Protein AF-A0A0D0J2P7-F1 (afdb_monomer)

Structure (mmCIF, N/CA/C/O backbone):
data_AF-A0A0D0J2P7-F1
#
_entry.id   AF-A0A0D0J2P7-F1
#
loop_
_atom_site.group_PDB
_atom_site.id
_atom_site.type_symbol
_atom_site.label_atom_id
_atom_site.label_alt_id
_atom_site.label_comp_id
_atom_site.label_asym_id
_atom_site.label_entity_id
_atom_site.label_seq_id
_atom_site.pdbx_PDB_ins_code
_atom_site.Cartn_x
_atom_site.Cartn_y
_atom_site.Cartn_z
_atom_site.occupancy
_atom_site.B_iso_or_equiv
_atom_site.auth_seq_id
_atom_site.auth_comp_id
_atom_site.auth_asym_id
_atom_site.auth_atom_id
_atom_site.pdbx_PDB_model_num
ATOM 1 N N . MET A 1 1 ? -13.199 -11.094 43.035 1.00 57.41 1 MET A N 1
ATOM 2 C CA . MET A 1 1 ? -12.872 -10.538 41.701 1.00 57.41 1 MET A CA 1
ATOM 3 C C . MET A 1 1 ? -14.043 -10.846 40.782 1.00 57.41 1 MET A C 1
ATOM 5 O O . MET A 1 1 ? -14.418 -12.008 40.704 1.00 57.41 1 MET A O 1
ATOM 9 N N . ASP A 1 2 ? -14.669 -9.829 40.191 1.00 71.00 2 ASP A N 1
ATOM 10 C CA . ASP A 1 2 ? -15.847 -9.989 39.325 1.00 71.00 2 ASP A CA 1
ATOM 11 C C . ASP A 1 2 ? -15.478 -10.732 38.021 1.00 71.00 2 ASP A C 1
ATOM 13 O O . ASP A 1 2 ? -14.390 -10.538 37.472 1.00 71.00 2 ASP A O 1
ATOM 17 N N . LYS A 1 3 ? -16.375 -11.584 37.505 1.00 68.69 3 LYS A N 1
ATOM 18 C CA . LYS A 1 3 ? -16.172 -12.333 36.250 1.00 68.69 3 LYS A CA 1
ATOM 19 C C . LYS A 1 3 ? -15.861 -11.387 35.085 1.00 68.69 3 LYS A C 1
ATOM 21 O O . LYS A 1 3 ? -15.010 -11.706 34.256 1.00 68.69 3 LYS A O 1
ATOM 26 N N . THR A 1 4 ? -16.466 -10.201 35.070 1.00 68.00 4 THR A N 1
ATOM 27 C CA . THR A 1 4 ? -16.221 -9.157 34.064 1.00 68.00 4 THR A CA 1
ATOM 28 C C . THR A 1 4 ? -14.775 -8.653 34.099 1.00 68.00 4 THR A C 1
ATOM 30 O O . THR A 1 4 ? -14.142 -8.504 33.053 1.00 68.00 4 THR A O 1
ATOM 33 N N . SER A 1 5 ? -14.196 -8.464 35.293 1.00 65.06 5 SER A N 1
ATOM 34 C CA . SER A 1 5 ? -12.812 -7.988 35.432 1.00 65.06 5 SER A CA 1
ATOM 35 C C . SER A 1 5 ? -11.784 -9.044 35.014 1.00 65.06 5 SER A C 1
ATOM 37 O O . SER A 1 5 ? -10.707 -8.704 34.530 1.00 65.06 5 SER A O 1
ATOM 39 N N . ILE A 1 6 ? -12.104 -10.329 35.200 1.00 70.88 6 ILE A N 1
ATOM 40 C CA . ILE A 1 6 ? -11.249 -11.452 34.786 1.00 70.88 6 ILE A CA 1
ATOM 41 C C . ILE A 1 6 ? -11.231 -11.580 33.256 1.00 70.88 6 ILE A C 1
ATOM 43 O O . ILE A 1 6 ? -10.164 -11.743 32.665 1.00 70.88 6 ILE A O 1
ATOM 47 N N . VAL A 1 7 ? -12.395 -11.466 32.605 1.00 69.88 7 VAL A N 1
ATOM 48 C CA . VAL A 1 7 ? -12.508 -11.545 31.139 1.00 69.88 7 VAL A CA 1
ATOM 49 C C . VAL A 1 7 ? -11.783 -10.381 30.459 1.00 69.88 7 VAL A C 1
ATOM 51 O O . VAL A 1 7 ? -11.049 -10.618 29.502 1.00 69.88 7 VAL A O 1
ATOM 54 N N . MET A 1 8 ? -11.905 -9.153 30.982 1.00 69.38 8 MET A N 1
ATOM 55 C CA . MET A 1 8 ? -11.163 -8.000 30.450 1.00 69.38 8 MET A CA 1
ATOM 56 C C . MET A 1 8 ? -9.645 -8.199 30.548 1.00 69.38 8 MET A C 1
ATOM 58 O O . MET A 1 8 ? -8.957 -8.084 29.536 1.00 69.38 8 MET A O 1
ATOM 62 N N . LYS A 1 9 ? -9.128 -8.610 31.718 1.00 80.50 9 LYS A N 1
ATOM 63 C CA . LYS A 1 9 ? -7.690 -8.889 31.896 1.00 80.50 9 LYS A CA 1
ATOM 64 C C . LYS A 1 9 ? -7.173 -9.965 30.941 1.00 80.50 9 LYS A C 1
ATOM 66 O O . LYS A 1 9 ? -6.073 -9.843 30.413 1.00 80.50 9 LYS A O 1
ATOM 71 N N . ARG A 1 10 ? -7.955 -11.021 30.696 1.00 85.56 10 ARG A N 1
ATOM 72 C CA . ARG A 1 10 ? -7.570 -12.084 29.757 1.00 85.56 10 ARG A CA 1
ATOM 73 C C . ARG A 1 10 ? -7.454 -11.559 28.325 1.00 85.56 10 ARG A C 1
ATOM 75 O O . ARG A 1 10 ? -6.485 -11.887 27.646 1.00 85.56 10 ARG A O 1
ATOM 82 N N . ASN A 1 11 ? -8.414 -10.754 27.872 1.00 87.19 11 ASN A N 1
ATOM 83 C CA . ASN A 1 11 ? -8.412 -10.216 26.510 1.00 87.19 11 ASN A CA 1
ATOM 84 C C . ASN A 1 11 ? -7.247 -9.237 26.298 1.00 87.19 11 ASN A C 1
ATOM 86 O O . ASN A 1 11 ? -6.625 -9.258 25.240 1.00 87.19 11 ASN A O 1
ATOM 90 N N . GLU A 1 12 ? -6.902 -8.440 27.312 1.00 90.19 12 GLU A N 1
ATOM 91 C CA . GLU A 1 12 ? -5.729 -7.557 27.294 1.00 90.19 12 GLU A CA 1
ATOM 92 C C . GLU A 1 12 ? -4.409 -8.333 27.218 1.00 90.19 12 GLU A C 1
ATOM 94 O O . GLU A 1 12 ? -3.542 -7.982 26.421 1.00 90.19 12 GLU A O 1
ATOM 99 N N . ILE A 1 13 ? -4.256 -9.419 27.984 1.00 91.56 13 ILE A N 1
ATOM 100 C CA . ILE A 1 13 ? -3.062 -10.276 27.904 1.00 91.56 13 ILE A CA 1
ATOM 101 C C . ILE A 1 13 ? -2.959 -10.916 26.517 1.00 91.56 13 ILE A C 1
ATOM 103 O O . ILE A 1 13 ? -1.900 -10.878 25.897 1.00 91.56 13 ILE A O 1
ATOM 107 N N . CYS A 1 14 ? -4.066 -11.459 26.004 1.00 92.69 14 CYS A N 1
ATOM 108 C CA . CYS A 1 14 ? -4.114 -12.056 24.670 1.00 92.69 14 CYS A CA 1
ATOM 109 C C . CYS A 1 14 ? -3.721 -11.032 23.594 1.00 92.69 14 CYS A C 1
ATOM 111 O O . CYS A 1 14 ? -2.919 -11.331 22.714 1.00 92.69 14 CYS A O 1
ATOM 113 N N . TYR A 1 15 ? -4.213 -9.796 23.718 1.00 93.38 15 TYR A N 1
ATOM 114 C CA . TYR A 1 15 ? -3.842 -8.687 22.845 1.00 93.38 15 TYR A CA 1
ATOM 115 C C . TYR A 1 15 ? -2.338 -8.398 22.867 1.00 93.38 15 TYR A C 1
ATOM 117 O O . TYR A 1 15 ? -1.712 -8.312 21.814 1.00 93.38 15 TYR A O 1
ATOM 125 N N . ILE A 1 16 ? -1.749 -8.277 24.061 1.00 94.38 16 ILE A N 1
ATOM 126 C CA . ILE A 1 16 ? -0.316 -8.002 24.229 1.00 94.38 16 ILE A CA 1
ATOM 127 C C . ILE A 1 16 ? 0.523 -9.114 23.596 1.00 94.38 16 ILE A C 1
ATOM 129 O O . ILE A 1 16 ? 1.485 -8.817 22.892 1.00 94.38 16 ILE A O 1
ATOM 133 N N . VAL A 1 17 ? 0.140 -10.379 23.793 1.00 95.25 17 VAL A N 1
ATOM 134 C CA . VAL A 1 17 ? 0.831 -11.527 23.189 1.00 95.25 17 VAL A CA 1
ATOM 135 C C . VAL A 1 17 ? 0.768 -11.461 21.664 1.00 95.25 17 VAL A C 1
ATOM 137 O O . VAL A 1 17 ? 1.800 -11.601 21.016 1.00 95.25 17 VAL A O 1
ATOM 140 N N . VAL A 1 18 ? -0.402 -11.186 21.078 1.00 94.81 18 VAL A N 1
ATOM 141 C CA . VAL A 1 18 ? -0.546 -11.063 19.616 1.00 94.81 18 VAL A CA 1
ATOM 142 C C . VAL A 1 18 ? 0.313 -9.921 19.066 1.00 94.81 18 VAL A C 1
ATOM 144 O O . VAL A 1 18 ? 1.026 -10.115 18.083 1.00 94.81 18 VAL A O 1
ATOM 147 N N . VAL A 1 19 ? 0.302 -8.753 19.717 1.00 95.19 19 VAL A N 1
ATOM 148 C CA . VAL A 1 19 ? 1.146 -7.609 19.327 1.00 95.19 19 VAL A CA 1
ATOM 149 C C . VAL A 1 19 ? 2.628 -7.956 19.421 1.00 95.19 19 VAL A C 1
ATOM 151 O O . VAL A 1 19 ? 3.384 -7.605 18.520 1.00 95.19 19 VAL A O 1
ATOM 154 N N . ALA A 1 20 ? 3.050 -8.648 20.482 1.00 95.31 20 ALA A N 1
ATOM 155 C CA . ALA A 1 20 ? 4.437 -9.059 20.663 1.00 95.31 20 ALA A CA 1
ATOM 156 C C . ALA A 1 20 ? 4.874 -10.058 19.584 1.00 95.31 20 ALA A C 1
ATOM 158 O O . ALA A 1 20 ? 5.927 -9.874 18.986 1.00 95.31 20 ALA A O 1
ATOM 159 N N . VAL A 1 21 ? 4.050 -11.064 19.282 1.00 95.56 21 VAL A N 1
ATOM 160 C CA . VAL A 1 21 ? 4.330 -12.066 18.241 1.00 95.56 21 VAL A CA 1
ATOM 161 C C . VAL A 1 21 ? 4.444 -11.413 16.861 1.00 95.56 21 VAL A C 1
ATOM 163 O O . VAL A 1 21 ? 5.415 -11.656 16.146 1.00 95.56 21 VAL A O 1
ATOM 166 N N . ILE A 1 22 ? 3.499 -10.536 16.506 1.00 94.38 22 ILE A N 1
ATOM 167 C CA . ILE A 1 22 ? 3.552 -9.766 15.255 1.00 94.38 22 ILE A CA 1
ATOM 168 C C . ILE A 1 22 ? 4.794 -8.867 15.228 1.00 94.38 22 ILE A C 1
ATOM 170 O O . ILE A 1 22 ? 5.507 -8.832 14.231 1.00 94.38 22 ILE A O 1
ATOM 174 N N . GLY A 1 23 ? 5.071 -8.152 16.320 1.00 94.94 23 GLY A N 1
ATOM 175 C CA . GLY A 1 23 ? 6.215 -7.251 16.424 1.00 94.94 23 GLY A CA 1
ATOM 176 C C . GLY A 1 23 ? 7.551 -7.974 16.268 1.00 94.94 23 GLY A C 1
ATOM 177 O O . GLY A 1 23 ? 8.399 -7.511 15.515 1.00 94.94 23 GLY A O 1
ATOM 178 N N . VAL A 1 24 ? 7.720 -9.126 16.921 1.00 94.44 24 VAL A N 1
ATOM 179 C CA . VAL A 1 24 ? 8.923 -9.960 16.796 1.00 94.44 24 VAL A CA 1
ATOM 180 C C . VAL A 1 24 ? 9.075 -10.471 15.368 1.00 94.44 24 VAL A C 1
ATOM 182 O O . VAL A 1 24 ? 10.147 -10.313 14.798 1.00 94.44 24 VAL A O 1
ATOM 185 N N . SER A 1 25 ? 8.011 -11.008 14.766 1.00 94.00 25 SER A N 1
ATOM 186 C CA . SER A 1 25 ? 8.038 -11.471 13.373 1.00 94.00 25 SER A CA 1
ATOM 187 C C . SER A 1 25 ? 8.488 -10.363 12.413 1.00 94.00 25 SER A C 1
ATOM 189 O O . SER A 1 25 ? 9.441 -10.547 11.663 1.00 94.00 25 SER A O 1
ATOM 191 N N . LEU A 1 26 ? 7.891 -9.171 12.517 1.00 93.31 26 LEU A N 1
ATOM 192 C CA . LEU A 1 26 ? 8.241 -8.026 11.674 1.00 93.31 26 LEU A CA 1
ATOM 193 C C . LEU A 1 26 ? 9.669 -7.513 11.910 1.00 93.31 26 LEU A C 1
ATOM 195 O O . LEU A 1 26 ? 10.313 -7.067 10.965 1.00 93.31 26 LEU A O 1
ATOM 199 N N . LEU A 1 27 ? 10.170 -7.562 13.148 1.00 93.69 27 LEU A N 1
ATOM 200 C CA . LEU A 1 27 ? 11.553 -7.190 13.460 1.00 93.69 27 LEU A CA 1
ATOM 201 C C . LEU A 1 27 ? 12.558 -8.199 12.899 1.00 93.69 27 LEU A C 1
ATOM 203 O O . LEU A 1 27 ? 13.606 -7.789 12.408 1.00 93.69 27 LEU A O 1
ATOM 207 N N . LEU A 1 28 ? 12.239 -9.494 12.951 1.00 92.12 28 LEU A N 1
ATOM 208 C CA . LEU A 1 28 ? 13.064 -10.541 12.350 1.00 92.12 28 LEU A CA 1
ATOM 209 C C . LEU A 1 28 ? 13.083 -10.409 10.823 1.00 92.12 28 LEU A C 1
ATOM 211 O O . LEU A 1 28 ? 14.164 -10.425 10.246 1.00 92.12 28 LEU A O 1
ATOM 215 N N . GLY A 1 29 ? 11.924 -10.178 10.191 1.00 90.38 29 GLY A N 1
ATOM 216 C CA . GLY A 1 29 ? 11.831 -9.921 8.748 1.00 90.38 29 GLY A CA 1
ATOM 217 C C . GLY A 1 29 ? 12.647 -8.702 8.324 1.00 90.38 29 GLY A C 1
ATOM 218 O O . GLY A 1 29 ? 13.443 -8.780 7.394 1.00 90.38 29 GLY A O 1
ATOM 219 N N . PHE A 1 30 ? 12.547 -7.604 9.078 1.00 92.44 30 PHE A N 1
ATOM 220 C CA . PHE A 1 30 ? 13.383 -6.427 8.855 1.00 92.44 30 PHE A CA 1
ATOM 221 C C . PHE A 1 30 ? 14.882 -6.747 8.962 1.00 92.44 30 PHE A C 1
ATOM 223 O O . PHE A 1 30 ? 15.674 -6.291 8.137 1.00 92.44 30 PHE A O 1
ATOM 230 N N . ALA A 1 31 ? 15.279 -7.520 9.976 1.00 91.19 31 ALA A N 1
ATOM 231 C CA . ALA A 1 31 ? 16.676 -7.861 10.200 1.00 91.19 31 ALA A CA 1
ATOM 232 C C . ALA A 1 31 ? 17.241 -8.763 9.089 1.00 91.19 31 ALA A C 1
ATOM 234 O O . ALA A 1 31 ? 18.366 -8.546 8.646 1.00 91.19 31 ALA A O 1
ATOM 235 N N . GLU A 1 32 ? 16.459 -9.723 8.599 1.00 89.75 32 GLU A N 1
ATOM 236 C CA . GLU A 1 32 ? 16.816 -10.563 7.453 1.00 89.75 32 GLU A CA 1
ATOM 237 C C . GLU A 1 32 ? 16.962 -9.728 6.174 1.00 89.75 32 GLU A C 1
ATOM 239 O O . GLU A 1 32 ? 17.989 -9.803 5.500 1.00 89.75 32 GLU A O 1
ATOM 244 N N . GLU A 1 33 ? 15.999 -8.846 5.884 1.00 88.25 33 GLU A N 1
ATOM 245 C CA . GLU A 1 33 ? 16.039 -8.012 4.681 1.00 88.25 33 GLU A CA 1
ATOM 246 C C . GLU A 1 33 ? 17.186 -6.989 4.677 1.00 88.25 33 GLU A C 1
ATOM 248 O O . GLU A 1 33 ? 17.646 -6.605 3.598 1.00 88.25 33 GLU A O 1
ATOM 253 N N . VAL A 1 34 ? 17.592 -6.462 5.837 1.00 90.06 34 VAL A N 1
ATOM 254 C CA . VAL A 1 34 ? 18.594 -5.383 5.932 1.00 90.06 34 VAL A CA 1
ATOM 255 C C . VAL A 1 34 ? 19.996 -5.906 6.206 1.00 90.06 34 VAL A C 1
ATOM 257 O O . VAL A 1 34 ? 20.942 -5.411 5.604 1.00 90.06 34 VAL A O 1
ATOM 260 N N . PHE A 1 35 ? 20.142 -6.892 7.090 1.00 89.50 35 PHE A N 1
ATOM 261 C CA . PHE A 1 35 ? 21.451 -7.415 7.486 1.00 89.50 35 PHE A CA 1
ATOM 262 C C . PHE A 1 35 ? 21.820 -8.718 6.768 1.00 89.50 35 PHE A C 1
ATOM 264 O O . PHE A 1 35 ? 22.911 -9.236 6.995 1.00 89.50 35 PHE A O 1
ATOM 271 N N . GLY A 1 36 ? 20.937 -9.261 5.921 1.00 84.12 36 GLY A N 1
ATOM 272 C CA . GLY A 1 36 ? 21.187 -10.511 5.196 1.00 84.12 36 GLY A CA 1
ATOM 273 C C . GLY A 1 36 ? 21.293 -11.727 6.118 1.00 84.12 36 GLY A C 1
ATOM 274 O O . GLY A 1 36 ? 22.014 -12.672 5.809 1.00 84.12 36 GLY A O 1
ATOM 275 N N . LEU A 1 37 ? 20.629 -11.686 7.279 1.00 84.62 37 LEU A N 1
ATOM 276 C CA . LEU A 1 37 ? 20.636 -12.784 8.244 1.00 84.62 37 LEU A CA 1
ATOM 277 C C . LEU A 1 37 ? 19.820 -13.960 7.703 1.00 84.62 37 LEU A C 1
ATOM 279 O O . LEU A 1 37 ? 18.598 -13.960 7.815 1.00 84.62 37 LEU A O 1
ATOM 283 N N . ASP A 1 38 ? 20.487 -14.974 7.156 1.00 81.56 38 ASP A N 1
ATOM 284 C CA . ASP A 1 38 ? 19.823 -16.214 6.756 1.00 81.56 38 ASP A CA 1
ATOM 285 C C . ASP A 1 38 ? 19.421 -17.024 8.001 1.00 81.56 38 ASP A C 1
ATOM 287 O O . ASP A 1 38 ? 20.246 -17.638 8.680 1.00 81.56 38 ASP A O 1
ATOM 291 N N . MET A 1 39 ? 18.126 -16.998 8.321 1.00 78.75 39 MET A N 1
ATOM 292 C CA . MET A 1 39 ? 17.528 -17.771 9.416 1.00 78.75 39 MET A CA 1
ATOM 293 C C . MET A 1 39 ? 17.259 -19.235 9.017 1.00 78.75 39 MET A C 1
ATOM 295 O O . MET A 1 39 ? 16.738 -20.012 9.826 1.00 78.75 39 MET A O 1
ATOM 299 N N . GLY A 1 40 ? 17.576 -19.626 7.777 1.00 83.81 40 GLY A N 1
ATOM 300 C CA . GLY A 1 40 ? 17.362 -20.957 7.227 1.00 83.81 40 GLY A CA 1
ATOM 301 C C . GLY A 1 40 ? 15.932 -21.443 7.458 1.00 83.81 40 GLY A C 1
ATOM 302 O O . GLY A 1 40 ? 14.953 -20.798 7.083 1.00 83.81 40 GLY A O 1
ATOM 303 N N . SER A 1 41 ? 15.799 -22.573 8.156 1.00 79.75 41 SER A N 1
ATOM 304 C CA . SER A 1 41 ? 14.502 -23.188 8.486 1.00 79.75 41 SER A CA 1
ATOM 305 C C . SER A 1 41 ? 13.552 -22.327 9.336 1.00 79.75 41 SER A C 1
ATOM 307 O O . SER A 1 41 ? 12.375 -22.662 9.433 1.00 79.75 41 SER A O 1
ATOM 309 N N . LEU A 1 42 ? 14.025 -21.236 9.952 1.00 83.25 42 LEU A N 1
ATOM 310 C CA . LEU A 1 42 ? 13.212 -20.336 10.778 1.00 83.25 42 LEU A CA 1
ATOM 311 C C . LEU A 1 42 ? 12.718 -19.090 10.025 1.00 83.25 42 LEU A C 1
ATOM 313 O O . LEU A 1 42 ? 11.975 -18.305 10.617 1.00 83.25 42 LEU A O 1
ATOM 317 N N . SER A 1 43 ? 13.050 -18.907 8.737 1.00 81.56 43 SER A N 1
ATOM 318 C CA . SER A 1 43 ? 12.639 -17.706 7.980 1.00 81.56 43 SER A CA 1
ATOM 319 C C . SER A 1 43 ? 11.115 -17.548 7.885 1.00 81.56 43 SER A C 1
ATOM 321 O O . SER A 1 43 ? 10.592 -16.436 7.831 1.00 81.56 43 SER A O 1
ATOM 323 N N . TRP A 1 44 ? 10.352 -18.642 7.984 1.00 83.06 44 TRP A N 1
ATOM 324 C CA . TRP A 1 44 ? 8.890 -18.567 8.017 1.00 83.06 44 TRP A CA 1
ATOM 325 C C . TRP A 1 44 ? 8.369 -17.719 9.193 1.00 83.06 44 TRP A C 1
ATOM 327 O O . TRP A 1 44 ? 7.352 -17.044 9.047 1.00 83.06 44 TRP A O 1
ATOM 337 N N . ILE A 1 45 ? 9.074 -17.693 10.335 1.00 84.25 45 ILE A N 1
ATOM 338 C CA . ILE A 1 45 ? 8.719 -16.866 11.504 1.00 84.25 45 ILE A CA 1
ATOM 339 C C . ILE A 1 45 ? 8.879 -15.378 11.175 1.00 84.25 45 ILE A C 1
ATOM 341 O O . ILE A 1 45 ? 8.126 -14.549 11.688 1.00 84.25 45 ILE A O 1
ATOM 345 N N . ALA A 1 46 ? 9.824 -15.036 10.305 1.00 83.12 46 ALA A N 1
ATOM 346 C CA . ALA A 1 46 ? 10.101 -13.672 9.881 1.00 83.12 46 ALA A CA 1
ATOM 347 C C . ALA A 1 46 ? 9.095 -13.162 8.827 1.00 83.12 46 ALA A C 1
ATOM 349 O O . ALA A 1 46 ? 8.716 -11.993 8.865 1.00 83.12 46 ALA A O 1
ATOM 350 N N . HIS A 1 47 ? 8.597 -14.038 7.942 1.00 82.06 47 HIS A N 1
ATOM 351 C CA . HIS A 1 47 ? 7.845 -13.621 6.741 1.00 82.06 47 HIS A CA 1
ATOM 352 C C . HIS A 1 47 ? 6.351 -13.967 6.717 1.00 82.06 47 HIS A C 1
ATOM 354 O O . HIS A 1 47 ? 5.649 -13.582 5.782 1.00 82.06 47 HIS A O 1
ATOM 360 N N . TRP A 1 48 ? 5.813 -14.669 7.720 1.00 84.62 48 TRP A N 1
ATOM 361 C CA . TRP A 1 48 ? 4.388 -15.040 7.711 1.00 84.62 48 TRP A CA 1
ATOM 362 C C . TRP A 1 48 ? 3.434 -13.845 7.906 1.00 84.62 48 TRP A C 1
ATOM 364 O O . TRP A 1 48 ? 2.282 -13.893 7.461 1.00 84.62 48 TRP A O 1
ATOM 374 N N . VAL A 1 49 ? 3.883 -12.764 8.561 1.00 86.31 49 VAL A N 1
ATOM 375 C CA . VAL A 1 49 ? 3.062 -11.564 8.782 1.00 86.31 49 VAL A CA 1
ATOM 376 C C . VAL A 1 49 ? 3.158 -10.619 7.590 1.00 86.31 49 VAL A C 1
ATOM 378 O O . VAL A 1 49 ? 4.006 -9.731 7.528 1.00 86.31 49 VAL A O 1
ATOM 381 N N . SER A 1 50 ? 2.205 -10.743 6.674 1.00 82.06 50 SER A N 1
ATOM 382 C CA . SER A 1 50 ? 1.966 -9.744 5.631 1.00 82.06 50 SER A CA 1
ATOM 383 C C . SER A 1 50 ? 0.977 -8.660 6.087 1.00 82.06 50 SER A C 1
ATOM 385 O O . SER A 1 50 ? 0.234 -8.829 7.057 1.00 82.06 50 SER A O 1
ATOM 387 N N . SER A 1 51 ? 0.922 -7.534 5.365 1.00 76.88 51 SER A N 1
ATOM 388 C CA . SER A 1 51 ? -0.054 -6.452 5.600 1.00 76.88 51 SER A CA 1
ATOM 389 C C . SER A 1 51 ? -1.520 -6.937 5.676 1.00 76.88 51 SER A C 1
ATOM 391 O O . SER A 1 51 ? -2.205 -6.576 6.640 1.00 76.88 51 SER A O 1
ATOM 393 N N . PRO A 1 52 ? -2.015 -7.786 4.747 1.00 70.62 52 PRO A N 1
ATOM 394 C CA . PRO A 1 52 ? -3.357 -8.364 4.847 1.00 70.62 52 PRO A CA 1
ATOM 395 C C . PRO A 1 52 ? -3.543 -9.261 6.076 1.00 70.62 52 PRO A C 1
ATOM 397 O O . PRO A 1 52 ? -4.569 -9.170 6.750 1.00 70.62 52 PRO A O 1
ATOM 400 N N . VAL A 1 53 ? -2.548 -10.098 6.396 1.00 84.06 53 VAL A N 1
ATOM 401 C CA . VAL A 1 53 ? -2.596 -11.017 7.545 1.00 84.06 53 VAL A CA 1
ATOM 402 C C . VAL A 1 53 ? -2.655 -10.237 8.857 1.00 84.06 53 VAL A C 1
ATOM 404 O O . VAL A 1 53 ? -3.510 -10.516 9.694 1.00 84.06 53 VAL A O 1
ATOM 407 N N . ALA A 1 54 ? -1.825 -9.205 9.020 1.00 85.62 54 ALA A N 1
ATOM 408 C CA . ALA A 1 54 ? -1.831 -8.350 10.205 1.00 85.62 54 ALA A CA 1
ATOM 409 C C . ALA A 1 54 ? -3.197 -7.681 10.428 1.00 85.62 54 ALA A C 1
ATOM 411 O O . ALA A 1 54 ? -3.731 -7.709 11.541 1.00 85.62 54 ALA A O 1
ATOM 412 N N . LEU A 1 55 ? -3.803 -7.133 9.366 1.00 79.25 55 LEU A N 1
ATOM 413 C CA . LEU A 1 55 ? -5.149 -6.566 9.444 1.00 79.25 55 LEU A CA 1
ATOM 414 C C . LEU A 1 55 ? -6.195 -7.629 9.803 1.00 79.25 55 LEU A C 1
ATOM 416 O O . LEU A 1 55 ? -7.042 -7.372 10.657 1.00 79.25 55 LEU A O 1
ATOM 420 N N . ALA A 1 56 ? -6.142 -8.802 9.165 1.00 81.94 56 ALA A N 1
ATOM 421 C CA . ALA A 1 56 ? -7.085 -9.893 9.393 1.00 81.94 56 ALA A CA 1
ATOM 422 C C . ALA A 1 56 ? -7.019 -10.412 10.834 1.00 81.94 56 ALA A C 1
ATOM 424 O O . ALA A 1 56 ? -8.061 -10.600 11.456 1.00 81.94 56 ALA A O 1
ATOM 425 N N . ILE A 1 57 ? -5.816 -10.566 11.398 1.00 90.19 57 ILE A N 1
ATOM 426 C CA . ILE A 1 57 ? -5.621 -10.947 12.803 1.00 90.19 57 ILE A CA 1
ATOM 427 C C . ILE A 1 57 ? -6.186 -9.868 13.728 1.00 90.19 57 ILE A C 1
ATOM 429 O O . ILE A 1 57 ? -6.924 -10.188 14.659 1.00 90.19 57 ILE A O 1
ATOM 433 N N . GLY A 1 58 ? -5.899 -8.590 13.460 1.00 88.69 58 GLY A N 1
ATOM 434 C CA . GLY A 1 58 ? -6.467 -7.481 14.229 1.00 88.69 58 GLY A CA 1
ATOM 435 C C . GLY A 1 58 ? -7.998 -7.468 14.172 1.00 88.69 58 GLY A C 1
ATOM 436 O O . GLY A 1 58 ? -8.664 -7.327 15.194 1.00 88.69 58 GLY A O 1
ATOM 437 N N . PHE A 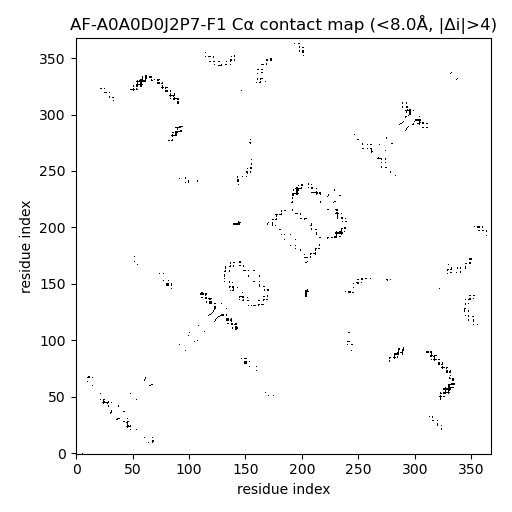1 59 ? -8.573 -7.671 12.988 1.00 83.69 59 PHE A N 1
ATOM 438 C CA . PHE A 1 59 ? -10.018 -7.729 12.788 1.00 83.69 59 PHE A CA 1
ATOM 439 C C . PHE A 1 59 ? -10.656 -8.933 13.491 1.00 83.69 59 PHE A C 1
ATOM 441 O O . PHE A 1 59 ? -11.651 -8.779 14.199 1.00 83.69 59 PHE A O 1
ATOM 448 N N . ALA A 1 60 ? -10.062 -10.121 13.360 1.00 89.12 60 ALA A N 1
ATOM 449 C CA . ALA A 1 60 ? -10.501 -11.323 14.061 1.00 89.12 60 ALA A CA 1
ATOM 450 C C . ALA A 1 60 ? -10.452 -11.119 15.582 1.00 89.12 60 ALA A C 1
ATOM 452 O O . ALA A 1 60 ? -11.417 -11.442 16.274 1.00 89.12 60 ALA A O 1
ATOM 453 N N . PHE A 1 61 ? -9.387 -10.495 16.094 1.00 91.75 61 PHE A N 1
ATOM 454 C CA . PHE A 1 61 ? -9.289 -10.101 17.497 1.00 91.75 61 PHE A CA 1
ATOM 455 C C . PHE A 1 61 ? -10.457 -9.185 17.897 1.00 91.75 61 PHE A C 1
ATOM 457 O O . PHE A 1 61 ? -11.166 -9.478 18.860 1.00 91.75 61 PHE A O 1
ATOM 464 N N . ALA A 1 62 ? -10.717 -8.121 17.132 1.00 87.62 62 ALA A N 1
ATOM 465 C CA . ALA A 1 62 ? -11.794 -7.172 17.416 1.00 87.62 62 ALA A CA 1
ATOM 466 C C . ALA A 1 62 ? -13.193 -7.815 17.398 1.00 87.62 62 ALA A C 1
ATOM 468 O O . ALA A 1 62 ? -14.065 -7.422 18.178 1.00 87.62 62 ALA A O 1
ATOM 469 N N . LEU A 1 63 ? -13.424 -8.797 16.519 1.00 86.94 63 LEU A N 1
ATOM 470 C CA . LEU A 1 63 ? -14.703 -9.502 16.403 1.00 86.94 63 LEU A CA 1
ATOM 471 C C . LEU A 1 63 ? -14.928 -10.555 17.491 1.00 86.94 63 LEU A C 1
ATOM 473 O O . LEU A 1 63 ? -16.072 -10.739 17.910 1.00 86.94 63 LEU A O 1
ATOM 477 N N . LEU A 1 64 ? -13.874 -11.263 17.900 1.00 89.69 64 LEU A N 1
ATOM 478 C CA . LEU A 1 64 ? -13.961 -12.393 18.829 1.00 89.69 64 LEU A CA 1
ATOM 479 C C . LEU A 1 64 ? -13.765 -11.969 20.288 1.00 89.69 64 LEU A C 1
ATOM 481 O O . LEU A 1 64 ? -14.436 -12.489 21.177 1.00 89.69 64 LEU A O 1
ATOM 485 N N . LEU A 1 65 ? -12.851 -11.029 20.536 1.00 87.88 65 LEU A N 1
ATOM 486 C CA . LEU A 1 65 ? -12.403 -10.629 21.876 1.00 87.88 65 LEU A CA 1
ATOM 487 C C . LEU A 1 65 ? -12.788 -9.183 22.234 1.00 87.88 65 LEU A C 1
ATOM 489 O O . LEU A 1 65 ? -12.658 -8.778 23.392 1.00 87.88 65 LEU A O 1
ATOM 493 N N . GLY A 1 66 ? -13.319 -8.414 21.281 1.00 84.19 66 GLY A N 1
ATOM 494 C CA . GLY A 1 66 ? -13.796 -7.050 21.504 1.00 84.19 66 GLY A CA 1
ATOM 495 C C . GLY A 1 66 ? -12.677 -6.003 21.523 1.00 84.19 66 GLY A C 1
ATOM 496 O O . GLY A 1 66 ? -11.645 -6.151 20.872 1.00 84.19 66 GLY A O 1
ATOM 497 N N . LYS A 1 67 ? -12.899 -4.893 22.241 1.00 82.12 67 LYS A N 1
ATOM 498 C CA . LYS A 1 67 ? -11.965 -3.753 22.286 1.00 82.12 67 LYS A CA 1
ATOM 499 C C . LYS A 1 67 ? -10.895 -3.982 23.352 1.00 82.12 67 LYS A C 1
ATOM 501 O O . LYS A 1 67 ? -11.216 -3.990 24.535 1.00 82.12 67 LYS A O 1
ATOM 506 N N . ALA A 1 68 ? -9.634 -4.057 22.940 1.00 86.12 68 ALA A N 1
ATOM 507 C CA . ALA A 1 68 ? -8.480 -3.950 23.831 1.00 86.12 68 ALA A CA 1
ATOM 508 C C . ALA A 1 68 ? -7.711 -2.661 23.510 1.00 86.12 68 ALA A C 1
ATOM 510 O O . ALA A 1 68 ? -7.432 -2.381 22.345 1.00 86.12 68 ALA A O 1
ATOM 511 N N . PHE A 1 69 ? -7.412 -1.861 24.536 1.00 89.25 69 PHE A N 1
ATOM 512 C CA . PHE A 1 69 ? -6.651 -0.606 24.442 1.00 89.25 69 PHE A CA 1
ATOM 513 C C . PHE A 1 69 ? -7.055 0.339 23.279 1.00 89.25 69 PHE A C 1
ATOM 515 O O . PHE A 1 69 ? -6.208 0.760 22.488 1.00 89.25 69 PHE A O 1
ATOM 522 N N . PRO A 1 70 ? -8.331 0.761 23.164 1.00 83.31 70 PRO A N 1
ATOM 523 C CA . PRO A 1 70 ? -8.815 1.533 22.010 1.00 83.31 70 PRO A CA 1
ATOM 524 C C . PRO A 1 70 ? -8.073 2.865 21.789 1.00 83.31 70 PRO A C 1
ATOM 526 O O . PRO A 1 70 ? -7.838 3.273 20.650 1.00 83.31 70 PRO A O 1
ATOM 529 N N . VAL A 1 71 ? -7.659 3.542 22.868 1.00 87.12 71 VAL A N 1
ATOM 530 C CA . VAL A 1 71 ? -6.885 4.797 22.794 1.00 87.12 71 VAL A CA 1
ATOM 531 C C . VAL A 1 71 ? -5.477 4.552 22.245 1.00 87.12 71 VAL A C 1
ATOM 533 O O . VAL A 1 71 ? -4.994 5.326 21.411 1.00 87.12 71 VAL A O 1
ATOM 536 N N . PHE A 1 72 ? -4.833 3.463 22.676 1.00 90.25 72 PHE A N 1
ATOM 537 C CA . PHE A 1 72 ? -3.517 3.058 22.187 1.00 90.25 72 PHE A CA 1
ATOM 538 C C . PHE A 1 72 ? -3.586 2.720 20.700 1.00 90.25 72 PHE A C 1
ATOM 540 O O . PHE A 1 72 ? -2.832 3.298 19.924 1.00 90.25 72 PHE A O 1
ATOM 547 N N . ASN A 1 73 ? -4.549 1.893 20.283 1.00 85.88 73 ASN A N 1
ATOM 548 C CA . ASN A 1 73 ? -4.689 1.461 18.889 1.00 85.88 73 ASN A CA 1
ATOM 549 C C . ASN A 1 73 ? -4.884 2.655 17.959 1.00 85.88 73 ASN A C 1
ATOM 551 O O . ASN A 1 73 ? -4.195 2.778 16.948 1.00 85.88 73 ASN A O 1
ATOM 555 N N . LYS A 1 74 ? -5.756 3.597 18.336 1.00 79.50 74 LYS A N 1
ATOM 556 C CA . LYS A 1 74 ? -5.990 4.834 17.580 1.00 79.50 74 LYS A CA 1
ATOM 557 C C . LYS A 1 74 ? -4.744 5.718 17.489 1.00 79.50 74 LYS A C 1
ATOM 559 O O . LYS A 1 74 ? -4.491 6.333 16.454 1.00 79.50 74 LYS A O 1
ATOM 564 N N . THR A 1 75 ? -3.968 5.803 18.566 1.00 86.56 75 THR A N 1
ATOM 565 C CA . THR A 1 75 ? -2.761 6.640 18.612 1.00 86.56 75 THR A CA 1
ATOM 566 C C . THR A 1 75 ? -1.616 6.010 17.825 1.00 86.56 75 THR A C 1
ATOM 568 O O . THR A 1 75 ? -0.990 6.687 17.009 1.00 86.56 75 THR A O 1
ATOM 571 N N . MET A 1 76 ? -1.361 4.721 18.047 1.00 88.88 76 MET A N 1
ATOM 572 C CA . MET A 1 76 ? -0.276 3.980 17.416 1.00 88.88 76 MET A CA 1
ATOM 573 C C . MET A 1 76 ? -0.518 3.772 15.934 1.00 88.88 76 MET A C 1
ATOM 575 O O . MET A 1 76 ? 0.385 4.067 15.161 1.00 88.88 76 MET A O 1
ATOM 579 N N . SER A 1 77 ? -1.729 3.379 15.518 1.00 78.06 77 SER A N 1
ATOM 580 C CA . SER A 1 77 ? -2.063 3.290 14.091 1.00 78.06 77 SER A CA 1
ATOM 581 C C . SER A 1 77 ? -1.743 4.601 13.375 1.00 78.06 77 SER A C 1
ATOM 583 O O . SER A 1 77 ? -0.971 4.612 12.421 1.00 78.06 77 SER A O 1
ATOM 585 N N . LYS A 1 78 ? -2.227 5.736 13.895 1.00 77.94 78 LYS A N 1
ATOM 586 C CA . LYS A 1 78 ? -1.966 7.061 13.320 1.00 77.94 78 LYS A CA 1
ATOM 587 C C . LYS A 1 78 ? -0.477 7.417 13.285 1.00 77.94 78 LYS A C 1
ATOM 589 O O . LYS A 1 78 ? 0.005 7.852 12.242 1.00 77.94 78 LYS A O 1
ATOM 594 N N . LYS A 1 79 ? 0.242 7.289 14.407 1.00 87.12 79 LYS A N 1
ATOM 595 C CA . LYS A 1 79 ? 1.660 7.682 14.495 1.00 87.12 79 LYS A CA 1
ATOM 596 C C . LYS A 1 79 ? 2.548 6.798 13.629 1.00 87.12 79 LYS A C 1
ATOM 598 O O . LYS A 1 79 ? 3.331 7.327 12.847 1.00 87.12 79 LYS A O 1
ATOM 603 N N . LEU A 1 80 ? 2.394 5.476 13.729 1.00 86.44 80 LEU A N 1
ATOM 604 C CA . LEU A 1 80 ? 3.151 4.531 12.913 1.00 86.44 80 LEU A CA 1
ATOM 605 C C . LEU A 1 80 ? 2.913 4.782 11.431 1.00 86.44 80 LEU A C 1
ATOM 607 O O . LEU A 1 80 ? 3.874 4.811 10.677 1.00 86.44 80 LEU A O 1
ATOM 611 N N . LEU A 1 81 ? 1.673 5.060 11.022 1.00 74.94 81 LEU A N 1
ATOM 612 C CA . LEU A 1 81 ? 1.364 5.378 9.629 1.00 74.94 81 LEU A CA 1
ATOM 613 C C . LEU A 1 81 ? 2.085 6.644 9.158 1.00 74.94 81 LEU A C 1
ATOM 615 O O . LEU A 1 81 ? 2.699 6.639 8.100 1.00 74.94 81 LEU A O 1
ATOM 619 N N . GLN A 1 82 ? 2.068 7.712 9.961 1.00 82.38 82 GLN A N 1
ATOM 620 C CA . GLN A 1 82 ? 2.757 8.963 9.631 1.00 82.38 82 GLN A CA 1
ATOM 621 C C . GLN A 1 82 ? 4.274 8.779 9.516 1.00 82.38 82 GLN A C 1
ATOM 623 O O . GLN A 1 82 ? 4.869 9.269 8.559 1.00 82.38 82 GLN A O 1
ATOM 628 N N . TYR A 1 83 ? 4.895 8.057 10.455 1.00 89.69 83 TYR A N 1
ATOM 629 C CA . TYR A 1 83 ? 6.329 7.760 10.396 1.00 89.69 83 TYR A CA 1
ATOM 630 C C . TYR A 1 83 ? 6.681 6.840 9.234 1.00 89.69 83 TYR A C 1
ATOM 632 O O . TYR A 1 83 ? 7.686 7.064 8.568 1.00 89.69 83 TYR A O 1
ATOM 640 N N . SER A 1 84 ? 5.826 5.864 8.941 1.00 82.94 84 SER A N 1
ATOM 641 C CA . SER A 1 84 ? 6.014 4.988 7.791 1.00 82.94 84 SER A CA 1
ATOM 642 C C . SER A 1 84 ? 5.950 5.762 6.486 1.00 82.94 84 SER A C 1
ATOM 644 O O . SER A 1 84 ? 6.785 5.559 5.622 1.00 82.94 84 SER A O 1
ATOM 646 N N . VAL A 1 85 ? 5.001 6.690 6.337 1.00 77.56 85 VAL A N 1
ATOM 647 C CA . VAL A 1 85 ? 4.920 7.522 5.129 1.00 77.56 85 VAL A CA 1
ATOM 648 C C . VAL A 1 85 ? 6.196 8.344 4.960 1.00 77.56 85 VAL A C 1
ATOM 650 O O . VAL A 1 85 ? 6.740 8.360 3.865 1.00 77.56 85 VAL A O 1
ATOM 653 N N . ILE A 1 86 ? 6.730 8.950 6.028 1.00 87.25 86 ILE A N 1
ATOM 654 C CA . ILE A 1 86 ? 8.028 9.647 5.964 1.00 87.25 86 ILE A CA 1
ATOM 655 C C . ILE A 1 86 ? 9.146 8.682 5.543 1.00 87.25 86 ILE A C 1
ATOM 657 O O . ILE A 1 86 ? 9.897 8.989 4.622 1.00 87.25 86 ILE A O 1
ATOM 661 N N . GLY A 1 87 ? 9.236 7.513 6.187 1.00 88.25 87 GLY A N 1
ATOM 662 C CA . GLY A 1 87 ? 10.265 6.511 5.908 1.00 88.25 87 GLY A CA 1
ATOM 663 C C . GLY A 1 87 ? 10.196 5.946 4.486 1.00 88.25 87 GLY A C 1
ATOM 664 O O . GLY A 1 87 ? 11.226 5.764 3.848 1.00 88.25 87 GLY A O 1
ATOM 665 N N . LEU A 1 88 ? 8.991 5.770 3.934 1.00 81.50 88 LEU A N 1
ATOM 666 C CA . LEU A 1 88 ? 8.795 5.404 2.531 1.00 81.50 88 LEU A CA 1
ATOM 667 C C . LEU A 1 88 ? 9.400 6.439 1.578 1.00 81.50 88 LEU A C 1
ATOM 669 O O . LEU A 1 88 ? 9.859 6.054 0.509 1.00 81.50 88 LEU A O 1
ATOM 673 N N . GLY A 1 89 ? 9.456 7.719 1.963 1.00 82.62 89 GLY A N 1
ATOM 674 C CA . GLY A 1 89 ? 10.091 8.772 1.166 1.00 82.62 89 GLY A CA 1
ATOM 675 C C . GLY A 1 89 ? 11.575 8.515 0.898 1.00 82.62 89 GLY A C 1
ATOM 676 O O . GLY A 1 89 ? 12.048 8.807 -0.196 1.00 82.62 89 GLY A O 1
ATOM 677 N N . PHE A 1 90 ? 12.284 7.873 1.834 1.00 89.62 90 PHE A N 1
ATOM 678 C CA . PHE A 1 90 ? 13.672 7.445 1.629 1.00 89.62 90 PHE A CA 1
ATOM 679 C C . PHE A 1 90 ? 13.798 6.311 0.602 1.00 89.62 90 PHE A C 1
ATOM 681 O O . PHE A 1 90 ? 14.851 6.120 0.020 1.00 89.62 90 PHE A O 1
ATOM 688 N N . GLY A 1 91 ? 12.727 5.574 0.308 1.00 82.94 91 GLY A N 1
ATOM 689 C CA . GLY A 1 91 ? 12.729 4.552 -0.743 1.00 82.94 91 GLY A CA 1
ATOM 690 C C . GLY A 1 91 ? 12.434 5.091 -2.143 1.00 82.94 91 GLY A C 1
ATOM 691 O O . GLY A 1 91 ? 12.355 4.307 -3.087 1.00 82.94 91 GLY A O 1
ATOM 692 N N . MET A 1 92 ? 12.203 6.399 -2.290 1.00 78.50 92 MET A N 1
ATOM 693 C CA . MET A 1 92 ? 11.712 7.011 -3.527 1.00 78.50 92 MET A CA 1
ATOM 694 C C . MET A 1 92 ? 12.752 7.953 -4.130 1.00 78.50 92 MET A C 1
ATOM 696 O O . MET A 1 92 ? 13.453 8.662 -3.412 1.00 78.50 92 MET A O 1
ATOM 700 N N . ASN A 1 93 ? 12.816 7.986 -5.462 1.00 82.62 93 ASN A N 1
ATOM 701 C CA . ASN A 1 93 ? 13.697 8.870 -6.220 1.00 82.62 93 ASN A CA 1
ATOM 702 C C . ASN A 1 93 ? 12.852 9.850 -7.059 1.00 82.62 93 ASN A C 1
ATOM 704 O O . ASN A 1 93 ? 11.990 9.403 -7.821 1.00 82.62 93 ASN A O 1
ATOM 708 N N . VAL A 1 94 ? 13.075 11.163 -6.896 1.00 77.94 94 VAL A N 1
ATOM 709 C CA . VAL A 1 94 ? 12.299 12.218 -7.583 1.00 77.94 94 VAL A CA 1
ATOM 710 C C . VAL A 1 94 ? 12.447 12.111 -9.095 1.00 77.94 94 VAL A C 1
ATOM 712 O O . VAL A 1 94 ? 11.444 12.139 -9.803 1.00 77.94 94 VAL A O 1
ATOM 715 N N . ASP A 1 95 ? 13.669 11.950 -9.594 1.00 77.56 95 ASP A N 1
ATOM 716 C CA . ASP A 1 95 ? 13.937 11.961 -11.032 1.00 77.56 95 ASP A CA 1
ATOM 717 C C . ASP A 1 95 ? 13.302 10.743 -11.708 1.00 77.56 95 ASP A C 1
ATOM 719 O O . ASP A 1 95 ? 12.645 10.877 -12.737 1.00 77.56 95 ASP A O 1
ATOM 723 N N . LYS A 1 96 ? 13.374 9.565 -11.072 1.00 70.31 96 LYS A N 1
ATOM 724 C CA . LYS A 1 96 ? 12.651 8.367 -11.526 1.00 70.31 96 LYS A CA 1
ATOM 725 C C . LYS A 1 96 ? 11.138 8.564 -11.492 1.00 70.31 96 LYS A C 1
ATOM 727 O O . LYS A 1 96 ? 10.458 8.097 -12.399 1.00 70.31 96 LYS A O 1
ATOM 732 N N . ALA A 1 97 ? 10.603 9.257 -10.485 1.00 65.81 97 ALA A N 1
ATOM 733 C CA . ALA A 1 97 ? 9.175 9.563 -10.414 1.00 65.81 97 ALA A CA 1
ATOM 734 C C . ALA A 1 97 ? 8.730 10.494 -11.553 1.00 65.81 97 ALA A C 1
ATOM 736 O O . ALA A 1 97 ? 7.676 10.275 -12.149 1.00 65.81 97 ALA A O 1
ATOM 737 N N . LEU A 1 98 ? 9.543 11.498 -11.891 1.00 68.19 98 LEU A N 1
ATOM 738 C CA . LEU A 1 98 ? 9.275 12.434 -12.984 1.00 68.19 98 LEU A CA 1
ATOM 739 C C . LEU A 1 98 ? 9.458 11.788 -14.367 1.00 68.19 98 LEU A C 1
ATOM 741 O O . LEU A 1 98 ? 8.614 11.987 -15.239 1.00 68.19 98 LEU A O 1
ATOM 745 N N . ALA A 1 99 ? 10.498 10.970 -14.551 1.00 66.50 99 ALA A N 1
ATOM 746 C CA . ALA A 1 99 ? 10.781 10.252 -15.796 1.00 66.50 99 ALA A CA 1
ATOM 747 C C . ALA A 1 99 ? 9.757 9.139 -16.078 1.00 66.50 99 ALA A C 1
ATOM 749 O O . ALA A 1 99 ? 9.261 9.007 -17.195 1.00 66.50 99 ALA A O 1
ATOM 750 N N . SER A 1 100 ? 9.352 8.393 -15.042 1.00 55.19 100 SER A N 1
ATOM 751 C CA . SER A 1 100 ? 8.188 7.499 -15.109 1.00 55.19 100 SER A CA 1
ATOM 752 C C . SER A 1 100 ? 6.918 8.263 -15.476 1.00 55.19 100 SER A C 1
ATOM 754 O O . SER A 1 100 ? 6.035 7.721 -16.145 1.00 55.19 100 SER A O 1
ATOM 756 N N . GLY A 1 101 ? 6.833 9.516 -15.028 1.00 52.34 101 GLY A N 1
ATOM 757 C CA . GLY A 1 101 ? 5.846 10.463 -15.491 1.00 52.34 101 GLY A CA 1
ATOM 758 C C . GLY A 1 101 ? 5.861 10.546 -17.011 1.00 52.34 101 GLY A C 1
ATOM 759 O O . GLY A 1 101 ? 4.850 10.227 -17.601 1.00 52.34 101 GLY A O 1
ATOM 760 N N . SER A 1 102 ? 6.959 10.907 -17.672 1.00 58.97 102 SER A N 1
ATOM 761 C CA . SER A 1 102 ? 6.945 11.246 -19.108 1.00 58.97 102 SER A CA 1
ATOM 762 C C . SER A 1 102 ? 6.512 10.132 -20.078 1.00 58.97 102 SER A C 1
ATOM 764 O O . SER A 1 102 ? 5.792 10.441 -21.023 1.00 58.97 102 SER A O 1
ATOM 766 N N . GLU A 1 103 ? 6.868 8.860 -19.859 1.00 56.72 103 GLU A N 1
ATOM 767 C CA . GLU A 1 103 ? 6.548 7.765 -20.808 1.00 56.72 103 GLU A CA 1
ATOM 768 C C . GLU A 1 103 ? 5.133 7.171 -20.644 1.00 56.72 103 GLU A C 1
ATOM 770 O O . GLU A 1 103 ? 4.635 6.486 -21.533 1.00 56.72 103 GLU A O 1
ATOM 775 N N . GLY A 1 104 ? 4.436 7.475 -19.542 1.00 61.94 104 GLY A N 1
ATOM 776 C CA . GLY A 1 104 ? 3.085 6.970 -19.249 1.00 61.94 104 GLY A CA 1
ATOM 777 C C . GLY A 1 104 ? 2.181 7.990 -18.553 1.00 61.94 104 GLY A C 1
ATOM 778 O O . GLY A 1 104 ? 1.204 7.608 -17.894 1.00 61.94 104 GLY A O 1
ATOM 779 N N . MET A 1 105 ? 2.516 9.285 -18.659 1.00 66.56 105 MET A N 1
ATOM 780 C CA . MET A 1 105 ? 1.948 10.353 -17.824 1.00 66.56 105 MET A CA 1
ATOM 781 C C . MET A 1 105 ? 0.459 10.450 -18.015 1.00 66.56 105 MET A C 1
ATOM 783 O O . MET A 1 105 ? -0.295 10.435 -17.051 1.00 66.56 105 MET A O 1
ATOM 787 N N . ILE A 1 106 ? 0.047 10.548 -19.278 1.00 72.19 106 ILE A N 1
ATOM 788 C CA . ILE A 1 106 ? -1.337 10.813 -19.646 1.00 72.19 106 ILE A CA 1
ATOM 789 C C . ILE A 1 106 ? -2.206 9.662 -19.153 1.00 72.19 106 ILE A C 1
ATOM 791 O O . ILE A 1 106 ? -3.206 9.904 -18.485 1.00 72.19 106 ILE A O 1
ATOM 795 N N . PHE A 1 107 ? -1.784 8.418 -19.388 1.00 72.25 107 PHE A N 1
ATOM 796 C CA . PHE A 1 107 ? -2.509 7.244 -18.914 1.00 72.25 107 PHE A CA 1
ATOM 797 C C . PHE A 1 107 ? -2.616 7.223 -17.387 1.00 72.25 107 PHE A C 1
ATOM 799 O O . PHE A 1 107 ? -3.699 7.025 -16.838 1.00 72.25 107 PHE A O 1
ATOM 806 N N . THR A 1 108 ? -1.514 7.491 -16.683 1.00 71.88 108 THR A N 1
ATOM 807 C CA . THR A 1 108 ? -1.522 7.476 -15.219 1.00 71.88 108 THR A CA 1
ATOM 808 C C . THR A 1 108 ? -2.384 8.602 -14.655 1.00 71.88 108 THR A C 1
ATOM 810 O O . THR A 1 108 ? -3.246 8.333 -13.824 1.00 71.88 108 THR A O 1
ATOM 813 N N . VAL A 1 109 ? -2.245 9.829 -15.158 1.00 77.25 109 VAL A N 1
ATOM 814 C CA . VAL A 1 109 ? -3.074 10.991 -14.799 1.00 77.25 109 VAL A CA 1
ATOM 815 C C . VAL A 1 109 ? -4.549 10.680 -15.039 1.00 77.25 109 VAL A C 1
ATOM 817 O O . VAL A 1 109 ? -5.350 10.773 -14.111 1.00 77.25 109 VAL A O 1
ATOM 820 N N . VAL A 1 110 ? -4.915 10.244 -16.245 1.00 82.62 110 VAL A N 1
ATOM 821 C CA . VAL A 1 110 ? -6.303 9.910 -16.590 1.00 82.62 110 VAL A CA 1
ATOM 822 C C . VAL A 1 110 ? -6.832 8.794 -15.693 1.00 82.62 110 VAL A C 1
ATOM 824 O O . VAL A 1 110 ? -7.937 8.920 -15.174 1.00 82.62 110 VAL A O 1
ATOM 827 N N . SER A 1 111 ? -6.049 7.745 -15.432 1.00 81.44 111 SER A N 1
ATOM 828 C CA . SER A 1 111 ? -6.473 6.651 -14.552 1.00 81.44 111 SER A CA 1
ATOM 829 C C . SER A 1 111 ? -6.680 7.122 -13.110 1.00 81.44 111 SER A C 1
ATOM 831 O O . SER A 1 111 ? -7.697 6.796 -12.500 1.00 81.44 111 SER A O 1
ATOM 833 N N . VAL A 1 112 ? -5.773 7.938 -12.565 1.00 83.31 112 VAL A N 1
ATOM 834 C CA . VAL A 1 112 ? -5.826 8.403 -11.176 1.00 83.31 112 VAL A CA 1
ATOM 835 C C . VAL A 1 112 ? -6.981 9.374 -10.991 1.00 83.31 112 VAL A C 1
ATOM 837 O O . VAL A 1 112 ? -7.853 9.141 -10.154 1.00 83.31 112 VAL A O 1
ATOM 840 N N . PHE A 1 113 ? -7.038 10.436 -11.795 1.00 85.94 113 PHE A N 1
ATOM 841 C CA . PHE A 1 113 ? -8.109 11.425 -11.696 1.00 85.94 113 PHE A CA 1
ATOM 842 C C . PHE A 1 113 ? -9.460 10.852 -12.131 1.00 85.94 113 PHE A C 1
ATOM 844 O O . PHE A 1 113 ? -10.472 11.181 -11.517 1.00 85.94 113 PHE A O 1
ATOM 851 N N . GLY A 1 114 ? -9.483 9.942 -13.107 1.00 90.62 114 GLY A N 1
ATOM 852 C CA . GLY A 1 114 ? -10.673 9.189 -13.495 1.00 90.62 114 GLY A CA 1
ATOM 853 C C . GLY A 1 114 ? -11.198 8.327 -12.350 1.00 90.62 114 GLY A C 1
ATOM 854 O O . GLY A 1 114 ? -12.379 8.402 -12.024 1.00 90.62 114 GLY A O 1
ATOM 855 N N . THR A 1 115 ? -10.325 7.593 -11.653 1.00 90.94 115 THR A N 1
ATOM 856 C CA . THR A 1 115 ? -10.708 6.802 -10.471 1.00 90.94 115 THR A CA 1
ATOM 857 C C . THR A 1 115 ? -11.242 7.689 -9.345 1.00 90.94 115 THR A C 1
ATOM 859 O O . THR A 1 115 ? -12.262 7.369 -8.736 1.00 90.94 115 THR A O 1
ATOM 862 N N . LEU A 1 116 ? -10.595 8.830 -9.076 1.00 90.62 116 LEU A N 1
ATOM 863 C CA . LEU A 1 116 ? -11.070 9.804 -8.087 1.00 90.62 116 LEU A CA 1
ATOM 864 C C . LEU A 1 116 ? -12.441 10.385 -8.466 1.00 90.62 116 LEU A C 1
ATOM 866 O O . LEU A 1 116 ? -13.315 10.509 -7.606 1.00 90.62 116 LEU A O 1
ATOM 870 N N . ALA A 1 117 ? -12.654 10.703 -9.745 1.00 92.12 117 ALA A N 1
ATOM 871 C CA . ALA A 1 117 ? -13.921 11.217 -10.255 1.00 92.12 117 ALA A CA 1
ATOM 872 C C . ALA A 1 117 ? -15.040 10.168 -10.173 1.00 92.12 117 ALA A C 1
ATOM 874 O O . ALA A 1 117 ? -16.125 10.471 -9.674 1.00 92.12 117 ALA A O 1
ATOM 875 N N . LEU A 1 118 ? -14.768 8.926 -10.589 1.00 94.25 118 LEU A N 1
ATOM 876 C CA . LEU A 1 118 ? -15.693 7.799 -10.448 1.00 94.25 118 LEU A CA 1
ATOM 877 C C . LEU A 1 118 ? -16.030 7.547 -8.983 1.00 94.25 118 LEU A C 1
ATOM 879 O O . LEU A 1 118 ? -17.185 7.329 -8.638 1.00 94.25 118 LEU A O 1
ATOM 883 N N . GLY A 1 119 ? -15.045 7.624 -8.098 1.00 92.88 119 GLY A N 1
ATOM 884 C CA . GLY A 1 119 ? -15.262 7.383 -6.683 1.00 92.88 119 GLY A CA 1
ATOM 885 C C . GLY A 1 119 ? -16.043 8.490 -5.987 1.00 92.88 119 GLY A C 1
ATOM 886 O O . GLY A 1 119 ? -16.864 8.199 -5.113 1.00 92.88 119 GLY A O 1
ATOM 887 N N . TRP A 1 120 ? -15.889 9.740 -6.429 1.00 92.88 120 TRP A N 1
ATOM 888 C CA . TRP A 1 120 ? -16.792 10.822 -6.048 1.00 92.88 120 TRP A CA 1
ATOM 889 C C . TRP A 1 120 ? -18.206 10.590 -6.598 1.00 92.88 120 TRP A C 1
ATOM 891 O O . TRP A 1 120 ? -19.176 10.708 -5.850 1.00 92.88 120 TRP A O 1
ATOM 901 N N . LEU A 1 121 ? -18.341 10.204 -7.868 1.00 94.38 121 LEU A N 1
ATOM 902 C CA . LEU A 1 121 ? -19.629 9.948 -8.512 1.00 94.38 121 LEU A CA 1
ATOM 903 C C . LEU A 1 121 ? -20.383 8.798 -7.824 1.00 94.38 121 LEU A C 1
ATOM 905 O O . LEU A 1 121 ? -21.471 8.998 -7.283 1.00 94.38 121 LEU A O 1
ATOM 909 N N . PHE A 1 122 ? -19.794 7.605 -7.787 1.00 95.19 122 PHE A N 1
ATOM 910 C CA . PHE A 1 122 ? -20.376 6.414 -7.171 1.00 95.19 122 PHE A CA 1
ATOM 911 C C . PHE A 1 122 ? -20.547 6.591 -5.664 1.00 95.19 122 PHE A C 1
ATOM 913 O O . PHE A 1 122 ? -21.605 6.301 -5.110 1.00 95.19 122 PHE A O 1
ATOM 920 N N . GLY A 1 123 ? -19.528 7.119 -4.986 1.00 90.62 123 GLY A N 1
ATOM 921 C CA . GLY A 1 123 ? -19.533 7.249 -3.537 1.00 90.62 123 GLY A CA 1
ATOM 922 C C . GLY A 1 123 ? -20.483 8.332 -3.052 1.00 90.62 123 GLY A C 1
ATOM 923 O O . GL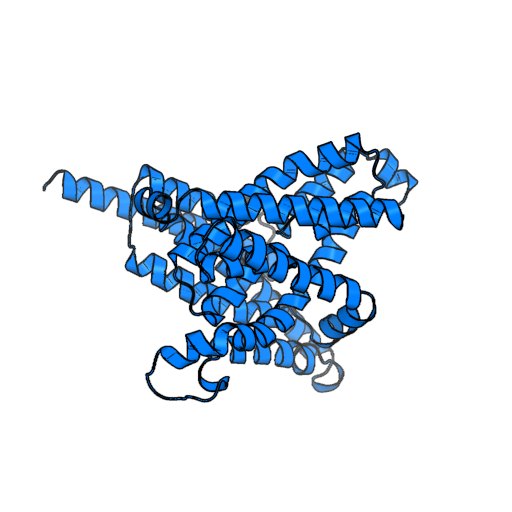Y A 1 123 ? -21.366 8.053 -2.245 1.00 90.62 123 GLY A O 1
ATOM 924 N N . ARG A 1 124 ? -20.321 9.570 -3.529 1.00 89.31 124 ARG A N 1
ATOM 925 C CA . ARG A 1 124 ? -21.067 10.728 -3.011 1.00 89.31 124 ARG A CA 1
ATOM 926 C C . ARG A 1 124 ? -22.433 10.867 -3.649 1.00 89.31 124 ARG A C 1
ATOM 928 O O . ARG A 1 124 ? -23.399 11.079 -2.923 1.00 89.31 124 ARG A O 1
ATOM 935 N N . LYS A 1 125 ? -22.510 10.769 -4.976 1.00 88.94 125 LYS A N 1
ATOM 936 C CA . LYS A 1 125 ? -23.744 11.071 -5.710 1.00 88.94 125 LYS A CA 1
ATOM 937 C C . LYS A 1 125 ? -24.718 9.893 -5.726 1.00 88.94 125 LYS A C 1
ATOM 939 O O . LYS A 1 125 ? -25.910 10.120 -5.575 1.00 88.94 125 LYS A O 1
ATOM 944 N N . LEU A 1 126 ? -24.226 8.663 -5.891 1.00 92.69 126 LEU A N 1
ATOM 945 C CA . LEU A 1 126 ? -25.080 7.470 -6.000 1.00 92.69 126 LEU A CA 1
ATOM 946 C C . LEU A 1 126 ? -25.333 6.780 -4.653 1.00 92.69 126 LEU A C 1
ATOM 948 O O . LEU A 1 126 ? -26.478 6.525 -4.298 1.00 92.69 126 LEU A O 1
ATOM 952 N N . LEU A 1 127 ? -24.280 6.476 -3.889 1.00 91.25 127 LEU A N 1
ATOM 953 C CA . LEU A 1 127 ? -24.401 5.651 -2.677 1.00 91.25 127 LEU A CA 1
ATOM 954 C C . LEU A 1 127 ? -24.579 6.468 -1.386 1.00 91.25 127 LEU A C 1
ATOM 956 O O . LEU A 1 127 ? -25.061 5.944 -0.375 1.00 91.25 127 LEU A O 1
ATOM 960 N N . GLY A 1 128 ? -24.199 7.748 -1.393 1.00 88.75 128 GLY A N 1
ATOM 961 C CA . GLY A 1 128 ? -24.221 8.609 -0.208 1.00 88.75 128 GLY A CA 1
ATOM 962 C C . GLY A 1 128 ? -23.190 8.209 0.856 1.00 88.75 128 GLY A C 1
ATOM 963 O O . GLY A 1 128 ? -23.453 8.338 2.049 1.00 88.75 128 GLY A O 1
ATOM 964 N N . VAL A 1 129 ? -22.034 7.684 0.441 1.00 90.81 129 VAL A N 1
ATOM 965 C CA . VAL A 1 129 ? -20.870 7.418 1.303 1.00 90.81 129 VAL A CA 1
ATOM 966 C C . VAL A 1 129 ? -20.271 8.748 1.778 1.00 90.81 129 VAL A C 1
ATOM 968 O O . VAL A 1 129 ? -20.312 9.765 1.073 1.00 90.81 129 VAL A O 1
ATOM 971 N N . ASP A 1 130 ? -19.716 8.783 2.990 1.00 89.25 130 ASP A N 1
ATOM 972 C CA . ASP A 1 130 ? -19.077 9.992 3.503 1.00 89.25 130 ASP A CA 1
ATOM 973 C C . ASP A 1 130 ? -17.854 10.404 2.659 1.00 89.25 130 ASP A C 1
ATOM 975 O O . ASP A 1 130 ? -17.227 9.597 1.968 1.00 89.25 130 ASP A O 1
ATOM 979 N N . SER A 1 131 ? -17.520 11.696 2.701 1.00 88.50 131 SER A N 1
ATOM 980 C CA . SER A 1 131 ? -16.488 12.271 1.834 1.00 88.50 131 SER A CA 1
ATOM 981 C C . SER A 1 131 ? -15.092 11.724 2.101 1.00 88.50 131 SER A C 1
ATOM 983 O O . SER A 1 131 ? -14.302 11.653 1.163 1.00 88.50 131 SER A O 1
ATOM 985 N N . GLN A 1 132 ? -14.775 11.370 3.350 1.00 90.50 132 GLN A N 1
ATOM 986 C CA . GLN A 1 132 ? -13.453 10.855 3.688 1.00 90.50 132 GLN A CA 1
ATOM 987 C C . GLN A 1 132 ? -13.334 9.417 3.190 1.00 90.50 132 GLN A C 1
ATOM 989 O O . GLN A 1 132 ? -12.425 9.126 2.423 1.00 90.50 132 GLN A O 1
ATOM 994 N N . THR A 1 133 ? -14.285 8.542 3.524 1.00 91.25 133 THR A N 1
ATOM 995 C CA . THR A 1 133 ? -14.261 7.133 3.096 1.00 91.25 133 THR A CA 1
ATOM 996 C C . THR A 1 133 ? -14.301 6.992 1.574 1.00 91.25 133 THR A C 1
ATOM 998 O O . THR A 1 133 ? -13.532 6.212 1.019 1.00 91.25 133 THR A O 1
ATOM 1001 N N . SER A 1 134 ? -15.132 7.784 0.881 1.00 94.00 134 SER A N 1
ATOM 1002 C CA . SER A 1 134 ? -15.175 7.797 -0.589 1.00 94.00 134 SER A CA 1
ATOM 1003 C C . SER A 1 134 ? -13.824 8.202 -1.185 1.00 94.00 134 SER A C 1
ATOM 1005 O O . SER A 1 134 ? -13.291 7.477 -2.023 1.00 94.00 134 SER A O 1
ATOM 1007 N N . TYR A 1 135 ? -13.211 9.292 -0.716 1.00 92.94 135 TYR A N 1
ATOM 1008 C CA . TYR A 1 135 ? -11.916 9.738 -1.236 1.00 92.94 135 TYR A CA 1
ATOM 1009 C C . TYR A 1 135 ? -10.774 8.768 -0.915 1.00 92.94 135 TYR A C 1
ATOM 1011 O O . TYR A 1 135 ? -9.922 8.531 -1.768 1.00 92.94 135 TYR A O 1
ATOM 1019 N N . LEU A 1 136 ? -10.774 8.172 0.281 1.00 92.06 136 LEU A N 1
ATOM 1020 C CA . LEU A 1 136 ? -9.803 7.155 0.685 1.00 92.06 136 LEU A CA 1
ATOM 1021 C C . LEU A 1 136 ? -9.894 5.907 -0.195 1.00 92.06 136 LEU A C 1
ATOM 1023 O O . LEU A 1 136 ? -8.875 5.472 -0.721 1.00 92.06 136 LEU A O 1
ATOM 1027 N N . LEU A 1 137 ? -11.098 5.365 -0.407 1.00 93.31 137 LEU A N 1
ATOM 1028 C CA . LEU A 1 137 ? -11.315 4.222 -1.302 1.00 93.31 137 LEU A CA 1
ATOM 1029 C C . LEU A 1 137 ? -10.868 4.524 -2.729 1.00 93.31 137 LEU A C 1
ATOM 1031 O O . LEU A 1 137 ? -10.195 3.708 -3.355 1.00 93.31 137 LEU A O 1
ATOM 1035 N N . SER A 1 138 ? -11.197 5.716 -3.220 1.00 93.31 138 SER A N 1
ATOM 1036 C CA . SER A 1 138 ? -10.821 6.152 -4.565 1.00 93.31 138 SER A CA 1
ATOM 1037 C C . SER A 1 138 ? -9.307 6.294 -4.703 1.00 93.31 138 SER A C 1
ATOM 1039 O O . SER A 1 138 ? -8.725 5.811 -5.665 1.00 93.31 138 SER A O 1
ATOM 1041 N N . SER A 1 139 ? -8.658 6.904 -3.708 1.00 90.81 139 SER A N 1
ATOM 1042 C CA . SER A 1 139 ? -7.205 7.093 -3.655 1.00 90.81 139 SER A CA 1
ATOM 1043 C C . SER A 1 139 ? -6.463 5.758 -3.538 1.00 90.81 139 SER A C 1
ATOM 1045 O O . SER A 1 139 ? -5.452 5.554 -4.205 1.00 90.81 139 SER A O 1
ATOM 1047 N N . GLY A 1 140 ? -6.982 4.829 -2.728 1.00 89.38 140 GLY A N 1
ATOM 1048 C CA . GLY A 1 140 ? -6.482 3.460 -2.631 1.00 89.38 140 GLY A CA 1
ATOM 1049 C C . GLY A 1 140 ? -6.564 2.726 -3.968 1.00 89.38 140 GLY A C 1
ATOM 1050 O O . GLY A 1 140 ? -5.560 2.215 -4.456 1.00 89.38 140 GLY A O 1
ATOM 1051 N N . THR A 1 141 ? -7.741 2.741 -4.591 1.00 90.19 141 THR A N 1
ATOM 1052 C CA . THR A 1 141 ? -7.999 2.116 -5.902 1.00 90.19 141 THR A CA 1
ATOM 1053 C C . THR A 1 141 ? -7.091 2.699 -6.992 1.00 90.19 141 THR A C 1
ATOM 1055 O O . THR A 1 141 ? -6.505 1.968 -7.782 1.00 90.19 141 THR A O 1
ATOM 1058 N N . ALA A 1 142 ? -6.898 4.019 -6.994 1.00 87.44 142 ALA A N 1
ATOM 1059 C CA . ALA A 1 142 ? -6.156 4.726 -8.033 1.00 87.44 142 ALA A CA 1
ATOM 1060 C C . ALA A 1 142 ? -4.656 4.385 -8.102 1.00 87.44 142 ALA A C 1
ATOM 1062 O O . ALA A 1 142 ? -4.046 4.614 -9.143 1.00 87.44 142 ALA A O 1
ATOM 1063 N N . ILE A 1 143 ? -4.040 3.886 -7.021 1.00 84.44 143 ILE A N 1
ATOM 1064 C CA . ILE A 1 143 ? -2.578 3.730 -6.921 1.00 84.44 143 ILE A CA 1
ATOM 1065 C C . ILE A 1 143 ? -2.205 2.309 -6.448 1.00 84.44 143 ILE A C 1
ATOM 1067 O O . ILE A 1 143 ? -2.139 1.364 -7.242 1.00 84.44 143 ILE A O 1
ATOM 1071 N N . CYS A 1 144 ? -1.948 2.146 -5.149 1.00 81.50 144 CYS A N 1
ATOM 1072 C CA . CYS A 1 144 ? -1.440 0.924 -4.520 1.00 81.50 144 CYS A CA 1
ATOM 1073 C C . CYS A 1 144 ? -2.152 0.639 -3.187 1.00 81.50 144 CYS A C 1
ATOM 1075 O O . CYS A 1 144 ? -1.554 0.121 -2.245 1.00 81.50 144 CYS A O 1
ATOM 1077 N N . GLY A 1 145 ? -3.423 1.044 -3.087 1.00 84.62 145 GLY A N 1
ATOM 1078 C CA . GLY A 1 145 ? -4.326 0.625 -2.022 1.00 84.62 145 GLY A CA 1
ATOM 1079 C C . GLY A 1 145 ? -3.932 1.163 -0.665 1.00 84.62 145 GLY A C 1
ATOM 1080 O O . GLY A 1 145 ? -4.082 2.357 -0.388 1.00 84.62 145 GLY A O 1
ATOM 1081 N N . GLY A 1 146 ? -3.436 0.262 0.185 1.00 78.00 146 GLY A N 1
ATOM 1082 C CA . GLY A 1 146 ? -3.123 0.542 1.579 1.00 78.00 146 GLY A CA 1
ATOM 1083 C C . GLY A 1 146 ? -2.166 1.717 1.755 1.00 78.00 146 GLY A C 1
ATOM 1084 O O . GLY A 1 146 ? -2.470 2.630 2.520 1.00 78.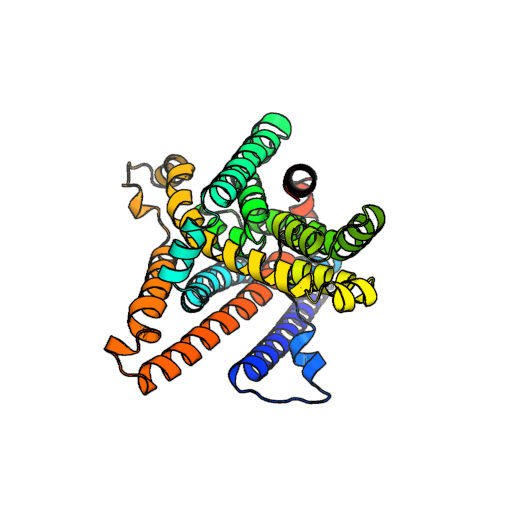00 146 GLY A O 1
ATOM 1085 N N . SER A 1 147 ? -1.069 1.761 0.992 1.00 75.12 147 SER A N 1
ATOM 1086 C CA . SER A 1 147 ? -0.069 2.837 1.100 1.00 75.12 147 SER A CA 1
ATOM 1087 C C . SER A 1 147 ? -0.608 4.196 0.647 1.00 75.12 147 SER A C 1
ATOM 1089 O O . SER A 1 147 ? -0.249 5.226 1.213 1.00 75.12 147 SER A O 1
ATOM 1091 N N . ALA A 1 148 ? -1.518 4.219 -0.331 1.00 82.69 148 ALA A N 1
ATOM 1092 C CA . ALA A 1 148 ? -2.152 5.458 -0.775 1.00 82.69 148 ALA A CA 1
ATOM 1093 C C . ALA A 1 148 ? -3.159 5.971 0.264 1.00 82.69 148 ALA A C 1
ATOM 1095 O O . ALA A 1 148 ? -3.131 7.150 0.615 1.00 82.69 148 ALA A O 1
ATOM 1096 N N . ILE A 1 149 ? -3.984 5.083 0.832 1.00 85.06 149 ILE A N 1
ATOM 1097 C CA . ILE A 1 149 ? -4.869 5.413 1.960 1.00 85.06 149 ILE A CA 1
ATOM 1098 C C . ILE A 1 149 ? -4.042 5.922 3.148 1.00 85.06 149 ILE A C 1
ATOM 1100 O O . ILE A 1 149 ? -4.377 6.947 3.740 1.00 85.06 149 ILE A O 1
ATOM 1104 N N . ALA A 1 150 ? -2.929 5.252 3.448 1.00 75.12 150 ALA A N 1
ATOM 1105 C CA . ALA A 1 150 ? -1.998 5.606 4.509 1.00 75.12 150 ALA A CA 1
ATOM 1106 C C . ALA A 1 150 ? -1.380 6.996 4.348 1.00 75.12 150 ALA A C 1
ATOM 1108 O O . ALA A 1 150 ? -1.311 7.754 5.316 1.00 75.12 150 ALA A O 1
ATOM 1109 N N . ALA A 1 151 ? -0.960 7.334 3.129 1.00 75.88 151 ALA A N 1
ATOM 1110 C CA . ALA A 1 151 ? -0.378 8.629 2.812 1.00 75.88 151 ALA A CA 1
ATOM 1111 C C . ALA A 1 151 ? -1.424 9.749 2.856 1.00 75.88 151 ALA A C 1
ATOM 1113 O O . ALA A 1 151 ? -1.196 10.790 3.466 1.00 75.88 151 ALA A O 1
ATOM 1114 N N . VAL A 1 152 ? -2.591 9.524 2.249 1.00 82.56 152 VAL A N 1
ATOM 1115 C CA . VAL A 1 152 ? -3.626 10.543 2.031 1.00 82.56 152 VAL A CA 1
ATOM 1116 C C . VAL A 1 152 ? -4.499 10.781 3.263 1.00 82.56 152 VAL A C 1
ATOM 1118 O O . VAL A 1 152 ? -4.908 11.910 3.539 1.00 82.56 152 VAL A O 1
ATOM 1121 N N . GLY A 1 153 ? -4.791 9.740 4.035 1.00 83.25 153 GLY A N 1
ATOM 1122 C CA . GLY A 1 153 ? -5.706 9.817 5.167 1.00 83.25 153 GLY A CA 1
ATOM 1123 C C . GLY A 1 153 ? -5.346 10.867 6.206 1.00 83.25 153 GLY A C 1
ATOM 1124 O O . GLY A 1 153 ? -6.195 11.693 6.553 1.00 83.25 153 GLY A O 1
ATOM 1125 N N . PRO A 1 154 ? -4.095 10.925 6.680 1.00 74.31 154 PRO A N 1
ATOM 1126 C CA . PRO A 1 154 ? -3.711 11.963 7.617 1.00 74.31 154 PRO A CA 1
ATOM 1127 C C . PRO A 1 154 ? -3.694 13.375 6.988 1.00 74.31 154 PRO A C 1
ATOM 1129 O O . PRO A 1 154 ? -3.853 14.339 7.737 1.00 74.31 154 PRO A O 1
ATOM 1132 N N . ILE A 1 155 ? -3.575 13.513 5.654 1.00 76.62 155 ILE A N 1
ATOM 1133 C CA . ILE A 1 155 ? -3.681 14.797 4.916 1.00 76.62 155 ILE A CA 1
ATOM 1134 C C . ILE A 1 155 ? -5.083 15.373 5.039 1.00 76.62 155 ILE A C 1
ATOM 1136 O O . ILE A 1 155 ? -5.255 16.527 5.424 1.00 76.62 155 ILE A O 1
ATOM 1140 N N . ILE A 1 156 ? -6.094 14.547 4.785 1.00 81.19 156 ILE A N 1
ATOM 1141 C CA . ILE A 1 156 ? -7.501 14.952 4.882 1.00 81.19 156 ILE A CA 1
ATOM 1142 C C . ILE A 1 156 ? -8.035 14.907 6.323 1.00 81.19 156 ILE A C 1
ATOM 1144 O O . ILE A 1 156 ? -9.240 15.050 6.537 1.00 81.19 156 ILE A O 1
ATOM 1148 N N . LYS A 1 157 ? -7.154 14.667 7.309 1.00 76.88 157 LYS A N 1
ATOM 1149 C CA . LYS A 1 157 ? -7.496 14.430 8.721 1.00 76.88 157 LYS A CA 1
ATOM 1150 C C . LYS A 1 157 ? -8.607 13.375 8.863 1.00 76.88 157 LYS A C 1
ATOM 1152 O O . LYS A 1 157 ? -9.595 13.585 9.569 1.00 76.88 157 LYS A O 1
ATOM 1157 N N . ALA A 1 158 ? -8.457 12.256 8.154 1.00 82.50 158 ALA A N 1
ATOM 1158 C CA . ALA A 1 158 ? -9.421 11.165 8.146 1.00 82.50 158 ALA A CA 1
ATOM 1159 C C . ALA A 1 158 ? -9.675 10.618 9.553 1.00 82.50 158 ALA A C 1
ATOM 1161 O O . ALA A 1 158 ? -8.750 10.443 10.355 1.00 82.50 158 ALA A O 1
ATOM 1162 N N . LYS A 1 159 ? -10.943 10.314 9.833 1.00 80.88 159 LYS A N 1
ATOM 1163 C CA . LYS A 1 159 ? -11.332 9.545 11.015 1.00 80.88 159 LYS A CA 1
ATOM 1164 C C . LYS A 1 159 ? -10.720 8.141 10.950 1.00 80.88 159 LYS A C 1
ATOM 1166 O O . LYS A 1 159 ? -10.590 7.565 9.868 1.00 80.88 159 LYS A O 1
ATOM 1171 N N . ALA A 1 160 ? -10.354 7.584 12.105 1.00 75.44 160 ALA A N 1
ATOM 1172 C CA . ALA A 1 160 ? -9.754 6.250 12.182 1.00 75.44 160 ALA A CA 1
ATOM 1173 C C . ALA A 1 160 ? -10.706 5.180 11.627 1.00 75.44 160 ALA A C 1
ATOM 1175 O O . ALA A 1 160 ? -10.271 4.230 10.988 1.00 75.44 160 ALA A O 1
ATOM 1176 N N . GLU A 1 161 ? -12.008 5.378 11.803 1.00 77.94 161 GLU A N 1
ATOM 1177 C CA . GLU A 1 161 ? -13.067 4.503 11.313 1.00 77.94 161 GLU A CA 1
ATOM 1178 C C . GLU A 1 161 ? -13.108 4.491 9.775 1.00 77.94 161 GLU A C 1
ATOM 1180 O O . GLU A 1 161 ? -13.056 3.420 9.176 1.00 77.94 161 GLU A O 1
ATOM 1185 N N . SER A 1 162 ? -13.091 5.665 9.127 1.00 85.00 162 SER A N 1
ATOM 1186 C CA . SER A 1 162 ? -13.032 5.793 7.659 1.00 85.00 162 SER A CA 1
ATOM 1187 C C . SER A 1 162 ? -11.760 5.177 7.073 1.00 85.00 162 SER A C 1
ATOM 1189 O O . SER A 1 162 ? -11.819 4.493 6.054 1.00 85.00 162 SER A O 1
ATOM 1191 N N . MET A 1 163 ? -10.615 5.379 7.738 1.00 82.19 163 MET A N 1
ATOM 1192 C CA . MET A 1 163 ? -9.348 4.729 7.379 1.00 82.19 163 MET A CA 1
ATOM 1193 C C . MET A 1 163 ? -9.465 3.211 7.441 1.00 82.19 163 MET A C 1
ATOM 1195 O O . MET A 1 163 ? -9.116 2.524 6.487 1.00 82.19 163 MET A O 1
ATOM 1199 N N . SER A 1 164 ? -9.991 2.700 8.553 1.00 74.69 164 SER A N 1
ATOM 1200 C CA . SER A 1 164 ? -10.113 1.265 8.795 1.00 74.69 164 SER A CA 1
ATOM 1201 C C . SER A 1 164 ? -11.032 0.595 7.783 1.00 74.69 164 SER A C 1
ATOM 1203 O O . SER A 1 164 ? -10.720 -0.481 7.285 1.00 74.69 164 SER A O 1
ATOM 1205 N N . VAL A 1 165 ? -12.141 1.246 7.437 1.00 83.38 165 VAL A N 1
ATOM 1206 C CA . VAL A 1 165 ? -13.093 0.721 6.454 1.00 83.38 165 VAL A CA 1
ATOM 1207 C C . VAL A 1 165 ? -12.509 0.745 5.055 1.00 83.38 165 VAL A C 1
ATOM 1209 O O . VAL A 1 165 ? -12.594 -0.262 4.359 1.00 83.38 165 VAL A O 1
ATOM 1212 N N . ALA A 1 166 ? -11.907 1.862 4.636 1.00 88.38 166 ALA A N 1
ATOM 1213 C CA . ALA A 1 166 ? -11.301 1.953 3.314 1.00 88.38 166 ALA A CA 1
ATOM 1214 C C . ALA A 1 166 ? -10.192 0.904 3.142 1.00 88.38 166 ALA A C 1
ATOM 1216 O O . ALA A 1 166 ? -10.164 0.208 2.130 1.00 88.38 166 ALA A O 1
ATOM 1217 N N . LEU A 1 167 ? -9.332 0.743 4.155 1.00 79.06 167 LEU A N 1
ATOM 1218 C CA . LEU A 1 167 ? -8.307 -0.300 4.177 1.00 79.06 167 LEU A CA 1
ATOM 1219 C C . LEU A 1 167 ? -8.938 -1.692 4.131 1.00 79.06 167 LEU A C 1
ATOM 1221 O O . LEU A 1 167 ? -8.589 -2.475 3.256 1.00 79.06 167 LEU A O 1
ATOM 1225 N N . GLY A 1 168 ? -9.897 -1.982 5.013 1.00 76.19 168 GLY A N 1
ATOM 1226 C CA . GLY A 1 168 ? -10.572 -3.279 5.073 1.00 76.19 168 GLY A CA 1
ATOM 1227 C C . GLY A 1 168 ? -11.202 -3.687 3.744 1.00 76.19 168 GLY A C 1
ATOM 1228 O O . GLY A 1 168 ? -10.964 -4.794 3.275 1.00 76.19 168 GLY A O 1
ATOM 1229 N N . VAL A 1 169 ? -11.937 -2.780 3.097 1.00 86.38 169 VAL A N 1
ATOM 1230 C CA . VAL A 1 169 ? -12.525 -3.027 1.773 1.00 86.38 169 VAL A CA 1
ATOM 1231 C C . VAL A 1 169 ? -11.440 -3.309 0.734 1.00 86.38 169 VAL A C 1
ATOM 1233 O O . VAL A 1 169 ? -11.532 -4.309 0.031 1.00 86.38 169 VAL A O 1
ATOM 1236 N N . VAL A 1 170 ? -10.395 -2.477 0.655 1.00 85.88 170 VAL A N 1
ATOM 1237 C CA . VAL A 1 170 ? -9.299 -2.672 -0.309 1.00 85.88 170 VAL A CA 1
ATOM 1238 C C . VAL A 1 170 ? -8.603 -4.017 -0.098 1.00 85.88 170 VAL A C 1
ATOM 1240 O O . VAL A 1 170 ? -8.389 -4.738 -1.066 1.00 85.88 170 VAL A O 1
ATOM 1243 N N . PHE A 1 171 ? -8.297 -4.398 1.142 1.00 74.69 171 PHE A N 1
ATOM 1244 C CA . PHE A 1 171 ? -7.643 -5.678 1.420 1.00 74.69 171 PHE A CA 1
ATOM 1245 C C . PHE A 1 171 ? -8.521 -6.882 1.109 1.00 74.69 171 PHE A C 1
ATOM 1247 O O . PHE A 1 171 ? -8.017 -7.848 0.546 1.00 74.69 171 PHE A O 1
ATOM 1254 N N . VAL A 1 172 ? -9.818 -6.827 1.429 1.00 77.56 172 VAL A N 1
ATOM 1255 C CA . VAL A 1 172 ? -10.755 -7.900 1.068 1.00 77.56 172 VAL A CA 1
ATOM 1256 C C . VAL A 1 172 ? -10.790 -8.078 -0.447 1.00 77.56 172 VAL A C 1
ATOM 1258 O O . VAL A 1 172 ? -10.627 -9.195 -0.930 1.00 77.56 172 VAL A O 1
ATOM 1261 N N . LEU A 1 173 ? -10.935 -6.986 -1.204 1.00 86.81 173 LEU A N 1
ATOM 1262 C CA . LEU A 1 173 ? -10.954 -7.048 -2.668 1.00 86.81 173 LEU A CA 1
ATOM 1263 C C . LEU A 1 173 ? -9.625 -7.551 -3.239 1.00 86.81 173 LEU A C 1
ATOM 1265 O O . LEU A 1 173 ? -9.632 -8.381 -4.139 1.00 86.81 173 LEU A O 1
ATOM 1269 N N . ASN A 1 174 ? -8.493 -7.122 -2.685 1.00 82.69 174 ASN A N 1
ATOM 1270 C CA . ASN A 1 174 ? -7.174 -7.584 -3.117 1.00 82.69 174 ASN A CA 1
ATOM 1271 C C . ASN A 1 174 ? -6.937 -9.072 -2.811 1.00 82.69 174 ASN A C 1
ATOM 1273 O O . ASN A 1 174 ? -6.365 -9.780 -3.636 1.00 82.69 174 ASN A O 1
ATOM 1277 N N . GLY A 1 175 ? -7.420 -9.566 -1.667 1.00 71.50 175 GLY A N 1
ATOM 1278 C CA . GLY A 1 175 ? -7.376 -10.991 -1.338 1.00 71.50 175 GLY A CA 1
ATOM 1279 C C . GLY A 1 175 ? -8.215 -11.830 -2.303 1.00 71.50 175 GLY A C 1
ATOM 1280 O O . GLY A 1 175 ? -7.767 -12.877 -2.757 1.00 71.50 175 GLY A O 1
ATOM 1281 N N . ILE A 1 176 ? -9.400 -11.338 -2.680 1.00 81.31 176 ILE A N 1
ATOM 1282 C CA . ILE A 1 176 ? -10.238 -11.960 -3.716 1.00 81.31 176 ILE A CA 1
ATOM 1283 C C . ILE A 1 176 ? -9.524 -11.933 -5.079 1.00 81.31 176 ILE A C 1
ATOM 1285 O O . ILE A 1 176 ? -9.547 -12.921 -5.814 1.00 81.31 176 ILE A O 1
ATOM 1289 N N . ALA A 1 177 ? -8.864 -10.820 -5.407 1.00 85.06 177 ALA A N 1
ATOM 1290 C CA . ALA A 1 177 ? -8.183 -10.624 -6.682 1.00 85.06 177 ALA A CA 1
ATOM 1291 C C . ALA A 1 177 ? -7.124 -11.694 -6.965 1.00 85.06 177 ALA A C 1
ATOM 1293 O O . ALA A 1 177 ? -7.028 -12.151 -8.098 1.00 85.06 177 ALA A O 1
ATOM 1294 N N . LEU A 1 178 ? -6.380 -12.126 -5.941 1.00 75.12 178 LEU A N 1
ATOM 1295 C CA . LEU A 1 178 ? -5.298 -13.108 -6.068 1.00 75.12 178 LEU A CA 1
ATOM 1296 C C . LEU A 1 178 ? -5.760 -14.432 -6.696 1.00 75.12 178 LEU A C 1
ATOM 1298 O O . LEU A 1 178 ? -5.001 -15.055 -7.430 1.00 75.12 178 LEU A O 1
ATOM 1302 N N . PHE A 1 179 ? -7.010 -14.830 -6.454 1.00 78.00 179 PHE A N 1
ATOM 1303 C CA . PHE A 1 179 ? -7.588 -16.064 -6.994 1.00 78.00 179 PHE A CA 1
ATOM 1304 C C . PHE A 1 179 ? -8.366 -15.832 -8.290 1.00 78.00 179 PHE A C 1
ATOM 1306 O O . PHE A 1 179 ? -8.299 -16.632 -9.225 1.00 78.00 179 PHE A O 1
ATOM 1313 N N . ILE A 1 180 ? -9.119 -14.731 -8.349 1.00 90.44 180 ILE A N 1
ATOM 1314 C CA . ILE A 1 180 ? -10.006 -14.453 -9.479 1.00 90.44 180 ILE A CA 1
ATOM 1315 C C . ILE A 1 180 ? -9.211 -14.024 -10.715 1.00 90.44 180 ILE A C 1
ATOM 1317 O O . ILE A 1 180 ? -9.529 -14.462 -11.816 1.00 90.44 180 ILE A O 1
ATOM 1321 N N . PHE A 1 181 ? -8.184 -13.187 -10.556 1.00 93.69 181 PHE A N 1
ATOM 1322 C CA . PHE A 1 181 ? -7.486 -12.595 -11.697 1.00 93.69 181 PHE A CA 1
ATOM 1323 C C . PHE A 1 181 ? -6.779 -13.633 -12.568 1.00 93.69 181 PHE A C 1
ATOM 1325 O O . PHE A 1 181 ? -7.065 -13.626 -13.764 1.00 93.69 181 PHE A O 1
ATOM 1332 N N . PRO A 1 182 ? -5.927 -14.532 -12.031 1.00 91.56 182 PRO A N 1
ATOM 1333 C CA . PRO A 1 182 ? -5.261 -15.540 -1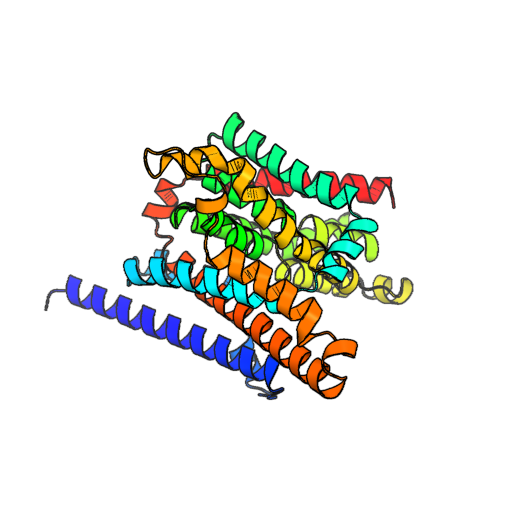2.857 1.00 91.56 182 PRO A CA 1
ATOM 1334 C C . PRO A 1 182 ? -6.262 -16.398 -13.636 1.00 91.56 182 PRO A C 1
ATOM 1336 O O . PRO A 1 182 ? -6.113 -16.573 -14.838 1.00 91.56 182 PRO A O 1
ATOM 1339 N N . SER A 1 183 ? -7.348 -16.814 -12.975 1.00 93.62 183 SER A N 1
ATOM 1340 C CA . SER A 1 183 ? -8.416 -17.614 -13.586 1.00 93.62 183 SER A CA 1
ATOM 1341 C C . SER A 1 183 ? -9.142 -16.874 -14.719 1.00 93.62 183 SER A C 1
ATOM 1343 O O . SER A 1 183 ? -9.463 -17.466 -15.744 1.00 93.62 183 SER A O 1
ATOM 1345 N N . ILE A 1 184 ? -9.413 -15.572 -14.553 1.00 95.88 184 ILE A N 1
ATOM 1346 C CA . ILE A 1 184 ? -9.998 -14.751 -15.624 1.00 95.88 184 ILE A CA 1
ATOM 1347 C C . ILE A 1 184 ? -8.996 -14.564 -16.768 1.00 95.88 184 ILE A C 1
ATOM 1349 O O . ILE A 1 184 ? -9.393 -14.635 -17.926 1.00 95.88 184 ILE A O 1
ATOM 1353 N N . GLY A 1 185 ? -7.718 -14.326 -16.459 1.00 95.75 185 GLY A N 1
ATOM 1354 C CA . GLY A 1 185 ? -6.668 -14.169 -17.466 1.00 95.75 185 GLY A CA 1
ATOM 1355 C C . GLY A 1 185 ? -6.522 -15.403 -18.353 1.00 95.75 185 GLY A C 1
ATOM 1356 O O . GLY A 1 185 ? -6.481 -15.267 -19.575 1.00 95.75 185 GLY A O 1
ATOM 1357 N N . ASP A 1 186 ? -6.543 -16.586 -17.736 1.00 95.44 186 ASP A N 1
ATOM 1358 C CA . ASP A 1 186 ? -6.477 -17.887 -18.408 1.00 95.44 186 ASP A CA 1
ATOM 1359 C C . ASP A 1 186 ? -7.708 -18.103 -19.299 1.00 95.44 186 ASP A C 1
ATOM 1361 O O . ASP A 1 186 ? -7.585 -18.344 -20.499 1.00 95.44 186 ASP A O 1
ATOM 1365 N N . ALA A 1 187 ? -8.911 -17.874 -18.756 1.00 96.31 187 ALA A N 1
ATOM 1366 C CA . ALA A 1 187 ? -10.159 -17.989 -19.512 1.00 96.31 187 ALA A CA 1
ATOM 1367 C C . ALA A 1 187 ? -10.240 -17.027 -20.714 1.00 96.31 187 ALA A C 1
ATOM 1369 O O . ALA A 1 187 ? -10.927 -17.313 -21.695 1.00 96.31 187 ALA A O 1
ATOM 1370 N N . LEU A 1 188 ? -9.558 -15.881 -20.638 1.00 95.56 188 LEU A N 1
ATOM 1371 C CA . LEU A 1 188 ? -9.453 -14.902 -21.721 1.00 95.56 188 LEU A CA 1
ATOM 1372 C C . LEU A 1 188 ? -8.255 -15.151 -22.654 1.00 95.56 188 LEU A C 1
ATOM 1374 O O . LEU A 1 188 ? -8.091 -14.406 -23.620 1.00 95.56 188 LEU A O 1
ATOM 1378 N N . GLY A 1 189 ? -7.422 -16.162 -22.384 1.00 94.31 189 GLY A N 1
ATOM 1379 C CA . GLY A 1 189 ? -6.249 -16.504 -23.188 1.00 94.31 189 GLY A CA 1
ATOM 1380 C C . GLY A 1 189 ? -5.194 -15.396 -23.235 1.00 94.31 189 GLY A C 1
ATOM 1381 O O . GLY A 1 189 ? -4.588 -15.166 -24.282 1.00 94.31 189 GLY A O 1
ATOM 1382 N N . MET A 1 190 ? -5.006 -14.657 -22.138 1.00 95.62 190 MET A N 1
ATOM 1383 C CA . MET A 1 190 ? -4.114 -13.494 -22.121 1.00 95.62 190 MET A CA 1
ATOM 1384 C C . MET A 1 190 ? -2.639 -13.901 -22.264 1.00 95.62 190 MET A C 1
ATOM 1386 O O . MET A 1 190 ? -2.162 -14.859 -21.656 1.00 95.62 190 MET A O 1
ATOM 1390 N N . THR A 1 191 ? -1.864 -13.113 -23.009 1.00 95.69 191 THR A N 1
ATOM 1391 C CA . THR A 1 191 ? -0.395 -13.237 -22.997 1.00 95.69 191 THR A CA 1
ATOM 1392 C C . THR A 1 191 ? 0.187 -12.819 -21.642 1.00 95.69 191 THR A C 1
ATOM 1394 O O . THR A 1 191 ? -0.455 -12.093 -20.875 1.00 95.69 191 THR A O 1
ATOM 1397 N N . MET A 1 192 ? 1.444 -13.190 -21.364 1.00 95.38 192 MET A N 1
ATOM 1398 C CA . MET A 1 192 ? 2.115 -12.855 -20.097 1.00 95.38 192 MET A CA 1
ATOM 1399 C C . MET A 1 192 ? 2.154 -11.341 -19.860 1.00 95.38 192 MET A C 1
ATOM 1401 O O . MET A 1 192 ? 1.854 -10.844 -18.772 1.00 95.38 192 MET A O 1
ATOM 1405 N N . LYS A 1 193 ? 2.446 -10.576 -20.917 1.00 92.69 193 LYS A N 1
ATOM 1406 C CA . LYS A 1 193 ? 2.493 -9.113 -20.862 1.00 92.69 193 LYS A CA 1
ATOM 1407 C C . LYS A 1 193 ? 1.111 -8.493 -20.640 1.00 92.69 193 LYS A C 1
ATOM 1409 O O . LYS A 1 193 ? 0.995 -7.554 -19.850 1.00 92.69 193 LYS A O 1
ATOM 1414 N N . GLN A 1 194 ? 0.075 -9.003 -21.311 1.00 94.50 194 GLN A N 1
ATOM 1415 C CA . GLN A 1 194 ? -1.297 -8.513 -21.146 1.00 94.50 194 GLN A CA 1
ATOM 1416 C C . GLN A 1 194 ? -1.800 -8.769 -19.723 1.00 94.50 194 GLN A C 1
ATOM 1418 O O . GLN A 1 194 ? -2.290 -7.839 -19.081 1.00 94.50 194 GLN A O 1
ATOM 1423 N N . PHE A 1 195 ? -1.635 -9.993 -19.207 1.00 96.00 195 PHE A N 1
ATOM 1424 C CA . PHE A 1 195 ? -2.038 -10.319 -17.842 1.00 96.00 195 PHE A CA 1
ATOM 1425 C C . PHE A 1 195 ? -1.267 -9.480 -16.820 1.00 96.00 195 PHE A C 1
ATOM 1427 O O . PHE A 1 195 ? -1.879 -8.855 -15.953 1.00 96.00 195 PHE A O 1
ATOM 1434 N N . GLY A 1 196 ? 0.061 -9.383 -16.959 1.00 91.56 196 GLY A N 1
ATOM 1435 C CA . GLY A 1 196 ? 0.887 -8.597 -16.046 1.00 91.56 196 GLY A CA 1
ATOM 1436 C C . GLY A 1 196 ? 0.483 -7.117 -16.004 1.00 91.56 196 GLY A C 1
ATOM 1437 O O . GLY A 1 196 ? 0.356 -6.526 -14.929 1.00 91.56 196 GLY A O 1
ATOM 1438 N N . MET A 1 197 ? 0.191 -6.520 -17.164 1.00 90.94 197 MET A N 1
ATOM 1439 C CA . MET A 1 197 ? -0.306 -5.144 -17.248 1.00 90.94 197 MET A CA 1
ATOM 1440 C C . MET A 1 197 ? -1.688 -4.986 -16.606 1.00 90.94 197 MET A C 1
ATOM 1442 O O . MET A 1 197 ? -1.902 -4.051 -15.829 1.00 90.94 197 MET A O 1
ATOM 1446 N N . TRP A 1 198 ? -2.613 -5.903 -16.891 1.00 93.38 198 TRP A N 1
ATOM 1447 C CA . TRP A 1 198 ? -3.966 -5.863 -16.343 1.00 93.38 198 TRP A CA 1
ATOM 1448 C C . TRP A 1 198 ? -3.966 -6.003 -14.819 1.00 93.38 198 TRP A C 1
ATOM 1450 O O . TRP A 1 198 ? -4.525 -5.154 -14.120 1.00 93.38 198 TRP A O 1
ATOM 1460 N N . ALA A 1 199 ? -3.253 -7.004 -14.295 1.00 92.12 199 ALA A N 1
ATOM 1461 C CA . ALA A 1 199 ? -3.096 -7.233 -12.865 1.00 92.12 199 ALA A CA 1
ATOM 1462 C C . ALA A 1 199 ? -2.495 -6.004 -12.162 1.00 92.12 199 ALA A C 1
ATOM 1464 O O . ALA A 1 199 ? -3.017 -5.560 -11.138 1.00 92.12 199 ALA A O 1
ATOM 1465 N N . ALA A 1 200 ? -1.459 -5.377 -12.730 1.00 87.62 200 ALA A N 1
ATOM 1466 C CA . ALA A 1 200 ? -0.852 -4.177 -12.150 1.00 87.62 200 ALA A CA 1
ATOM 1467 C C . ALA A 1 200 ? -1.802 -2.968 -12.088 1.00 87.62 200 ALA A C 1
ATOM 1469 O O . ALA A 1 200 ? -1.718 -2.144 -11.161 1.00 87.62 200 ALA A O 1
ATOM 1470 N N . ILE A 1 201 ? -2.696 -2.827 -13.070 1.00 87.62 201 ILE A N 1
ATOM 1471 C CA . ILE A 1 201 ? -3.654 -1.720 -13.110 1.00 87.62 201 ILE A CA 1
ATOM 1472 C C . ILE A 1 201 ? -4.792 -1.958 -12.118 1.00 87.62 201 ILE A C 1
ATOM 1474 O O . ILE A 1 201 ? -5.082 -1.064 -11.319 1.00 87.62 201 ILE A O 1
ATOM 1478 N N . ALA A 1 202 ? -5.380 -3.152 -12.142 1.00 90.06 202 ALA A N 1
ATOM 1479 C CA . ALA A 1 202 ? -6.658 -3.444 -11.507 1.00 90.06 202 ALA A CA 1
ATOM 1480 C C . ALA A 1 202 ? -6.567 -4.094 -10.116 1.00 90.06 202 ALA A C 1
ATOM 1482 O O . ALA A 1 202 ? -7.518 -3.999 -9.346 1.00 90.06 202 ALA A O 1
ATOM 1483 N N . ILE A 1 203 ? -5.446 -4.707 -9.731 1.00 89.06 203 ILE A N 1
ATOM 1484 C CA . ILE A 1 203 ? -5.242 -5.166 -8.348 1.00 89.06 203 ILE A CA 1
ATOM 1485 C C . ILE A 1 203 ? -4.617 -4.026 -7.556 1.00 89.06 203 ILE A C 1
ATOM 1487 O O . ILE A 1 203 ? -3.597 -3.474 -7.954 1.00 89.06 203 ILE A O 1
ATOM 1491 N N . HIS A 1 204 ? -5.189 -3.640 -6.420 1.00 86.19 204 HIS A N 1
ATOM 1492 C CA . HIS A 1 204 ? -4.822 -2.401 -5.729 1.00 86.19 204 HIS A CA 1
ATOM 1493 C C . HIS A 1 204 ? -3.761 -2.590 -4.644 1.00 86.19 204 HIS A C 1
ATOM 1495 O O . HIS A 1 204 ? -3.668 -1.770 -3.745 1.00 86.19 204 HIS A O 1
ATOM 1501 N N . ASP A 1 205 ? -2.952 -3.641 -4.686 1.00 83.19 205 ASP A N 1
ATOM 1502 C CA . ASP A 1 205 ? -1.878 -3.856 -3.715 1.00 83.19 205 ASP A CA 1
ATOM 1503 C C . ASP A 1 205 ? -0.702 -4.586 -4.354 1.00 83.19 205 ASP A C 1
ATOM 1505 O O . ASP A 1 205 ? -0.891 -5.494 -5.158 1.00 83.19 205 ASP A O 1
ATOM 1509 N N . THR A 1 206 ? 0.515 -4.187 -3.992 1.00 77.69 206 THR A N 1
ATOM 1510 C CA . THR A 1 206 ? 1.733 -4.738 -4.592 1.00 77.69 206 THR A CA 1
ATOM 1511 C C . THR A 1 206 ? 1.912 -6.215 -4.257 1.00 77.69 206 THR A C 1
ATOM 1513 O O . THR A 1 206 ? 2.251 -6.986 -5.147 1.00 77.69 206 THR A O 1
ATOM 1516 N N . SER A 1 207 ? 1.641 -6.638 -3.017 1.00 69.19 207 SER A N 1
ATOM 1517 C CA . SER A 1 207 ? 1.796 -8.050 -2.637 1.00 69.19 207 SER A CA 1
ATOM 1518 C C . SER A 1 207 ? 0.778 -8.948 -3.342 1.00 69.19 207 SER A C 1
ATOM 1520 O O . SER A 1 207 ? 1.112 -10.039 -3.794 1.00 69.19 207 SER A O 1
ATOM 1522 N N . SER A 1 208 ? -0.441 -8.444 -3.533 1.00 80.44 208 SER A N 1
ATOM 1523 C CA . SER A 1 208 ? -1.504 -9.164 -4.241 1.00 80.44 208 SER A CA 1
ATOM 1524 C C . SER A 1 208 ? -1.242 -9.247 -5.750 1.00 80.44 208 SER A C 1
ATOM 1526 O O . SER A 1 208 ? -1.520 -10.274 -6.359 1.00 80.44 208 SER A O 1
ATOM 1528 N N . VAL A 1 209 ? -0.654 -8.199 -6.346 1.00 84.75 209 VAL A N 1
ATOM 1529 C CA . VAL A 1 209 ? -0.183 -8.208 -7.745 1.00 84.75 209 VAL A CA 1
ATOM 1530 C C . VAL A 1 209 ? 0.923 -9.238 -7.945 1.00 84.75 209 VAL A C 1
ATOM 1532 O O . VAL A 1 209 ? 0.863 -10.011 -8.894 1.00 84.75 209 VAL A O 1
ATOM 1535 N N . VAL A 1 210 ? 1.911 -9.263 -7.046 1.00 77.00 210 VAL A N 1
ATOM 1536 C CA . VAL A 1 210 ? 3.005 -10.242 -7.076 1.00 77.00 210 VAL A CA 1
ATOM 1537 C C . VAL A 1 210 ? 2.448 -11.662 -6.972 1.00 77.00 210 VAL A C 1
ATOM 1539 O O . VAL A 1 210 ? 2.778 -12.510 -7.792 1.00 77.00 210 VAL A O 1
ATOM 1542 N N . GLY A 1 211 ? 1.542 -11.909 -6.022 1.00 72.12 211 GLY A N 1
ATOM 1543 C CA . GLY A 1 211 ? 0.900 -13.216 -5.868 1.00 72.12 211 GLY A CA 1
ATOM 1544 C C . GLY A 1 211 ? 0.126 -13.655 -7.114 1.00 72.12 211 GLY A C 1
ATOM 1545 O O . GLY A 1 211 ? 0.303 -14.778 -7.575 1.00 72.12 211 GLY A O 1
ATOM 1546 N N . ALA A 1 212 ? -0.683 -12.766 -7.697 1.00 85.19 212 ALA A N 1
ATOM 1547 C CA . ALA A 1 212 ? -1.441 -13.065 -8.912 1.00 85.19 212 ALA A CA 1
ATOM 1548 C C . ALA A 1 212 ? -0.528 -13.299 -10.130 1.00 85.19 212 ALA A C 1
ATOM 1550 O O . ALA A 1 212 ? -0.759 -14.229 -10.896 1.00 85.19 212 ALA A O 1
ATOM 1551 N N . GLY A 1 213 ? 0.521 -12.486 -10.294 1.00 87.94 213 GLY A N 1
ATOM 1552 C CA . GLY A 1 213 ? 1.523 -12.645 -11.352 1.00 87.94 213 GLY A CA 1
ATOM 1553 C C . GLY A 1 213 ? 2.259 -13.979 -11.258 1.00 87.94 213 GLY A C 1
ATOM 1554 O O . GLY A 1 213 ? 2.346 -14.701 -12.244 1.00 87.94 213 GLY A O 1
ATOM 1555 N N . ALA A 1 214 ? 2.719 -14.339 -10.058 1.00 81.75 214 ALA A N 1
ATOM 1556 C CA . ALA A 1 214 ? 3.398 -15.610 -9.820 1.00 81.75 214 ALA A CA 1
ATOM 1557 C C . ALA A 1 214 ? 2.474 -16.811 -10.073 1.00 81.75 214 ALA A C 1
ATOM 1559 O O . ALA A 1 214 ? 2.896 -17.796 -10.672 1.00 81.75 214 ALA A O 1
ATOM 1560 N N . ALA A 1 215 ? 1.209 -16.723 -9.649 1.00 84.44 215 ALA A N 1
ATOM 1561 C CA . ALA A 1 215 ? 0.219 -17.761 -9.916 1.00 84.44 215 ALA A CA 1
ATOM 1562 C C . ALA A 1 215 ? -0.019 -17.945 -11.424 1.00 84.44 215 ALA A C 1
ATOM 1564 O O . ALA A 1 215 ? -0.103 -19.076 -11.890 1.00 84.44 215 ALA A O 1
ATOM 1565 N N . TYR A 1 216 ? -0.076 -16.855 -12.193 1.00 94.31 216 TYR A N 1
ATOM 1566 C CA . TYR A 1 216 ? -0.260 -16.923 -13.643 1.00 94.31 216 TYR A CA 1
ATOM 1567 C C . TYR A 1 216 ? 0.956 -17.504 -14.372 1.00 94.31 216 TYR A C 1
ATOM 1569 O O . TYR A 1 216 ? 0.800 -18.362 -15.235 1.00 94.31 216 TYR A O 1
ATOM 1577 N N . ASP A 1 217 ? 2.171 -17.112 -13.975 1.00 91.75 217 ASP A N 1
ATOM 1578 C CA . ASP A 1 217 ? 3.411 -17.716 -14.482 1.00 91.75 217 ASP A CA 1
ATOM 1579 C C . ASP A 1 217 ? 3.433 -19.236 -14.245 1.00 91.75 217 ASP A C 1
ATOM 1581 O O . ASP A 1 217 ? 3.820 -19.999 -15.128 1.00 91.75 217 ASP A O 1
ATOM 1585 N N . GLN A 1 218 ? 2.974 -19.687 -13.072 1.00 91.25 218 GLN A N 1
ATOM 1586 C CA . GLN A 1 218 ? 2.881 -21.111 -12.733 1.00 91.25 218 GLN A CA 1
ATOM 1587 C C . GLN A 1 218 ? 1.799 -21.857 -13.523 1.00 91.25 218 GLN A C 1
ATOM 1589 O O . GLN A 1 218 ? 1.979 -23.036 -13.816 1.00 91.25 218 GLN A O 1
ATOM 1594 N N . MET A 1 219 ? 0.687 -21.197 -13.861 1.00 92.44 219 MET A N 1
ATOM 1595 C CA . MET A 1 219 ? -0.368 -21.773 -14.705 1.00 92.44 219 MET A CA 1
ATOM 1596 C C . MET A 1 219 ? 0.081 -21.928 -16.164 1.00 92.44 219 MET A C 1
ATOM 1598 O O . MET A 1 219 ? -0.384 -22.838 -16.847 1.00 92.44 219 MET A O 1
ATOM 1602 N N . HIS A 1 220 ? 1.007 -21.081 -16.629 1.00 94.94 220 HIS A N 1
ATOM 1603 C CA . HIS A 1 220 ? 1.436 -21.023 -18.027 1.00 94.94 220 HIS A CA 1
ATOM 1604 C C . HIS A 1 220 ? 2.962 -21.114 -18.220 1.00 94.94 220 HIS A C 1
ATOM 1606 O O . HIS A 1 220 ? 3.560 -20.228 -18.845 1.00 94.94 220 HIS A O 1
ATOM 1612 N N . PRO A 1 221 ? 3.615 -22.201 -17.766 1.00 91.75 221 PRO A N 1
ATOM 1613 C CA . PRO A 1 221 ? 5.066 -22.354 -17.894 1.00 91.75 221 PRO A CA 1
ATOM 1614 C C . PRO A 1 221 ? 5.532 -22.327 -19.361 1.00 91.75 221 PRO A C 1
ATOM 1616 O O . PRO A 1 221 ? 6.583 -21.764 -19.667 1.00 91.75 221 PRO A O 1
ATOM 1619 N N . ASP A 1 222 ? 4.721 -22.853 -20.284 1.00 93.75 222 ASP A N 1
ATOM 1620 C CA . ASP A 1 222 ? 5.020 -22.851 -21.720 1.00 93.75 222 ASP A CA 1
ATOM 1621 C C . ASP A 1 222 ? 4.966 -21.441 -22.334 1.00 93.75 222 ASP A C 1
ATOM 1623 O O . ASP A 1 222 ? 5.761 -21.113 -23.221 1.00 93.75 222 ASP A O 1
ATOM 1627 N N . LEU A 1 223 ? 4.063 -20.569 -21.859 1.00 93.06 223 LEU A N 1
ATOM 1628 C CA . LEU A 1 223 ? 3.996 -19.173 -22.313 1.00 93.06 223 LEU A CA 1
ATOM 1629 C C . LEU A 1 223 ? 5.182 -18.366 -21.788 1.00 93.06 223 LEU A C 1
ATOM 1631 O O . LEU A 1 223 ? 5.745 -17.575 -22.542 1.00 93.06 223 LEU A O 1
ATOM 1635 N N . VAL A 1 224 ? 5.604 -18.601 -20.541 1.00 91.94 224 VAL A N 1
ATOM 1636 C CA . VAL A 1 224 ? 6.827 -17.996 -19.987 1.00 91.94 224 VAL A CA 1
ATOM 1637 C C . VAL A 1 224 ? 8.037 -18.392 -20.836 1.00 91.94 224 VAL A C 1
ATOM 1639 O O . VAL A 1 224 ? 8.802 -17.524 -21.254 1.00 91.94 224 VAL A O 1
ATOM 1642 N N . ALA A 1 225 ? 8.189 -19.685 -21.139 1.00 91.62 225 ALA A N 1
ATOM 1643 C CA . ALA A 1 225 ? 9.317 -20.193 -21.917 1.00 91.62 225 ALA A CA 1
ATOM 1644 C C . ALA A 1 225 ? 9.319 -19.682 -23.367 1.00 91.62 225 ALA A C 1
ATOM 1646 O O . ALA A 1 225 ? 10.365 -19.294 -23.883 1.00 91.62 225 ALA A O 1
ATOM 1647 N N . SER A 1 226 ? 8.156 -19.660 -24.025 1.00 93.31 226 SER A N 1
ATOM 1648 C CA . SER A 1 226 ? 8.043 -19.243 -25.430 1.00 93.31 226 SER A CA 1
ATOM 1649 C C . SER A 1 226 ? 8.112 -17.728 -25.632 1.00 93.31 226 SER A C 1
ATOM 1651 O O . SER A 1 226 ? 8.682 -17.280 -26.624 1.00 93.31 226 SER A O 1
ATOM 1653 N N . GLN A 1 227 ? 7.557 -16.928 -24.715 1.00 91.62 227 GLN A N 1
ATOM 1654 C CA . GLN A 1 227 ? 7.579 -15.461 -24.811 1.00 91.62 227 GLN A CA 1
ATOM 1655 C C . GLN A 1 227 ? 8.833 -14.850 -24.178 1.00 91.62 227 GLN A C 1
ATOM 1657 O O . GLN A 1 227 ? 9.161 -13.703 -24.477 1.00 91.62 227 GLN A O 1
ATOM 1662 N N . GLY A 1 228 ? 9.522 -15.584 -23.297 1.00 90.00 228 GLY A N 1
ATOM 1663 C CA . GLY A 1 228 ? 10.705 -15.101 -22.583 1.00 90.00 228 GLY A CA 1
ATOM 1664 C C . GLY A 1 228 ? 10.412 -13.957 -21.607 1.00 90.00 228 GLY A C 1
ATOM 1665 O O . GLY A 1 228 ? 11.320 -13.207 -21.260 1.00 90.00 228 GLY A O 1
ATOM 1666 N N . VAL A 1 229 ? 9.149 -13.784 -21.197 1.00 90.69 229 VAL A N 1
ATOM 1667 C CA . VAL A 1 229 ? 8.696 -12.697 -20.319 1.00 90.69 229 VAL A CA 1
ATOM 1668 C C . VAL A 1 229 ? 7.766 -13.254 -19.246 1.00 90.69 229 VAL A C 1
ATOM 1670 O O . VAL A 1 229 ? 6.814 -13.971 -19.547 1.00 90.69 229 VAL A O 1
ATOM 1673 N N . SER A 1 230 ? 8.021 -12.877 -17.993 1.00 91.31 230 SER A N 1
ATOM 1674 C CA . SER A 1 230 ? 7.194 -13.210 -16.829 1.00 91.31 230 SER A CA 1
ATOM 1675 C C . SER A 1 230 ? 6.079 -12.175 -16.632 1.00 91.31 230 SER A C 1
ATOM 1677 O O . SER A 1 230 ? 6.322 -10.963 -16.681 1.00 91.31 230 SER A O 1
ATOM 1679 N N . ALA A 1 231 ? 4.849 -12.623 -16.361 1.00 91.31 231 ALA A N 1
ATOM 1680 C CA . ALA A 1 231 ? 3.774 -11.708 -15.991 1.00 91.31 231 ALA A CA 1
ATOM 1681 C C . ALA A 1 231 ? 4.019 -11.088 -14.615 1.00 91.31 231 ALA A C 1
ATOM 1683 O O . ALA A 1 231 ? 3.700 -9.914 -14.423 1.00 91.31 231 ALA A O 1
ATOM 1684 N N . LEU A 1 232 ? 4.610 -11.835 -13.674 1.00 83.69 232 LEU A N 1
ATOM 1685 C CA . LEU A 1 232 ? 5.039 -11.306 -12.378 1.00 83.69 232 LEU A CA 1
ATOM 1686 C C . LEU A 1 232 ? 5.988 -10.111 -12.541 1.00 83.69 232 LEU A C 1
ATOM 1688 O O . LEU A 1 232 ? 5.780 -9.072 -11.906 1.00 83.69 232 LEU A O 1
ATOM 1692 N N . GLU A 1 233 ? 7.011 -10.239 -13.386 1.00 77.62 233 GLU A N 1
ATOM 1693 C CA . GLU A 1 233 ? 8.003 -9.183 -13.609 1.00 77.62 233 GLU A CA 1
ATOM 1694 C C . GLU A 1 233 ? 7.361 -7.930 -14.217 1.00 77.62 233 GLU A C 1
ATOM 1696 O O . GLU A 1 233 ? 7.538 -6.817 -13.701 1.00 77.62 233 GLU A O 1
ATOM 1701 N N . VAL A 1 234 ? 6.541 -8.111 -15.260 1.00 86.06 234 VAL A N 1
ATOM 1702 C CA . VAL A 1 234 ? 5.793 -7.019 -15.902 1.00 86.06 234 VAL A CA 1
ATOM 1703 C C . VAL A 1 234 ? 4.876 -6.334 -14.891 1.00 86.06 234 VAL A C 1
ATOM 1705 O O . VAL A 1 234 ? 4.887 -5.104 -14.765 1.00 86.06 234 VAL A O 1
ATOM 1708 N N . ALA A 1 235 ? 4.101 -7.118 -14.138 1.00 85.75 235 ALA A N 1
ATOM 1709 C CA . ALA A 1 235 ? 3.121 -6.585 -13.207 1.00 85.75 235 ALA A CA 1
ATOM 1710 C C . ALA A 1 235 ? 3.786 -5.791 -12.079 1.00 85.75 235 ALA A C 1
ATOM 1712 O O . ALA A 1 235 ? 3.375 -4.672 -11.758 1.00 85.75 235 ALA A O 1
ATOM 1713 N N . THR A 1 236 ? 4.855 -6.343 -11.510 1.00 73.81 236 THR A N 1
ATOM 1714 C CA . THR A 1 236 ? 5.620 -5.714 -10.430 1.00 73.81 236 THR A CA 1
ATOM 1715 C C . THR A 1 236 ? 6.256 -4.412 -10.901 1.00 73.81 236 THR A C 1
ATOM 1717 O O . THR A 1 236 ? 6.126 -3.387 -10.228 1.00 73.81 236 THR A O 1
ATOM 1720 N N . THR A 1 237 ? 6.863 -4.413 -12.088 1.00 76.44 237 THR A N 1
ATOM 1721 C CA . THR A 1 237 ? 7.503 -3.227 -12.669 1.00 76.44 237 THR A CA 1
ATOM 1722 C C . THR A 1 237 ? 6.503 -2.092 -12.873 1.00 76.44 237 THR A C 1
ATOM 1724 O O . THR A 1 237 ? 6.731 -0.975 -12.398 1.00 76.44 237 THR A O 1
ATOM 1727 N N . ILE A 1 238 ? 5.349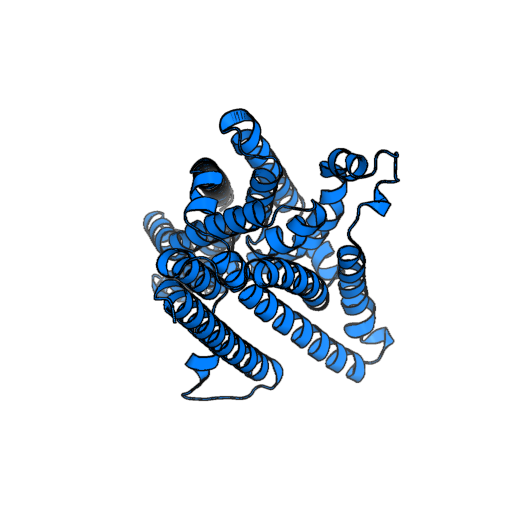 -2.369 -13.492 1.00 79.69 238 ILE A N 1
ATOM 1728 C CA . ILE A 1 238 ? 4.297 -1.362 -13.698 1.00 79.69 238 ILE A CA 1
ATOM 1729 C C . ILE A 1 238 ? 3.751 -0.874 -12.347 1.00 79.69 238 ILE A C 1
ATOM 1731 O O . ILE A 1 238 ? 3.529 0.327 -12.159 1.00 79.69 238 ILE A O 1
ATOM 1735 N N . LYS A 1 239 ? 3.566 -1.773 -11.372 1.00 81.62 239 LYS A N 1
ATOM 1736 C CA . LYS A 1 239 ? 3.014 -1.419 -10.058 1.00 81.62 239 LYS A CA 1
ATOM 1737 C C . LYS A 1 239 ? 3.937 -0.512 -9.252 1.00 81.62 239 LYS A C 1
ATOM 1739 O O . LYS A 1 239 ? 3.473 0.485 -8.696 1.00 81.62 239 LYS A O 1
ATOM 1744 N N . LEU A 1 240 ? 5.229 -0.832 -9.204 1.00 72.50 240 LEU A N 1
ATOM 1745 C CA . LEU A 1 240 ? 6.235 -0.045 -8.486 1.00 72.50 240 LEU A CA 1
ATOM 1746 C C . LEU A 1 240 ? 6.432 1.329 -9.126 1.00 72.50 240 LEU A C 1
ATOM 1748 O O . LEU A 1 240 ? 6.469 2.337 -8.424 1.00 72.50 240 LEU A O 1
ATOM 1752 N N . THR A 1 241 ? 6.451 1.375 -10.455 1.00 69.88 241 THR A N 1
ATOM 1753 C CA . THR A 1 241 ? 6.517 2.613 -11.238 1.00 69.88 241 THR A CA 1
ATOM 1754 C C . THR A 1 241 ? 5.331 3.535 -10.915 1.00 69.88 241 THR A C 1
ATOM 1756 O O . THR A 1 241 ? 5.505 4.716 -10.617 1.00 69.88 241 THR A O 1
ATOM 1759 N N . ARG A 1 242 ? 4.110 2.985 -10.829 1.00 72.69 242 ARG A N 1
ATOM 1760 C CA . ARG A 1 242 ? 2.909 3.745 -10.431 1.00 72.69 242 ARG A CA 1
ATOM 1761 C C . ARG A 1 242 ? 2.893 4.157 -8.958 1.00 72.69 242 ARG A C 1
ATOM 1763 O O . ARG A 1 242 ? 2.292 5.178 -8.634 1.00 72.69 242 ARG A O 1
ATOM 1770 N N . ALA A 1 243 ? 3.545 3.419 -8.060 1.00 67.44 243 ALA A N 1
ATOM 1771 C CA . ALA A 1 243 ? 3.601 3.773 -6.638 1.00 67.44 243 ALA A CA 1
ATOM 1772 C C . ALA A 1 243 ? 4.308 5.121 -6.389 1.00 67.44 243 ALA A C 1
ATOM 1774 O O . ALA A 1 243 ? 4.027 5.793 -5.395 1.00 67.44 243 ALA A O 1
ATOM 1775 N N . LEU A 1 244 ? 5.151 5.576 -7.323 1.00 68.00 244 LEU A N 1
ATOM 1776 C CA . LEU A 1 244 ? 5.782 6.897 -7.268 1.00 68.00 244 LEU A CA 1
ATOM 1777 C C . LEU A 1 244 ? 4.764 8.055 -7.330 1.00 68.00 244 LEU A C 1
ATOM 1779 O O . LEU A 1 244 ? 5.005 9.126 -6.772 1.00 68.00 244 LEU A O 1
ATOM 1783 N N . TRP A 1 245 ? 3.569 7.823 -7.884 1.00 72.56 245 TRP A N 1
ATOM 1784 C CA . TRP A 1 245 ? 2.492 8.818 -7.959 1.00 72.56 245 TRP A CA 1
ATOM 1785 C C . TRP A 1 245 ? 1.820 9.130 -6.618 1.00 72.56 245 TRP A C 1
ATOM 1787 O O . TRP A 1 245 ? 1.052 10.093 -6.534 1.00 72.56 245 TRP A O 1
ATOM 1797 N N . ILE A 1 246 ? 2.147 8.396 -5.546 1.00 72.81 246 ILE A N 1
ATOM 1798 C CA . ILE A 1 246 ? 1.762 8.779 -4.179 1.00 72.81 246 ILE A CA 1
ATOM 1799 C C . ILE A 1 246 ? 2.219 10.211 -3.874 1.00 72.81 246 ILE A C 1
ATOM 1801 O O . ILE A 1 246 ? 1.477 10.947 -3.229 1.00 72.81 246 ILE A O 1
ATOM 1805 N N . VAL A 1 247 ? 3.392 10.631 -4.368 1.00 67.88 247 VAL A N 1
ATOM 1806 C CA . VAL A 1 247 ? 3.918 11.991 -4.153 1.00 67.88 247 VAL A CA 1
ATOM 1807 C C . VAL A 1 247 ? 2.992 13.032 -4.770 1.00 67.88 247 VAL A C 1
ATOM 1809 O O . VAL A 1 247 ? 2.554 13.954 -4.085 1.00 67.88 247 VAL A O 1
ATOM 1812 N N . VAL A 1 248 ? 2.636 12.855 -6.044 1.00 73.44 248 VAL A N 1
ATOM 1813 C CA . VAL A 1 248 ? 1.743 13.774 -6.763 1.00 73.44 248 VAL A CA 1
ATOM 1814 C C . VAL A 1 248 ? 0.386 13.835 -6.069 1.00 73.44 248 VAL A C 1
ATOM 1816 O O . VAL A 1 248 ? -0.113 14.918 -5.767 1.00 73.44 248 VAL A O 1
ATOM 1819 N N . LEU A 1 249 ? -0.189 12.678 -5.734 1.00 75.69 249 LEU A N 1
ATOM 1820 C CA . LEU A 1 249 ? -1.473 12.617 -5.046 1.00 75.69 249 LEU A CA 1
ATOM 1821 C C . LEU A 1 249 ? -1.415 13.293 -3.668 1.00 75.69 249 LEU A C 1
ATOM 1823 O O . LEU A 1 249 ? -2.336 14.028 -3.307 1.00 75.69 249 LEU A O 1
ATOM 1827 N N . ALA A 1 250 ? -0.336 13.093 -2.908 1.00 71.75 250 ALA A N 1
ATOM 1828 C CA . ALA A 1 250 ? -0.132 13.724 -1.608 1.00 71.75 250 ALA A CA 1
ATOM 1829 C C . ALA A 1 250 ? -0.014 15.253 -1.715 1.00 71.75 250 ALA A C 1
ATOM 1831 O O . ALA A 1 250 ? -0.560 15.961 -0.870 1.00 71.75 250 ALA A O 1
ATOM 1832 N N . LEU A 1 251 ? 0.632 15.769 -2.766 1.00 70.50 251 LEU A N 1
ATOM 1833 C CA . LEU A 1 251 ? 0.762 17.207 -3.019 1.00 70.50 251 LEU A CA 1
ATOM 1834 C C . LEU A 1 251 ? -0.544 17.851 -3.503 1.00 70.50 251 LEU A C 1
ATOM 1836 O O . LEU A 1 251 ? -0.841 18.986 -3.134 1.00 70.50 251 LEU A O 1
ATOM 1840 N N . VAL A 1 252 ? -1.347 17.134 -4.295 1.00 75.19 252 VAL A N 1
ATOM 1841 C CA . VAL A 1 252 ? -2.607 17.654 -4.855 1.00 75.19 252 VAL A CA 1
ATOM 1842 C C . VAL A 1 252 ? -3.775 17.536 -3.864 1.00 75.19 252 VAL A C 1
ATOM 1844 O O . VAL A 1 252 ? -4.653 18.398 -3.825 1.00 75.19 252 VAL A O 1
ATOM 1847 N N . THR A 1 253 ? -3.785 16.512 -3.005 1.00 76.88 253 THR A N 1
ATOM 1848 C CA . THR A 1 253 ? -4.870 16.255 -2.036 1.00 76.88 253 THR A CA 1
ATOM 1849 C C . THR A 1 253 ? -5.285 17.480 -1.193 1.00 76.88 253 THR A C 1
ATOM 1851 O O . THR A 1 253 ? -6.492 17.719 -1.061 1.00 76.88 253 THR A O 1
ATOM 1854 N N . PRO A 1 254 ? -4.363 18.293 -0.630 1.00 72.56 254 PRO A N 1
ATOM 1855 C CA . PRO A 1 254 ? -4.722 19.491 0.131 1.00 72.56 254 PRO A CA 1
ATOM 1856 C C . PRO A 1 254 ? -5.591 20.490 -0.645 1.00 72.56 254 PRO A C 1
ATOM 1858 O O . PRO A 1 254 ? -6.426 21.162 -0.037 1.00 72.56 254 PRO A O 1
ATOM 1861 N N . PHE A 1 255 ? -5.446 20.574 -1.974 1.00 72.44 255 PHE A N 1
ATOM 1862 C CA . PHE A 1 255 ? -6.240 21.479 -2.809 1.00 72.44 255 PHE A CA 1
ATOM 1863 C C . PHE A 1 255 ? -7.715 21.063 -2.857 1.00 72.44 255 PHE A C 1
ATOM 1865 O O . PHE A 1 255 ? -8.591 21.918 -2.713 1.00 72.44 255 PHE A O 1
ATOM 1872 N N . PHE A 1 256 ? -8.002 19.760 -2.956 1.00 74.12 256 PHE A N 1
ATOM 1873 C CA . PHE A 1 256 ? -9.374 19.236 -2.960 1.00 74.12 256 PHE A CA 1
ATOM 1874 C C . PHE A 1 256 ? -10.083 19.395 -1.607 1.00 74.12 256 PHE A C 1
ATOM 1876 O O . PHE A 1 256 ? -11.294 19.605 -1.560 1.00 74.12 256 PHE A O 1
ATOM 1883 N N . PHE A 1 257 ? -9.338 19.354 -0.497 1.00 73.38 257 PHE A N 1
ATOM 1884 C CA . PHE A 1 257 ? -9.892 19.438 0.863 1.00 73.38 257 PHE A CA 1
ATOM 1885 C C . PHE A 1 257 ? -9.709 20.806 1.533 1.00 73.38 257 PHE A C 1
ATOM 1887 O O . PHE A 1 257 ? -10.033 20.963 2.713 1.00 73.38 257 PHE A O 1
ATOM 1894 N N . ARG A 1 258 ? -9.269 21.829 0.786 1.00 69.00 258 ARG A N 1
ATOM 1895 C CA . ARG A 1 258 ? -8.943 23.168 1.307 1.00 69.00 258 ARG A CA 1
ATOM 1896 C C . ARG A 1 258 ? -10.052 23.774 2.173 1.00 69.00 258 ARG A C 1
ATOM 1898 O O . ARG A 1 258 ? -9.762 24.312 3.236 1.00 69.00 258 ARG A O 1
ATOM 1905 N N . ARG A 1 259 ? -11.324 23.660 1.764 1.00 63.88 259 ARG A N 1
ATOM 1906 C CA . ARG A 1 259 ? -12.473 24.190 2.532 1.00 63.88 259 ARG A CA 1
ATOM 1907 C C . ARG A 1 259 ? -12.691 23.448 3.853 1.00 63.88 259 ARG A C 1
ATOM 1909 O O . ARG A 1 259 ? -12.868 24.089 4.881 1.00 63.88 259 ARG A O 1
ATOM 1916 N N . SER A 1 260 ? -12.632 22.115 3.839 1.00 65.81 260 SER A N 1
ATOM 1917 C CA . SER A 1 260 ? -12.784 21.296 5.052 1.00 65.81 260 SER A CA 1
ATOM 1918 C C . SER A 1 260 ? -11.635 21.513 6.036 1.00 65.81 260 SER A C 1
ATOM 1920 O O . SER A 1 260 ? -11.831 21.439 7.246 1.00 65.81 260 SER A O 1
ATOM 1922 N N . LEU A 1 261 ? -10.436 21.775 5.517 1.00 61.34 261 LEU A N 1
ATOM 1923 C CA . LEU A 1 261 ? -9.249 22.033 6.318 1.00 61.34 261 LEU A CA 1
ATOM 1924 C C . LEU A 1 261 ? -9.225 23.456 6.903 1.00 61.34 261 LEU A C 1
ATOM 1926 O O . LEU A 1 261 ? -8.733 23.634 8.016 1.00 61.34 261 LEU A O 1
ATOM 1930 N N . ALA A 1 262 ? -9.780 24.441 6.189 1.00 59.12 262 ALA A N 1
ATOM 1931 C CA . ALA A 1 262 ? -9.903 25.824 6.652 1.00 59.12 262 ALA A CA 1
ATOM 1932 C C . ALA A 1 262 ? -10.968 25.997 7.752 1.00 59.12 262 ALA A C 1
ATOM 1934 O O . ALA A 1 262 ? -10.813 26.835 8.634 1.00 59.12 262 ALA A O 1
ATOM 1935 N N . GLN A 1 263 ? -12.030 25.183 7.747 1.00 57.38 263 GLN A N 1
ATOM 1936 C CA . GLN A 1 263 ? -13.126 25.293 8.719 1.00 57.38 263 GLN A CA 1
ATOM 1937 C C . GLN A 1 263 ? -12.813 24.750 10.122 1.00 57.38 263 GLN A C 1
ATOM 1939 O O . GLN A 1 263 ? -13.620 24.933 11.026 1.00 57.38 263 GLN A O 1
ATOM 1944 N N . THR A 1 264 ? -11.661 24.104 10.345 1.00 54.94 264 THR A N 1
ATOM 1945 C CA . THR A 1 264 ? -11.331 23.560 11.677 1.00 54.94 264 THR A CA 1
ATOM 1946 C C . THR A 1 264 ? -11.040 24.654 12.719 1.00 54.94 264 THR A C 1
ATOM 1948 O O . THR A 1 264 ? -11.181 24.380 13.902 1.00 54.94 264 THR A O 1
ATOM 1951 N N . ASP A 1 265 ? -10.693 25.881 12.302 1.00 49.62 265 ASP A N 1
ATOM 1952 C CA . ASP A 1 265 ? -10.188 26.928 13.212 1.00 49.62 265 ASP A CA 1
ATOM 1953 C C . ASP A 1 265 ? -10.941 28.274 13.147 1.00 49.62 265 ASP A C 1
ATOM 1955 O O . ASP A 1 265 ? -10.443 29.265 13.674 1.00 49.62 265 ASP A O 1
ATOM 1959 N N . GLY A 1 266 ? -12.110 28.367 12.498 1.00 51.53 266 GLY A N 1
ATOM 1960 C CA . GLY A 1 266 ? -12.939 29.594 12.480 1.00 51.53 266 GLY A CA 1
ATOM 1961 C C . GLY A 1 266 ? -12.311 30.844 11.828 1.00 51.53 266 GLY A C 1
ATOM 1962 O O . GLY A 1 266 ? -12.998 31.840 11.628 1.00 51.53 266 GLY A O 1
ATOM 1963 N N . ALA A 1 267 ? -11.035 30.791 11.446 1.00 53.28 267 ALA A N 1
ATOM 1964 C CA . ALA A 1 267 ? -10.288 31.846 10.777 1.00 53.28 267 ALA A CA 1
ATOM 1965 C C . ALA A 1 267 ? -9.790 31.356 9.412 1.00 53.28 267 ALA A C 1
ATOM 1967 O O . ALA A 1 267 ? -9.376 30.204 9.262 1.00 53.28 267 ALA A O 1
ATOM 1968 N N . SER A 1 268 ? -9.790 32.248 8.416 1.00 53.34 268 SER A N 1
ATOM 1969 C CA . SER A 1 268 ? -9.247 31.998 7.075 1.00 53.34 268 SER A CA 1
ATOM 1970 C C . SER A 1 268 ? -7.724 31.818 7.133 1.00 53.34 268 SER A C 1
ATOM 1972 O O . SER A 1 268 ? -6.962 32.731 6.815 1.00 53.34 268 SER A O 1
ATOM 1974 N N . LYS A 1 269 ? -7.260 30.639 7.557 1.00 56.56 269 LYS A N 1
ATOM 1975 C CA . LYS A 1 269 ? -5.843 30.281 7.502 1.00 56.56 269 LYS A CA 1
ATOM 1976 C C . LYS A 1 269 ? -5.432 29.977 6.056 1.00 56.56 269 LYS A C 1
ATOM 1978 O O . LYS A 1 269 ? -6.196 29.353 5.311 1.00 56.56 269 LYS A O 1
ATOM 1983 N N . PRO A 1 270 ? -4.221 30.380 5.642 1.00 60.47 270 PRO A N 1
ATOM 1984 C CA . PRO A 1 270 ? -3.671 29.995 4.350 1.00 60.47 270 PRO A CA 1
ATOM 1985 C C . PRO A 1 270 ? -3.616 28.471 4.193 1.00 60.47 270 PRO A C 1
ATOM 1987 O O . PRO A 1 270 ? -3.347 27.750 5.153 1.00 60.47 270 PRO A O 1
ATOM 1990 N N . TRP A 1 271 ? -3.827 27.975 2.970 1.00 57.94 271 TRP A N 1
ATOM 1991 C CA . TRP A 1 271 ? -3.931 26.537 2.674 1.00 57.94 271 TRP A CA 1
ATOM 1992 C C . TRP A 1 271 ? -2.704 25.723 3.127 1.00 57.94 271 TRP A C 1
ATOM 1994 O O . TRP A 1 271 ? -2.845 24.561 3.502 1.00 57.94 271 TRP A O 1
ATOM 2004 N N . TYR A 1 272 ? -1.517 26.339 3.155 1.00 63.19 272 TYR A N 1
ATOM 2005 C CA . TYR A 1 272 ? -0.273 25.703 3.596 1.00 63.19 272 TYR A CA 1
ATOM 2006 C C . TYR A 1 272 ? -0.243 25.415 5.106 1.00 63.19 272 TYR A C 1
ATOM 2008 O O . TYR A 1 272 ? 0.407 24.467 5.532 1.00 63.19 272 TYR A O 1
ATOM 2016 N N . SER A 1 273 ? -0.997 26.161 5.924 1.00 60.09 273 SER A N 1
ATOM 2017 C CA . SER A 1 273 ? -1.117 25.908 7.371 1.00 60.09 273 SER A CA 1
ATOM 2018 C C . SER A 1 273 ? -1.908 24.625 7.672 1.00 60.09 273 SER A C 1
ATOM 2020 O O . SER A 1 273 ? -1.839 24.075 8.771 1.00 60.09 273 SER A O 1
ATOM 2022 N N . CYS A 1 274 ? -2.643 24.118 6.679 1.00 56.56 274 CYS A N 1
ATOM 2023 C CA . CYS A 1 274 ? -3.434 22.902 6.782 1.00 56.56 274 CYS A CA 1
ATOM 2024 C C . CYS A 1 274 ? -2.675 21.625 6.399 1.00 56.56 274 CYS A C 1
ATOM 2026 O O . CYS A 1 274 ? -3.163 20.534 6.700 1.00 56.56 274 CYS A O 1
ATOM 2028 N N . VAL A 1 275 ? -1.517 21.742 5.739 1.00 65.62 275 VAL A N 1
ATOM 2029 C CA . VAL A 1 275 ? -0.699 20.592 5.337 1.00 65.62 275 VAL A CA 1
ATOM 2030 C C . VAL A 1 275 ? -0.077 19.978 6.593 1.00 65.62 275 VAL A C 1
ATOM 2032 O O . VAL A 1 275 ? 0.639 20.668 7.325 1.00 65.62 275 VAL A O 1
ATOM 2035 N N . PRO A 1 276 ? -0.330 18.694 6.902 1.00 68.00 276 PRO A N 1
ATOM 2036 C CA . PRO A 1 276 ? 0.265 18.087 8.081 1.00 68.00 276 PRO A CA 1
ATOM 2037 C C . PRO A 1 276 ? 1.791 18.092 8.004 1.00 68.00 276 PRO A C 1
ATOM 2039 O O . PRO A 1 276 ? 2.369 17.718 6.987 1.00 68.00 276 PRO A O 1
ATOM 2042 N N . ARG A 1 277 ? 2.450 18.421 9.118 1.00 79.25 277 ARG A N 1
ATOM 2043 C CA . ARG A 1 277 ? 3.920 18.508 9.194 1.00 79.25 277 ARG A CA 1
ATOM 2044 C C . ARG A 1 277 ? 4.649 17.255 8.688 1.00 79.25 277 ARG A C 1
ATOM 2046 O O . ARG A 1 277 ? 5.725 17.380 8.124 1.00 79.25 277 ARG A O 1
ATOM 2053 N N . PHE A 1 278 ? 4.072 16.061 8.848 1.00 75.75 278 PHE A N 1
ATOM 2054 C CA . PHE A 1 278 ? 4.693 14.820 8.367 1.00 75.75 278 PHE A CA 1
ATOM 2055 C C . PHE A 1 278 ? 4.794 14.751 6.828 1.00 75.75 278 PHE A C 1
ATOM 2057 O O . PHE A 1 278 ? 5.677 14.075 6.323 1.00 75.75 278 PHE A O 1
ATOM 2064 N N . ILE A 1 279 ? 3.950 15.475 6.081 1.00 73.25 279 ILE A N 1
ATOM 2065 C CA . ILE A 1 279 ? 4.048 15.569 4.614 1.00 73.25 279 ILE A CA 1
ATOM 2066 C C . ILE A 1 279 ? 5.269 16.376 4.199 1.00 73.25 279 ILE A C 1
ATOM 2068 O O . ILE A 1 279 ? 5.960 15.995 3.263 1.00 73.25 279 ILE A O 1
ATOM 2072 N N . ILE A 1 280 ? 5.563 17.457 4.924 1.00 82.00 280 ILE A N 1
ATOM 2073 C CA . ILE A 1 280 ? 6.789 18.228 4.705 1.00 82.00 280 ILE A CA 1
ATOM 2074 C C . ILE A 1 280 ? 7.989 17.301 4.907 1.00 82.00 280 ILE A C 1
ATOM 2076 O O . ILE A 1 280 ? 8.852 17.229 4.043 1.00 82.00 280 ILE A O 1
ATOM 2080 N N . TRP A 1 281 ? 7.990 16.515 5.987 1.00 88.75 281 TRP A N 1
ATOM 2081 C CA . TRP A 1 281 ? 9.043 15.531 6.242 1.00 88.75 281 TRP A CA 1
ATOM 2082 C C . TRP A 1 281 ? 9.120 14.418 5.195 1.00 88.75 281 TRP A C 1
ATOM 2084 O O . TRP A 1 281 ? 10.220 13.999 4.863 1.00 88.75 281 TRP A O 1
ATOM 2094 N N . PHE A 1 282 ? 7.994 13.968 4.641 1.00 83.44 282 PHE A N 1
ATOM 2095 C CA . PHE A 1 282 ? 7.979 13.019 3.527 1.00 83.44 282 PHE A CA 1
ATOM 2096 C C . PHE A 1 282 ? 8.621 13.611 2.268 1.00 83.44 282 PHE A C 1
ATOM 2098 O O . PHE A 1 282 ? 9.509 12.994 1.694 1.00 83.44 282 PHE A O 1
ATOM 2105 N N . VAL A 1 283 ? 8.242 14.830 1.871 1.00 82.69 283 VAL A N 1
ATOM 2106 C CA . VAL A 1 283 ? 8.843 15.515 0.712 1.00 82.69 283 VAL A CA 1
ATOM 2107 C C . VAL A 1 283 ? 10.337 15.757 0.935 1.00 82.69 283 VAL A C 1
ATOM 2109 O O . VAL A 1 283 ? 11.140 15.479 0.048 1.00 82.69 283 VAL A O 1
ATOM 2112 N N . VAL A 1 284 ? 10.720 16.208 2.133 1.00 90.56 284 VAL A N 1
ATOM 2113 C CA . VAL A 1 284 ? 12.126 16.371 2.525 1.00 90.56 284 VAL A CA 1
ATOM 2114 C C . VAL A 1 284 ? 12.871 15.043 2.434 1.00 90.56 284 VAL A C 1
ATOM 2116 O O . VAL A 1 284 ? 13.956 15.026 1.873 1.00 90.56 284 VAL A O 1
ATOM 2119 N N . ALA A 1 285 ? 12.297 13.935 2.911 1.00 90.31 285 ALA A N 1
ATOM 2120 C CA . ALA A 1 285 ? 12.916 12.614 2.823 1.00 90.31 285 ALA A CA 1
ATOM 2121 C C . ALA A 1 285 ? 13.190 12.189 1.371 1.00 90.31 285 ALA A C 1
ATOM 2123 O O . ALA A 1 285 ? 14.277 11.698 1.086 1.00 90.31 285 ALA A O 1
ATOM 2124 N N . ILE A 1 286 ? 12.256 12.432 0.443 1.00 84.81 286 ILE A N 1
ATOM 2125 C CA . ILE A 1 286 ? 12.442 12.096 -0.980 1.00 84.81 286 ILE A CA 1
ATOM 2126 C C . ILE A 1 286 ? 13.547 12.957 -1.606 1.00 84.81 286 ILE A C 1
ATOM 2128 O O . ILE A 1 286 ? 14.429 12.435 -2.291 1.00 84.81 286 ILE A O 1
ATOM 2132 N N . ILE A 1 287 ? 13.516 14.274 -1.371 1.00 89.50 287 ILE A N 1
ATOM 2133 C CA . ILE A 1 287 ? 14.524 15.216 -1.887 1.00 89.50 287 ILE A CA 1
ATOM 2134 C C . ILE A 1 287 ? 15.902 14.869 -1.316 1.00 89.50 287 ILE A C 1
ATOM 2136 O O . ILE A 1 287 ? 16.878 14.802 -2.059 1.00 89.50 287 ILE A O 1
ATOM 2140 N N . PHE A 1 288 ? 15.973 14.603 -0.011 1.00 93.12 288 PHE A N 1
ATOM 2141 C CA . PHE A 1 288 ? 17.200 14.235 0.686 1.00 93.12 288 PHE A CA 1
ATOM 2142 C C . PHE A 1 288 ? 17.756 12.901 0.181 1.00 93.12 288 PHE A C 1
ATOM 2144 O O . PHE A 1 288 ? 18.947 12.804 -0.104 1.00 93.12 288 PHE A O 1
ATOM 2151 N N . ASN A 1 289 ? 16.904 11.893 -0.019 1.00 90.81 289 ASN A N 1
ATOM 2152 C CA . ASN A 1 289 ? 17.333 10.634 -0.614 1.00 90.81 289 ASN A CA 1
ATOM 2153 C C . ASN A 1 289 ? 17.877 10.827 -2.037 1.00 90.81 289 ASN A C 1
ATOM 2155 O O . ASN A 1 289 ? 18.959 10.348 -2.358 1.00 90.81 289 ASN A O 1
ATOM 2159 N N . THR A 1 290 ? 17.147 11.560 -2.879 1.00 87.25 290 THR A N 1
ATOM 2160 C CA . THR A 1 290 ? 17.468 11.6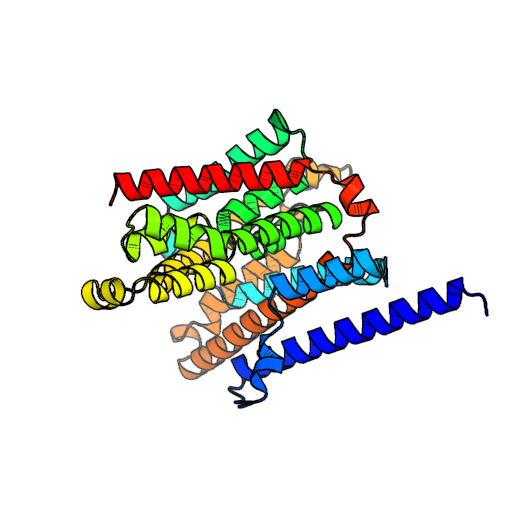99 -4.308 1.00 87.25 290 THR A CA 1
ATOM 2161 C C . THR A 1 290 ? 18.732 12.519 -4.538 1.00 87.25 290 THR A C 1
ATOM 2163 O O . THR A 1 290 ? 19.642 12.067 -5.225 1.00 87.25 290 THR A O 1
ATOM 2166 N N . TYR A 1 291 ? 18.796 13.720 -3.961 1.00 89.56 291 TYR A N 1
ATOM 2167 C CA . TYR A 1 291 ? 19.827 14.699 -4.306 1.00 89.56 291 TYR A CA 1
ATOM 2168 C C . TYR A 1 291 ? 21.035 14.682 -3.373 1.00 89.56 291 TYR A C 1
ATOM 2170 O O . TYR A 1 291 ? 22.061 15.262 -3.730 1.00 89.56 291 TYR A O 1
ATOM 2178 N N . ILE A 1 292 ? 20.931 14.033 -2.206 1.00 90.44 292 ILE A N 1
ATOM 2179 C CA . ILE A 1 292 ? 22.022 13.944 -1.229 1.00 90.44 292 ILE A CA 1
ATOM 2180 C C . ILE A 1 292 ? 22.461 12.489 -1.062 1.00 90.44 292 ILE A C 1
ATOM 2182 O O . ILE A 1 292 ? 23.557 12.154 -1.495 1.00 90.44 292 ILE A O 1
ATOM 2186 N N . LEU A 1 293 ? 21.622 11.609 -0.501 1.00 89.38 293 LEU A N 1
ATOM 2187 C CA . LEU A 1 293 ? 22.048 10.244 -0.142 1.00 89.38 293 LEU A CA 1
ATOM 2188 C C . LEU A 1 293 ? 22.383 9.362 -1.348 1.00 89.38 293 LEU A C 1
ATOM 2190 O O . LEU A 1 293 ? 23.282 8.539 -1.253 1.00 89.38 293 LEU A O 1
ATOM 2194 N N . SER A 1 294 ? 21.684 9.533 -2.468 1.00 84.75 294 SER A N 1
ATOM 2195 C CA . SER A 1 294 ? 21.907 8.759 -3.696 1.00 84.75 294 SER A CA 1
ATOM 2196 C C . SER A 1 294 ? 22.835 9.463 -4.696 1.00 84.75 294 SER A C 1
ATOM 2198 O O . SER A 1 294 ? 23.026 8.968 -5.806 1.00 84.75 294 SER A O 1
ATOM 2200 N N . ASN A 1 295 ? 23.395 10.629 -4.351 1.00 86.75 295 ASN A N 1
ATOM 2201 C CA . ASN A 1 295 ? 24.132 11.465 -5.296 1.00 86.75 295 ASN A CA 1
ATOM 2202 C C . ASN A 1 295 ? 25.651 11.264 -5.193 1.00 86.75 295 ASN A C 1
ATOM 2204 O O . ASN A 1 295 ? 26.356 12.018 -4.521 1.00 86.75 295 ASN A O 1
ATOM 2208 N N . ALA A 1 296 ? 26.157 10.278 -5.934 1.00 86.12 296 ALA A N 1
ATOM 2209 C CA . ALA A 1 296 ? 27.584 9.967 -6.020 1.00 86.12 296 ALA A CA 1
ATOM 2210 C C . ALA A 1 296 ? 28.462 11.171 -6.407 1.00 86.12 296 ALA A C 1
ATOM 2212 O O . ALA A 1 296 ? 29.562 11.321 -5.884 1.00 86.12 296 ALA A O 1
ATOM 2213 N N . SER A 1 297 ? 27.961 12.077 -7.254 1.00 86.56 297 SER A N 1
ATOM 2214 C CA . SER A 1 297 ? 28.720 13.264 -7.671 1.00 86.56 297 SER A CA 1
ATOM 2215 C C . SER A 1 297 ? 28.914 14.298 -6.555 1.00 86.56 297 SER A C 1
ATOM 2217 O O . SER A 1 297 ? 29.880 15.054 -6.587 1.00 86.56 297 SER A O 1
ATOM 2219 N N . LEU A 1 298 ? 28.014 14.330 -5.564 1.00 88.12 298 LEU A N 1
ATOM 2220 C CA . LEU A 1 298 ? 28.047 15.297 -4.466 1.00 88.12 298 LEU A CA 1
ATOM 2221 C C . LEU A 1 298 ? 28.860 14.787 -3.270 1.00 88.12 298 LEU A C 1
ATOM 2223 O O . LEU A 1 298 ? 29.628 15.545 -2.682 1.00 88.12 298 LEU A O 1
ATOM 2227 N N . ILE A 1 299 ? 28.655 13.523 -2.887 1.00 88.31 299 ILE A N 1
ATOM 2228 C CA . ILE A 1 299 ? 29.203 12.947 -1.645 1.00 88.31 299 ILE A CA 1
ATOM 2229 C C . ILE A 1 299 ? 30.253 11.849 -1.879 1.00 88.31 299 ILE A C 1
ATOM 2231 O O . ILE A 1 299 ? 30.856 11.370 -0.920 1.00 88.31 299 ILE A O 1
ATOM 2235 N N . GLY A 1 300 ? 30.515 11.482 -3.136 1.00 89.25 300 GLY A N 1
ATOM 2236 C CA . GLY A 1 300 ? 31.414 10.393 -3.524 1.00 89.25 300 GLY A CA 1
ATOM 2237 C C . GLY A 1 300 ? 30.726 9.023 -3.541 1.00 89.25 300 GLY A C 1
ATOM 2238 O O . GLY A 1 300 ? 29.767 8.781 -2.806 1.00 89.25 300 GLY A O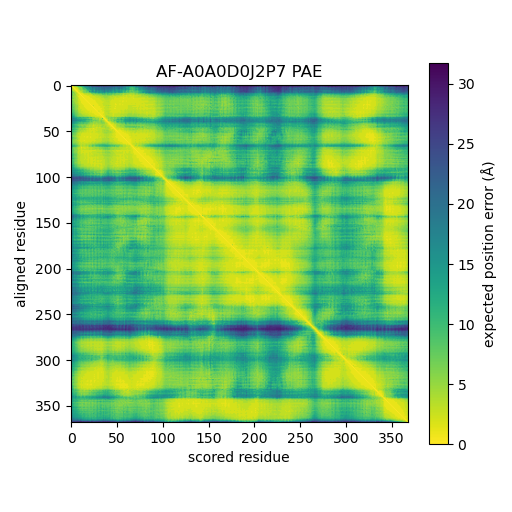 1
ATOM 2239 N N . ASP A 1 301 ? 31.235 8.100 -4.364 1.00 88.44 301 ASP A N 1
ATOM 2240 C CA . ASP A 1 301 ? 30.631 6.775 -4.601 1.00 88.44 301 ASP A CA 1
ATOM 2241 C C . ASP A 1 301 ? 30.477 5.937 -3.318 1.00 88.44 301 ASP A C 1
ATOM 2243 O O . ASP A 1 301 ? 29.453 5.286 -3.091 1.00 88.44 301 ASP A O 1
ATOM 2247 N N . ALA A 1 302 ? 31.478 5.988 -2.435 1.00 87.44 302 ALA A N 1
ATOM 2248 C CA . ALA A 1 302 ? 31.460 5.263 -1.165 1.00 87.44 302 ALA A CA 1
ATOM 2249 C C . ALA A 1 302 ? 30.393 5.802 -0.195 1.00 87.44 302 ALA A C 1
ATOM 2251 O O . ALA A 1 302 ? 29.731 5.033 0.493 1.00 87.44 302 ALA A O 1
ATOM 2252 N N . ALA A 1 303 ? 30.180 7.119 -0.147 1.00 87.81 303 ALA A N 1
ATOM 2253 C CA . ALA A 1 303 ? 29.143 7.689 0.710 1.00 87.81 303 ALA A CA 1
ATOM 2254 C C . ALA A 1 303 ? 27.744 7.495 0.107 1.00 87.81 303 ALA A C 1
ATOM 2256 O O . ALA A 1 303 ? 26.792 7.246 0.843 1.00 87.81 303 ALA A O 1
ATOM 2257 N N . ALA A 1 304 ? 27.617 7.569 -1.222 1.00 88.44 304 ALA A N 1
ATOM 2258 C CA . ALA A 1 304 ? 26.347 7.361 -1.911 1.00 88.44 304 ALA A CA 1
ATOM 2259 C C . ALA A 1 304 ? 25.858 5.907 -1.841 1.00 88.44 304 ALA A C 1
ATOM 2261 O O . ALA A 1 304 ? 24.660 5.667 -1.706 1.00 88.44 304 ALA A O 1
ATOM 2262 N N . SER A 1 305 ? 26.766 4.929 -1.864 1.00 87.94 305 SER A N 1
ATOM 2263 C CA . SER A 1 305 ? 26.413 3.518 -1.640 1.00 87.94 305 SER A CA 1
ATOM 2264 C C . SER A 1 305 ? 25.872 3.285 -0.225 1.00 87.94 305 SER A C 1
ATOM 2266 O O . SER A 1 305 ? 24.765 2.768 -0.080 1.00 87.94 305 SER A O 1
ATOM 2268 N N . VAL A 1 306 ? 26.568 3.774 0.810 1.00 90.06 306 VAL A N 1
ATOM 2269 C CA . VAL A 1 306 ? 26.087 3.714 2.206 1.00 90.06 306 VAL A CA 1
ATOM 2270 C C . VAL A 1 306 ? 24.765 4.475 2.378 1.00 90.06 306 VAL A C 1
ATOM 2272 O O . VAL A 1 306 ? 23.851 4.011 3.063 1.00 90.06 306 VAL A O 1
ATOM 2275 N N . GLY A 1 307 ? 24.624 5.634 1.730 1.00 90.31 307 GLY A N 1
ATOM 2276 C CA . GLY A 1 307 ? 23.388 6.414 1.716 1.00 90.31 307 GLY A CA 1
ATOM 2277 C C . GLY A 1 307 ? 22.217 5.659 1.082 1.00 90.31 307 GLY A C 1
ATOM 2278 O O . GLY A 1 307 ? 21.101 5.704 1.609 1.00 90.31 307 GLY A O 1
ATOM 2279 N N . GLY A 1 308 ? 22.470 4.924 -0.002 1.00 88.12 308 GLY A N 1
ATOM 2280 C CA . GLY A 1 308 ? 21.499 4.050 -0.656 1.00 88.12 308 GLY A CA 1
ATOM 2281 C C . GLY A 1 308 ? 21.058 2.886 0.233 1.00 88.12 308 GLY A C 1
ATOM 2282 O O . GLY A 1 308 ? 19.857 2.645 0.368 1.00 88.12 308 GLY A O 1
ATOM 2283 N N . GLU A 1 309 ? 21.997 2.210 0.898 1.00 90.12 309 GLU A N 1
ATOM 2284 C CA . GLU A 1 309 ? 21.697 1.131 1.851 1.00 90.12 309 GLU A CA 1
ATOM 2285 C C . GLU A 1 309 ? 20.860 1.629 3.032 1.00 90.12 309 GLU A C 1
ATOM 2287 O O . GLU A 1 309 ? 19.824 1.041 3.354 1.00 90.12 309 GLU A O 1
ATOM 2292 N N . PHE A 1 310 ? 21.250 2.758 3.633 1.00 93.44 310 PHE A N 1
ATOM 2293 C CA . PHE A 1 310 ? 20.495 3.390 4.713 1.00 93.44 310 PHE A CA 1
ATOM 2294 C C . PHE A 1 310 ? 19.068 3.735 4.274 1.00 93.44 310 PHE A C 1
ATOM 2296 O O . PHE A 1 310 ? 18.097 3.401 4.955 1.00 93.44 310 PHE A O 1
ATOM 2303 N N . SER A 1 311 ? 18.929 4.369 3.111 1.00 91.81 311 SER A N 1
ATOM 2304 C CA . SER A 1 311 ? 17.631 4.771 2.566 1.00 91.81 311 SER A CA 1
ATOM 2305 C C . SER A 1 311 ? 16.741 3.561 2.272 1.00 91.81 311 SER A C 1
ATOM 2307 O O . SER A 1 311 ? 15.553 3.555 2.610 1.00 91.81 311 SER A O 1
ATOM 2309 N N . GLY A 1 312 ? 17.335 2.492 1.733 1.00 89.25 312 GLY A N 1
ATOM 2310 C CA . GLY A 1 312 ? 16.685 1.201 1.538 1.00 89.25 312 GLY A CA 1
ATOM 2311 C C . GLY A 1 312 ? 16.220 0.571 2.852 1.00 89.25 312 GLY A C 1
ATOM 2312 O O . GLY A 1 312 ? 15.075 0.122 2.941 1.00 89.25 312 GLY A O 1
ATOM 2313 N N . ALA A 1 313 ? 17.055 0.585 3.893 1.00 93.12 313 ALA A N 1
ATOM 2314 C CA . ALA A 1 313 ? 16.705 0.074 5.215 1.00 93.12 313 ALA A CA 1
ATOM 2315 C C . ALA A 1 313 ? 15.545 0.863 5.844 1.00 93.12 313 ALA A C 1
ATOM 2317 O O . ALA A 1 313 ? 14.571 0.271 6.308 1.00 93.12 313 ALA A O 1
ATOM 2318 N N . VAL A 1 314 ? 15.579 2.197 5.797 1.00 94.19 314 VAL A N 1
ATOM 2319 C CA . VAL A 1 314 ? 14.487 3.044 6.310 1.00 94.19 314 VAL A CA 1
ATOM 2320 C C . VAL A 1 314 ? 13.172 2.765 5.572 1.00 94.19 314 VAL A C 1
ATOM 2322 O O . VAL A 1 314 ? 12.115 2.661 6.204 1.00 94.19 314 VAL A O 1
ATOM 2325 N N . ALA A 1 315 ? 13.221 2.579 4.251 1.00 86.44 315 ALA A N 1
ATOM 2326 C CA . ALA A 1 315 ? 12.044 2.245 3.453 1.00 86.44 315 ALA A CA 1
ATOM 2327 C C . ALA A 1 315 ? 11.474 0.853 3.782 1.00 86.44 315 ALA A C 1
ATOM 2329 O O . ALA A 1 315 ? 10.253 0.688 3.836 1.00 86.44 315 ALA A O 1
ATOM 2330 N N . LYS A 1 316 ? 12.330 -0.145 4.034 1.00 88.12 316 LYS A N 1
ATOM 2331 C CA . LYS A 1 316 ? 11.919 -1.484 4.493 1.00 88.12 316 LYS A CA 1
ATOM 2332 C C . LYS A 1 316 ? 11.273 -1.421 5.877 1.00 88.12 316 LYS A C 1
ATOM 2334 O O . LYS A 1 316 ? 10.149 -1.891 6.049 1.00 88.12 316 LYS A O 1
ATOM 2339 N N . LEU A 1 317 ? 11.899 -0.724 6.829 1.00 92.81 317 LEU A N 1
ATOM 2340 C CA . LEU A 1 317 ? 11.333 -0.499 8.163 1.00 92.81 317 LEU A CA 1
ATOM 2341 C C . LEU A 1 317 ? 9.942 0.140 8.080 1.00 92.81 317 LEU A C 1
ATOM 2343 O O . LEU A 1 317 ? 9.009 -0.299 8.751 1.00 92.81 317 LEU A O 1
ATOM 2347 N N . ALA A 1 318 ? 9.777 1.143 7.216 1.00 86.56 318 ALA A N 1
ATOM 2348 C CA . ALA A 1 318 ? 8.490 1.783 6.990 1.00 86.56 318 ALA A CA 1
ATOM 2349 C C . ALA A 1 318 ? 7.401 0.796 6.534 1.00 86.56 318 ALA A C 1
ATOM 2351 O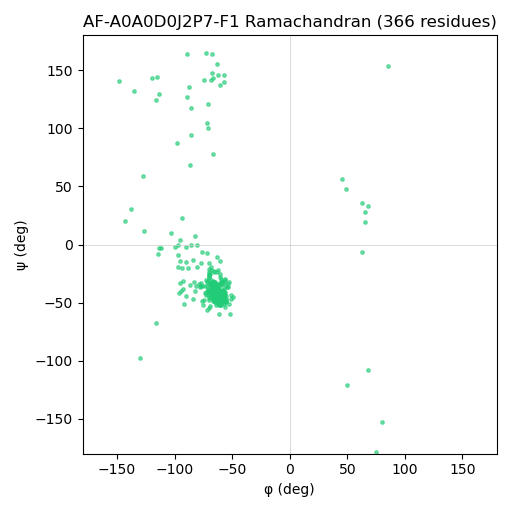 O . ALA A 1 318 ? 6.269 0.886 7.008 1.00 86.56 318 ALA A O 1
ATOM 2352 N N . LYS A 1 319 ? 7.717 -0.181 5.673 1.00 82.88 319 LYS A N 1
ATOM 2353 C CA . LYS A 1 319 ? 6.759 -1.227 5.263 1.00 82.88 319 LYS A CA 1
ATOM 2354 C C . LYS A 1 319 ? 6.332 -2.114 6.440 1.00 82.88 319 LYS A C 1
ATOM 2356 O O . LYS A 1 319 ? 5.142 -2.416 6.579 1.00 82.88 319 LYS A O 1
ATOM 2361 N N . HIS A 1 320 ? 7.257 -2.478 7.328 1.00 88.75 320 HIS A N 1
ATOM 2362 C CA . HIS A 1 320 ? 6.923 -3.230 8.543 1.00 88.75 320 HIS A CA 1
ATOM 2363 C C . HIS A 1 320 ? 6.068 -2.404 9.515 1.00 88.75 320 HIS A C 1
ATOM 2365 O O . HIS A 1 320 ? 5.084 -2.909 10.057 1.00 88.75 320 HIS A O 1
ATOM 2371 N N . LEU A 1 321 ? 6.368 -1.112 9.688 1.00 89.00 321 LEU A N 1
ATOM 2372 C CA . LEU A 1 321 ? 5.561 -0.215 10.521 1.00 89.00 321 LEU A CA 1
ATOM 2373 C C . LEU A 1 321 ? 4.143 0.003 9.960 1.00 89.00 321 LEU A C 1
ATOM 2375 O O . LEU A 1 321 ? 3.198 0.101 10.748 1.00 89.00 321 LEU A O 1
ATOM 2379 N N . ILE A 1 322 ? 3.962 0.017 8.631 1.00 82.25 322 ILE A N 1
ATOM 2380 C CA . ILE A 1 322 ? 2.627 -0.020 8.001 1.00 82.25 322 ILE A CA 1
ATOM 2381 C C . ILE A 1 322 ? 1.914 -1.304 8.394 1.00 82.25 322 ILE A C 1
ATOM 2383 O O . ILE A 1 322 ? 0.792 -1.238 8.887 1.00 82.25 322 ILE A O 1
ATOM 2387 N N . THR A 1 323 ? 2.569 -2.454 8.238 1.00 85.25 323 THR A N 1
ATOM 2388 C CA . THR A 1 323 ? 1.987 -3.762 8.571 1.00 85.25 323 THR A CA 1
ATOM 2389 C C . THR A 1 323 ? 1.534 -3.824 10.035 1.00 85.25 323 THR A C 1
ATOM 2391 O O . THR A 1 323 ? 0.403 -4.217 10.318 1.00 85.25 323 THR A O 1
ATOM 2394 N N . LEU A 1 324 ? 2.345 -3.325 10.972 1.00 91.25 324 LEU A N 1
ATOM 2395 C CA . LEU A 1 324 ? 1.960 -3.229 12.382 1.00 91.25 324 LEU A CA 1
ATOM 2396 C C . LEU A 1 324 ? 0.816 -2.225 12.619 1.00 91.25 324 LEU A C 1
ATOM 2398 O O . LEU A 1 324 ? -0.103 -2.488 13.396 1.00 91.25 324 LEU A O 1
ATOM 2402 N N . SER A 1 325 ? 0.834 -1.077 11.934 1.00 84.12 325 SER A N 1
ATOM 2403 C CA . SER A 1 325 ? -0.260 -0.100 11.984 1.00 84.12 325 SER A CA 1
ATOM 2404 C C . SER A 1 325 ? -1.589 -0.716 11.533 1.00 84.12 325 SER A C 1
ATOM 2406 O O . SER A 1 325 ? -2.617 -0.494 12.174 1.00 84.12 325 SER A O 1
ATOM 2408 N N . LEU A 1 326 ? -1.567 -1.553 10.491 1.00 80.19 326 LEU A N 1
ATOM 2409 C CA . LEU A 1 326 ? -2.743 -2.259 9.985 1.00 80.19 326 LEU A CA 1
ATOM 2410 C C . LEU A 1 326 ? -3.338 -3.227 11.007 1.00 80.19 326 LEU A C 1
ATOM 2412 O O . LEU A 1 326 ? -4.561 -3.289 11.121 1.00 80.19 326 LEU A O 1
ATOM 2416 N N . PHE A 1 327 ? -2.515 -3.911 11.805 1.00 89.12 327 PHE A N 1
ATOM 2417 C CA . PHE A 1 327 ? -3.023 -4.699 12.929 1.00 89.12 327 PHE A CA 1
ATOM 2418 C C . PHE A 1 327 ? -3.814 -3.825 13.917 1.00 89.12 327 PHE A C 1
ATOM 2420 O O . PHE A 1 327 ? -4.947 -4.160 14.261 1.00 89.12 327 PHE A O 1
ATOM 2427 N N . PHE A 1 328 ? -3.277 -2.669 14.329 1.00 87.50 328 PHE A N 1
ATOM 2428 C CA . PHE A 1 328 ? -3.969 -1.762 15.259 1.00 87.50 328 PHE A CA 1
ATOM 2429 C C . PHE A 1 328 ? -5.274 -1.195 14.690 1.00 87.50 328 PHE A C 1
ATOM 2431 O O . PHE A 1 328 ? -6.257 -1.008 15.414 1.00 87.50 328 PHE A O 1
ATOM 2438 N N . ILE A 1 329 ? -5.290 -0.937 13.385 1.00 79.62 329 ILE A N 1
ATOM 2439 C CA . ILE A 1 329 ? -6.481 -0.532 12.636 1.00 79.62 329 ILE A CA 1
ATOM 2440 C C . ILE A 1 329 ? -7.520 -1.662 12.665 1.00 79.62 329 ILE A C 1
ATOM 2442 O O . ILE A 1 329 ? -8.665 -1.426 13.050 1.00 79.62 329 ILE A O 1
ATOM 2446 N N . GLY A 1 330 ? -7.114 -2.899 12.363 1.00 81.31 330 GLY A N 1
ATOM 2447 C CA . GLY A 1 330 ? -7.968 -4.089 12.437 1.00 81.31 330 GLY A CA 1
ATOM 2448 C C . GLY A 1 330 ? -8.538 -4.317 13.833 1.00 81.31 330 GLY A C 1
ATOM 2449 O O . GLY A 1 330 ? -9.744 -4.487 13.988 1.00 81.31 330 GLY A O 1
ATOM 2450 N N . ALA A 1 331 ? -7.701 -4.202 14.865 1.00 87.19 331 ALA A N 1
ATOM 2451 C CA . ALA A 1 331 ? -8.095 -4.319 16.269 1.00 87.19 331 ALA A CA 1
ATOM 2452 C C . ALA A 1 331 ? -9.088 -3.230 16.729 1.00 87.19 331 ALA A C 1
ATOM 2454 O O . ALA A 1 331 ? -9.666 -3.325 17.812 1.00 87.19 331 ALA A O 1
ATOM 2455 N N . SER A 1 332 ? -9.307 -2.191 15.915 1.00 80.94 332 SER A N 1
ATOM 2456 C CA . SER A 1 332 ? -10.291 -1.128 16.158 1.00 80.94 332 SER A CA 1
ATOM 2457 C C . SER A 1 332 ? -11.627 -1.351 15.417 1.00 80.94 332 SER A C 1
ATOM 2459 O O . SER A 1 332 ? -12.613 -0.655 15.687 1.00 80.94 332 SER A O 1
ATOM 2461 N N . LEU A 1 333 ? -11.701 -2.335 14.509 1.00 76.25 333 LEU A N 1
ATOM 2462 C CA . LEU A 1 333 ? -12.872 -2.660 13.682 1.00 76.25 333 LEU A CA 1
ATOM 2463 C C . LEU A 1 333 ? -13.847 -3.610 14.391 1.00 76.25 333 LEU A C 1
ATOM 2465 O O . LEU A 1 333 ? -14.042 -4.763 14.013 1.00 76.25 333 LEU A O 1
ATOM 2469 N N . THR A 1 334 ? -14.501 -3.108 15.432 1.00 78.81 334 THR A N 1
ATOM 2470 C CA . THR A 1 334 ? -15.523 -3.881 16.157 1.00 78.81 334 THR A CA 1
ATOM 2471 C C . THR A 1 334 ? -16.822 -4.035 15.368 1.00 78.81 334 THR A C 1
ATOM 2473 O O . THR A 1 334 ? -17.086 -3.272 14.437 1.00 78.81 334 THR A O 1
ATOM 2476 N N . ARG A 1 335 ? -17.693 -4.971 15.780 1.00 77.62 335 ARG A N 1
ATOM 2477 C CA . ARG A 1 335 ? -19.036 -5.129 15.186 1.00 77.62 335 ARG A CA 1
ATOM 2478 C C . ARG A 1 335 ? -19.842 -3.829 15.206 1.00 77.62 335 ARG A C 1
ATOM 2480 O O . ARG A 1 335 ? -20.563 -3.561 14.249 1.00 77.62 335 ARG A O 1
ATOM 2487 N N . GLU A 1 336 ? -19.712 -3.017 16.256 1.00 74.69 336 GLU A N 1
ATOM 2488 C CA . GLU A 1 336 ? -20.362 -1.702 16.315 1.00 74.69 336 GLU A CA 1
ATOM 2489 C C . GLU A 1 336 ? -19.798 -0.741 15.264 1.00 74.69 336 GLU A C 1
ATOM 2491 O O . GLU A 1 336 ? -20.572 -0.099 14.560 1.00 74.69 336 GLU A O 1
ATOM 2496 N N . THR A 1 337 ? -18.467 -0.680 15.119 1.00 67.56 337 THR A N 1
ATOM 2497 C CA . THR A 1 337 ? -17.788 0.145 14.105 1.00 67.56 337 THR A CA 1
ATOM 2498 C C . THR A 1 337 ? -18.171 -0.287 12.688 1.00 67.56 337 THR A C 1
ATOM 2500 O O . THR A 1 337 ? -18.384 0.543 11.813 1.00 67.56 337 THR A O 1
ATOM 2503 N N . LEU A 1 338 ? -18.299 -1.593 12.446 1.00 68.81 338 LEU A N 1
ATOM 2504 C CA . LEU A 1 338 ? -18.684 -2.113 11.136 1.00 68.81 338 LEU A CA 1
ATOM 2505 C C . LEU A 1 338 ? -20.156 -1.805 10.821 1.00 68.81 338 LEU A C 1
ATOM 2507 O O . LEU A 1 338 ? -20.484 -1.391 9.709 1.00 68.81 338 LEU A O 1
ATOM 2511 N N . ARG A 1 339 ? -21.043 -1.938 11.817 1.00 75.88 339 ARG A N 1
ATOM 2512 C CA . ARG A 1 339 ? -22.459 -1.558 11.692 1.00 75.88 339 ARG A CA 1
ATOM 2513 C C . ARG A 1 339 ? -22.646 -0.059 11.478 1.00 75.88 339 ARG A C 1
ATOM 2515 O O . ARG A 1 339 ? -23.520 0.316 10.705 1.00 75.88 339 ARG A O 1
ATOM 2522 N N . SER A 1 340 ? -21.848 0.785 12.132 1.00 68.31 340 SER A N 1
ATOM 2523 C CA . SER A 1 340 ? -21.959 2.240 11.988 1.00 68.31 340 SER A CA 1
ATOM 2524 C C . SER A 1 340 ? -21.496 2.741 10.620 1.00 68.31 340 SER A C 1
ATOM 2526 O O . SER A 1 340 ? -21.948 3.794 10.175 1.00 68.31 340 SER A O 1
ATOM 2528 N N . VAL A 1 341 ? -20.635 1.984 9.937 1.00 65.69 341 VAL A N 1
ATOM 2529 C CA . VAL A 1 341 ? -20.125 2.342 8.610 1.00 65.69 341 VAL A CA 1
ATOM 2530 C C . VAL A 1 341 ? -20.970 1.738 7.474 1.00 65.69 341 VAL A C 1
ATOM 2532 O O . VAL A 1 341 ? -21.146 2.367 6.427 1.00 65.69 341 VAL A O 1
ATOM 2535 N N . GLY A 1 342 ? -21.571 0.565 7.693 1.00 75.94 342 GLY A N 1
ATOM 2536 C CA . GLY A 1 342 ? -22.524 -0.060 6.771 1.00 75.94 342 GLY A CA 1
ATOM 2537 C C . GLY A 1 342 ? -21.892 -0.686 5.518 1.00 75.94 342 GLY A C 1
ATOM 2538 O O . GLY A 1 342 ? -20.679 -0.694 5.341 1.00 75.94 342 GLY A O 1
ATOM 2539 N N . ILE A 1 343 ? -22.731 -1.234 4.628 1.00 86.88 343 ILE A N 1
ATOM 2540 C CA . ILE A 1 343 ? -22.296 -1.978 3.424 1.00 86.88 343 ILE A CA 1
ATOM 2541 C C . ILE A 1 343 ? -21.894 -1.075 2.246 1.00 86.88 343 ILE A C 1
ATOM 2543 O O . ILE A 1 343 ? -21.188 -1.495 1.332 1.00 86.88 343 ILE A O 1
ATOM 2547 N N . LYS A 1 344 ? -22.325 0.189 2.257 1.00 91.88 344 LYS A N 1
ATOM 2548 C CA . LYS A 1 344 ? -22.142 1.124 1.137 1.00 91.88 344 LYS A CA 1
ATOM 2549 C C . LYS A 1 344 ? -20.671 1.315 0.721 1.00 91.88 344 LYS A C 1
ATOM 2551 O O . LYS A 1 344 ? -20.421 1.337 -0.482 1.00 91.88 344 LYS A O 1
ATOM 2556 N N . PRO A 1 345 ? -19.687 1.411 1.640 1.00 91.06 345 PRO A N 1
ATOM 2557 C CA . PRO A 1 345 ? -18.276 1.505 1.259 1.00 91.06 345 PRO A CA 1
ATOM 2558 C C . PRO A 1 345 ? -17.739 0.254 0.557 1.00 91.06 345 PRO A C 1
ATOM 2560 O O . PRO A 1 345 ? -16.912 0.380 -0.340 1.00 91.06 345 PRO A O 1
ATOM 2563 N N . LEU A 1 346 ? -18.232 -0.938 0.913 1.00 90.25 346 LEU A N 1
ATOM 2564 C CA . LEU A 1 346 ? -17.872 -2.174 0.216 1.00 90.25 346 LEU A CA 1
ATOM 2565 C C . LEU A 1 346 ? -18.397 -2.152 -1.223 1.00 90.25 346 LEU A C 1
ATOM 2567 O O . LEU A 1 346 ? -17.636 -2.409 -2.149 1.00 90.25 346 LEU A O 1
ATOM 2571 N N . ILE A 1 347 ? -19.664 -1.765 -1.414 1.00 94.25 347 ILE A N 1
ATOM 2572 C CA . ILE A 1 347 ? -20.265 -1.615 -2.751 1.00 94.25 347 ILE A CA 1
ATOM 2573 C C . ILE A 1 347 ? -19.476 -0.595 -3.578 1.00 94.25 347 ILE A C 1
ATOM 2575 O O . ILE A 1 347 ? -19.168 -0.856 -4.735 1.00 94.25 347 ILE A O 1
ATOM 2579 N N . LEU A 1 348 ? -19.098 0.540 -2.982 1.00 94.75 348 LEU A N 1
ATOM 2580 C CA . LEU A 1 348 ? -18.256 1.535 -3.646 1.00 94.75 348 LEU A CA 1
ATOM 2581 C C . LEU A 1 348 ? -16.913 0.941 -4.090 1.00 94.75 348 LEU A C 1
ATOM 2583 O O . LEU A 1 348 ? -16.509 1.149 -5.231 1.00 94.75 348 LEU A O 1
ATOM 2587 N N . GLY A 1 349 ? -16.237 0.205 -3.204 1.00 92.81 349 GLY A N 1
ATOM 2588 C CA . GLY A 1 349 ? -14.978 -0.463 -3.527 1.00 92.81 349 GLY A CA 1
ATOM 2589 C C . GLY A 1 349 ? -15.126 -1.440 -4.692 1.00 92.81 349 GLY A C 1
ATOM 2590 O O . GLY A 1 349 ? -14.334 -1.385 -5.626 1.00 92.81 349 GLY A O 1
ATOM 2591 N N . VAL A 1 350 ? -16.173 -2.271 -4.680 1.00 94.19 350 VAL A N 1
ATOM 2592 C CA . VAL A 1 350 ? -16.472 -3.217 -5.769 1.00 94.19 350 VAL A CA 1
ATOM 2593 C C . VAL A 1 350 ? -16.752 -2.481 -7.078 1.00 94.19 350 VAL A C 1
ATOM 2595 O O . VAL A 1 350 ? -16.178 -2.837 -8.100 1.00 94.19 350 VAL A O 1
ATOM 2598 N N . LEU A 1 351 ? -17.584 -1.434 -7.068 1.00 95.44 351 LEU A N 1
ATOM 2599 C CA . LEU A 1 351 ? -17.900 -0.663 -8.276 1.00 95.44 351 LEU A CA 1
ATOM 2600 C C . LEU A 1 351 ? -16.657 -0.012 -8.880 1.00 95.44 351 LEU A C 1
ATOM 2602 O O . LEU A 1 351 ? -16.476 -0.054 -10.096 1.00 95.44 351 LEU A O 1
ATOM 2606 N N . LEU A 1 352 ? -15.794 0.571 -8.044 1.00 94.12 352 LEU A N 1
ATOM 2607 C CA . LEU A 1 352 ? -14.528 1.140 -8.500 1.00 94.12 352 LEU A CA 1
ATOM 2608 C C . LEU A 1 352 ? -13.618 0.064 -9.079 1.00 94.12 352 LEU A C 1
ATOM 2610 O O . LEU A 1 352 ? -13.093 0.237 -10.174 1.00 94.12 352 LEU A O 1
ATOM 2614 N N . TRP A 1 353 ? -13.482 -1.058 -8.377 1.00 92.69 353 TRP A N 1
ATOM 2615 C CA . TRP A 1 353 ? -12.647 -2.166 -8.811 1.00 92.69 353 TRP A CA 1
ATOM 2616 C C . TRP A 1 353 ? -13.106 -2.748 -10.146 1.00 92.69 353 TRP A C 1
ATOM 2618 O O . TRP A 1 353 ? -12.297 -2.854 -11.062 1.00 92.69 353 TRP A O 1
ATOM 2628 N N . VAL A 1 354 ? -14.402 -3.030 -10.302 1.00 94.12 354 VAL A N 1
ATOM 2629 C CA . VAL A 1 354 ? -14.986 -3.505 -11.565 1.00 94.12 354 VAL A CA 1
ATOM 2630 C C . VAL A 1 354 ? -14.792 -2.472 -12.671 1.00 94.12 354 VAL A C 1
ATOM 2632 O O . VAL A 1 354 ? -14.351 -2.826 -13.757 1.00 94.12 354 VAL A O 1
ATOM 2635 N N . SER A 1 355 ? -15.039 -1.188 -12.399 1.00 93.88 355 SER A N 1
ATOM 2636 C CA . SER A 1 355 ? -14.896 -0.135 -13.414 1.00 93.88 355 SER A CA 1
ATOM 2637 C C . SER A 1 355 ? -13.463 -0.028 -13.937 1.00 93.88 355 SER A C 1
ATOM 2639 O O . SER A 1 355 ? -13.255 0.014 -15.147 1.00 93.88 355 SER A O 1
ATOM 2641 N N . ILE A 1 356 ? -12.470 -0.024 -13.043 1.00 91.12 356 ILE A N 1
ATOM 2642 C CA . ILE A 1 356 ? -11.053 0.049 -13.425 1.00 91.12 356 ILE A CA 1
ATOM 2643 C C . ILE A 1 356 ? -10.587 -1.254 -14.079 1.00 91.12 356 ILE A C 1
ATOM 2645 O O . ILE A 1 356 ? -9.859 -1.208 -15.072 1.00 91.12 356 ILE A O 1
ATOM 2649 N N . SER A 1 357 ? -11.046 -2.407 -13.589 1.00 92.00 357 SER A N 1
ATOM 2650 C CA . SER A 1 357 ? -10.761 -3.714 -14.193 1.00 92.00 357 SER A CA 1
ATOM 2651 C C . SER A 1 357 ? -11.288 -3.802 -15.622 1.00 92.00 357 SER A C 1
ATOM 2653 O O . SER A 1 357 ? -10.532 -4.170 -16.512 1.00 92.00 357 SER A O 1
ATOM 2655 N N . CYS A 1 358 ? -12.540 -3.407 -15.870 1.00 93.56 358 CYS A N 1
ATOM 2656 C CA . CYS A 1 358 ? -13.136 -3.425 -17.205 1.00 93.56 358 CYS A CA 1
ATOM 2657 C C . CYS A 1 358 ? -12.502 -2.387 -18.137 1.00 93.56 358 CYS A C 1
ATOM 2659 O O . CYS A 1 358 ? -12.204 -2.708 -19.283 1.00 93.56 358 CYS A O 1
ATOM 2661 N N . ALA A 1 359 ? -12.264 -1.160 -17.661 1.00 91.12 359 ALA A N 1
ATOM 2662 C CA . ALA A 1 359 ? -11.656 -0.111 -18.479 1.00 91.12 359 ALA A CA 1
ATOM 2663 C C . ALA A 1 359 ? -10.222 -0.470 -18.901 1.00 91.12 359 ALA A C 1
ATOM 2665 O O . ALA A 1 359 ? -9.852 -0.289 -20.059 1.00 91.12 359 ALA A O 1
ATOM 2666 N N . SER A 1 360 ? -9.424 -1.010 -17.975 1.00 89.12 360 SER A N 1
ATOM 2667 C CA . SER A 1 360 ? -8.061 -1.461 -18.278 1.00 89.12 360 SER A CA 1
ATOM 2668 C C . SER A 1 360 ? -8.042 -2.687 -19.184 1.00 89.12 360 SER A C 1
ATOM 2670 O O . SER A 1 360 ? -7.247 -2.720 -20.117 1.00 89.12 360 SER A O 1
ATOM 2672 N N . LEU A 1 361 ? -8.943 -3.650 -18.973 1.00 91.19 361 LEU A N 1
ATOM 2673 C CA . LEU A 1 361 ? -9.077 -4.818 -19.843 1.00 91.19 361 LEU A CA 1
ATOM 2674 C C . LEU A 1 361 ? -9.433 -4.405 -21.278 1.00 91.19 361 LEU A C 1
ATOM 2676 O O . LEU A 1 361 ? -8.773 -4.830 -22.220 1.00 91.19 361 LEU A O 1
ATOM 2680 N N . ALA A 1 362 ? -10.422 -3.519 -21.438 1.00 91.00 362 ALA A N 1
ATOM 2681 C CA . ALA A 1 362 ? -10.825 -2.992 -22.740 1.00 91.00 362 ALA A CA 1
ATOM 2682 C C . ALA A 1 362 ? -9.673 -2.265 -23.448 1.00 91.00 362 ALA A C 1
ATOM 2684 O O . ALA A 1 362 ? -9.479 -2.441 -24.644 1.00 91.00 362 ALA A O 1
ATOM 2685 N N . TYR A 1 363 ? -8.882 -1.486 -22.707 1.00 86.94 363 TYR A N 1
ATOM 2686 C CA . TYR A 1 363 ? -7.694 -0.831 -23.251 1.00 86.94 363 TYR A CA 1
ATOM 2687 C C . TYR A 1 363 ? -6.635 -1.841 -23.716 1.00 86.94 363 TYR A C 1
ATOM 2689 O O . TYR A 1 363 ? -6.091 -1.696 -24.806 1.00 86.94 363 TYR A O 1
ATOM 2697 N N . ILE A 1 364 ? -6.362 -2.875 -22.917 1.00 88.56 364 ILE A N 1
ATOM 2698 C CA . ILE A 1 364 ? -5.336 -3.882 -23.220 1.00 88.56 364 ILE A CA 1
ATOM 2699 C C . ILE A 1 364 ? -5.681 -4.678 -24.481 1.00 88.56 364 ILE A C 1
ATOM 2701 O O . ILE A 1 364 ? -4.786 -4.903 -25.284 1.00 88.56 364 ILE A O 1
ATOM 2705 N N . PHE A 1 365 ? -6.949 -5.048 -24.683 1.00 87.69 365 PHE A N 1
ATOM 2706 C CA . PHE A 1 365 ? -7.401 -5.723 -25.910 1.00 87.69 365 PHE A CA 1
ATOM 2707 C C . PHE A 1 365 ? -7.576 -4.793 -27.115 1.00 87.69 365 PHE A C 1
ATOM 2709 O O . PHE A 1 365 ? -7.726 -5.263 -28.237 1.00 87.69 365 PHE A O 1
ATOM 2716 N N . TRP A 1 366 ? -7.639 -3.479 -26.894 1.00 85.00 366 TRP A N 1
ATOM 2717 C CA . TRP A 1 366 ? -7.731 -2.510 -27.982 1.00 85.00 366 TRP A CA 1
ATOM 2718 C C . TRP A 1 366 ? -6.351 -2.108 -28.518 1.00 85.00 366 TRP A C 1
ATOM 2720 O O . TRP A 1 366 ? -6.213 -1.846 -29.710 1.00 85.00 366 TRP A O 1
ATOM 2730 N N . VAL A 1 367 ? -5.340 -2.036 -27.643 1.00 75.12 367 VAL A N 1
ATOM 2731 C CA . VAL A 1 367 ? -3.965 -1.638 -27.998 1.00 75.12 367 VAL A CA 1
ATOM 2732 C C . VAL A 1 367 ? -3.048 -2.830 -28.273 1.00 75.12 367 VAL A C 1
ATOM 2734 O O . VAL A 1 367 ? -2.115 -2.696 -29.065 1.00 75.12 367 VAL A O 1
ATOM 2737 N N . GLY A 1 368 ? -3.255 -3.949 -27.577 1.00 57.94 368 GLY A N 1
ATOM 2738 C CA . GLY A 1 368 ? -2.505 -5.194 -27.760 1.00 57.94 368 GLY A CA 1
ATOM 2739 C C . GLY A 1 368 ? -3.228 -6.138 -28.695 1.00 57.94 368 GLY A C 1
ATOM 2740 O O . GLY A 1 368 ? -2.505 -6.867 -29.406 1.00 57.94 368 GLY A O 1
#

Radius of gyration: 21.09 Å; Cα contacts (8 Å, |Δi|>4): 545; chains: 1; bounding box: 56×55×70 Å

Organism: NCBI:txid1602169

Mean predicted aligned error: 8.31 Å

Foldseek 3Di:
DDPVVVLLVVLQVVVVVLLVQLVVLCVLLLCCVQVVDCPDVCVCSNPVQALLNLLVLLQCSCAPSNAHPLVCLQVLLLVLLLLLLLLLLLVAAPVLLVVLCPVCVVVLVCLLVVLQVLLCCLQCVPLNADPLLSNLLSQLLSAQRLNSSSLLCVLLVHDLLSSLLSNVLLSVVLVVCLPVLLVVCVVVVHQLLLSLQLLLNQNRHLVSSLSNQVVNCVVCVVSCVVVVDGSSVNNNVSRVSRNSCSLVCSVCSLVVNVVVQCPPPVDRDDSVVSGDPSNVSSNVSNCCSHCPLCDCPPPHPVSNVVSSSVSVSSNSSSSSSSSSSSSSSSNNCHPVSDVVNDCSSSVSSVVSSVVRSVVSSVVSVVPD

Nearest PDB structures (foldseek):
  4cz8-assembly1_B  TM=3.900E-01  e=4.376E-02  Pyrococcus abyssi GE5
  7awm-assembly1_A  TM=1.685E-01  e=1.954E-01  Homo sapiens
  7awq-assembly1_A  TM=1.599E-01  e=3.604E+00  Homo sapiens
  8t1p-assembly1_D  TM=1.535E-01  e=2.845E+00  Bacillus subtilis subsp. subtilis str. 168
  6o2p-assembly1_A  TM=1.496E-01  e=4.938E+00  Homo sapiens

Solvent-accessible surface area (backbone atoms only — not comparable to full-atom values): 18201 Å² total; per-residue (Å²): 133,59,74,69,61,53,53,52,55,50,42,44,52,54,47,51,51,52,52,49,54,52,49,50,20,43,50,45,32,46,44,29,76,64,72,65,53,82,56,67,94,52,41,62,60,23,62,67,75,41,52,64,51,28,22,48,52,15,27,50,42,6,62,77,66,39,81,56,61,63,70,54,29,59,48,46,23,53,50,33,27,46,52,16,46,24,25,40,18,28,60,39,47,59,67,60,40,53,53,55,30,72,84,44,35,67,62,51,50,51,48,32,55,46,34,41,50,49,23,46,45,49,14,48,74,70,64,63,39,55,74,58,35,24,50,34,38,14,43,8,53,42,48,37,14,59,62,32,30,49,53,41,34,64,57,73,63,48,52,70,64,40,50,36,48,30,42,50,42,47,46,54,52,29,61,51,38,38,61,49,46,37,57,51,34,58,79,67,67,52,52,42,65,55,40,8,50,40,38,27,63,43,34,29,31,67,69,37,28,41,51,20,17,48,52,38,40,68,74,34,54,66,54,33,68,73,68,73,44,51,12,27,60,46,14,45,51,53,35,57,60,47,49,46,49,50,58,57,50,54,68,49,48,58,69,81,42,40,69,72,55,34,63,77,69,86,47,95,57,61,71,74,80,51,56,47,70,54,56,57,48,18,53,49,29,18,51,44,27,38,70,48,28,53,20,35,91,81,62,36,61,73,49,13,50,55,30,43,53,51,24,47,44,42,20,51,48,15,54,45,34,38,24,55,17,34,19,29,36,17,32,62,46,26,67,66,54,50,62,76,65,50,65,56,60,47,53,39,47,51,52,51,42,51,52,48,38,51,54,46,47,54,47,50,70,71,77,103

InterPro domains:
  IPR018383 Uncharacterised protein family UPF0324, prokaryote [PF03601] (34-348)
  IPR018383 Uncharacterised protein family UPF0324, prokaryote [PTHR30106] (28-367)

Secondary structure (DSSP, 8-state):
--HHHHHHHHHHHHHHHHHHHHHHHHHHHHHHHHH----GGGHHHHHS--HHHHHHHHHHHHHHT--SSHHHHHHHHHHHHHHHHHHHHHT--HHHHHHHHHHHHHHHHHHHHHHHHHHHIIIIIII---HHHHHHHHHHHHTTTHHHHHHHTTTTT--HHHHHHHHHHHHHHHHHHHHHHHHHHHHTT--HHHHHHHHHHHS--HHHHHHHHHHHHHH-HHHHHHH---HHHHHHHHHHHHHTTHHHHHHHHHHHTHHHHHGGGSS---GGGGS-HHHHHHHHHHHHIIIIIT-HHHH-HHHHHHHHHHHHHHHHHHHHHHHHHHHHHHTT--HHHHHHH-S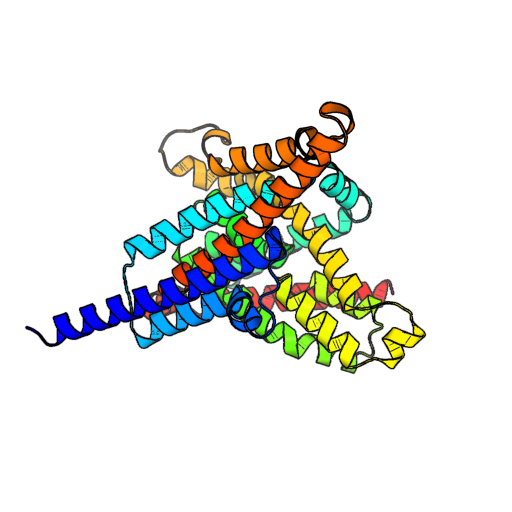HHHHHHHHHHHHHHHHHHHHHHHH-

Sequence (368 aa):
MDKTSIVMKRNEICYIVVVAVIGVSLLLGFAEEVFGLDMGSLSWIAHWVSSPVALAIGFAFALLLGKAFPVFNKTMSKKLLQYSVIGLGFGMNVDKALASGSEGMIFTVVSVFGTLALGWLFGRKLLGVDSQTSYLLSSGTAICGGSAIAAVGPIIKAKAESMSVALGVVFVLNGIALFIFPSIGDALGMTMKQFGMWAAIAIHDTSSVVGAGAAYDQMHPDLVASQGVSALEVATTIKLTRALWIVVLALVTPFFFRRSLAQTDGASKPWYSCVPRFIIWFVVAIIFNTYILSNASLIGDAAASVGGEFSGAVAKLAKHLITLSLFFIGASLTRETLRSVGIKPLILGVLLWVSISCASLAYIFWVG

pLDDT: mean 83.14, std 10.1, range [49.62, 96.31]